Protein AF-A0AA39KDP1-F1 (afdb_monomer_lite)

Secondary structure (DSSP, 8-state):
-PPPHHHHHHHHHHHHHHHHHHHHTT---SS---HHHHHHHHHHHHHH-STTHHHHHHHHHHHHHHHHHHHHHHSTTTHHHHHHHHHHIIIIIS---GGG--EE---TTS--B-TTS-BEE---HHHHHHHHHHHHH-TTS-TT---EEEEEEEEEEEE---SEEEETTEEEE-TT-SEEEEE--TT---SSSTTSPP---EEHHHHHHHHHHHHHHHS-TTS-----EEEEEEEEE---STT-HHHHHHHHHHHHHHHHHS--GGGTT---TTSTT----SSS-EEEESS-TTS-PPEEE-TTS-EEEHHHHHHHHHHHSSSS-TT-BHHHHHHTSPP-SS---EEESTTTTSB-GGGSPPPPPPPP---------------------------

pLDDT: mean 73.48, std 16.73, range [31.81, 95.25]

Structure (mmCIF, N/CA/C/O backbone):
data_AF-A0AA39KDP1-F1
#
_entry.id   AF-A0AA39KDP1-F1
#
loop_
_atom_site.group_PDB
_atom_site.id
_atom_site.type_symbol
_atom_site.label_atom_id
_atom_site.label_alt_id
_atom_site.label_comp_id
_atom_site.label_asym_id
_atom_site.label_entity_id
_atom_site.label_seq_id
_atom_site.pdbx_PDB_ins_code
_atom_site.Cartn_x
_atom_site.Cartn_y
_atom_site.Cartn_z
_atom_site.occupancy
_atom_site.B_iso_or_equiv
_atom_site.auth_seq_id
_atom_site.auth_comp_id
_atom_site.auth_asym_id
_atom_site.auth_atom_id
_atom_site.pdbx_PDB_model_num
ATOM 1 N N . MET A 1 1 ? 4.728 20.419 -8.250 1.00 48.06 1 MET A N 1
ATOM 2 C CA . MET A 1 1 ? 5.781 20.462 -9.301 1.00 48.06 1 MET A CA 1
ATOM 3 C C . MET A 1 1 ? 5.159 21.016 -10.585 1.00 48.06 1 MET A C 1
ATOM 5 O O . MET A 1 1 ? 4.179 20.442 -11.042 1.00 48.06 1 MET A O 1
ATOM 9 N N . ALA A 1 2 ? 5.632 22.144 -11.129 1.00 45.34 2 ALA A N 1
ATOM 10 C CA . ALA A 1 2 ? 5.049 22.725 -12.348 1.00 45.34 2 ALA A CA 1
ATOM 11 C C . ALA A 1 2 ? 5.459 21.918 -13.595 1.00 45.34 2 ALA A C 1
ATOM 13 O O . ALA A 1 2 ? 6.626 21.557 -13.731 1.00 45.34 2 ALA A O 1
ATOM 14 N N . MET A 1 3 ? 4.503 21.636 -14.487 1.00 58.69 3 MET A N 1
ATOM 15 C CA . MET A 1 3 ? 4.736 20.946 -15.762 1.00 58.69 3 MET A CA 1
ATOM 16 C C . MET A 1 3 ? 5.706 21.746 -16.633 1.00 58.69 3 MET A C 1
ATOM 18 O O . MET A 1 3 ? 5.486 22.941 -16.853 1.00 58.69 3 MET A O 1
ATOM 22 N N . SER A 1 4 ? 6.761 21.103 -17.139 1.00 69.06 4 SER A N 1
ATOM 23 C CA . SER A 1 4 ? 7.684 21.768 -18.056 1.00 69.06 4 SER A CA 1
ATOM 24 C C . SER A 1 4 ? 6.983 22.095 -19.381 1.00 69.06 4 SER A C 1
ATOM 26 O O . SER A 1 4 ? 5.999 21.457 -19.770 1.00 69.06 4 SER A O 1
ATOM 28 N N . THR A 1 5 ? 7.489 23.092 -20.109 1.00 67.12 5 THR A N 1
ATOM 29 C CA . THR A 1 5 ? 6.962 23.444 -21.438 1.00 67.12 5 THR A CA 1
ATOM 30 C C . THR A 1 5 ? 7.004 22.245 -22.392 1.00 67.12 5 THR A C 1
ATOM 32 O O . THR A 1 5 ? 6.050 22.012 -23.130 1.00 67.12 5 THR A O 1
ATOM 35 N N . GLU A 1 6 ? 8.061 21.432 -22.317 1.00 71.44 6 GLU A N 1
ATOM 36 C CA . GLU A 1 6 ? 8.226 20.228 -23.140 1.00 71.44 6 GLU A CA 1
ATOM 37 C C . GLU A 1 6 ? 7.193 19.144 -22.801 1.00 71.44 6 GLU A C 1
ATOM 39 O O . GLU A 1 6 ? 6.628 18.518 -23.699 1.00 71.44 6 GLU A O 1
ATOM 44 N N . GLU A 1 7 ? 6.890 18.952 -21.515 1.00 70.69 7 GLU A N 1
ATOM 45 C CA . GLU A 1 7 ? 5.876 17.998 -21.052 1.00 70.69 7 GLU A CA 1
ATOM 46 C C . GLU A 1 7 ? 4.467 18.425 -21.472 1.00 70.69 7 GLU A C 1
ATOM 48 O O . GLU A 1 7 ? 3.662 17.593 -21.895 1.00 70.69 7 GLU A O 1
ATOM 53 N N . MET A 1 8 ? 4.183 19.729 -21.433 1.00 64.75 8 MET A N 1
ATOM 54 C CA . MET A 1 8 ? 2.906 20.289 -21.877 1.00 64.75 8 MET A CA 1
ATOM 55 C C . MET A 1 8 ? 2.704 20.125 -23.389 1.00 64.75 8 MET A C 1
ATOM 57 O O . MET A 1 8 ? 1.599 19.824 -23.849 1.00 64.75 8 MET A O 1
ATOM 61 N N . GLU A 1 9 ? 3.763 20.309 -24.176 1.00 75.38 9 GLU A N 1
ATOM 62 C CA . GLU A 1 9 ? 3.739 20.072 -25.619 1.00 75.38 9 GLU A CA 1
ATOM 63 C C . GLU A 1 9 ? 3.616 18.581 -25.956 1.00 75.38 9 GLU A C 1
ATOM 65 O O . GLU A 1 9 ? 2.852 18.217 -26.855 1.00 75.38 9 GLU A O 1
ATOM 70 N N . ALA A 1 10 ? 4.309 17.703 -25.225 1.00 71.50 10 ALA A N 1
ATOM 71 C CA . ALA A 1 10 ? 4.173 16.254 -25.365 1.00 71.50 10 ALA A CA 1
ATOM 72 C C . ALA A 1 10 ? 2.744 15.786 -25.059 1.00 71.50 10 ALA A C 1
ATOM 74 O O . ALA A 1 10 ? 2.151 15.080 -25.875 1.00 71.50 10 ALA A O 1
ATOM 75 N N . MET A 1 11 ? 2.157 16.264 -23.959 1.00 69.69 11 MET A N 1
ATOM 76 C CA . MET A 1 11 ? 0.783 15.942 -23.576 1.00 69.69 11 MET A CA 1
ATOM 77 C C . MET A 1 11 ? -0.206 16.343 -24.676 1.00 69.69 11 MET A C 1
ATOM 79 O O . MET A 1 11 ? -0.936 15.489 -25.169 1.00 69.69 11 MET A O 1
ATOM 83 N N . LYS A 1 12 ? -0.152 17.587 -25.174 1.00 72.75 12 LYS A N 1
ATOM 84 C CA . LYS A 1 12 ? -1.018 18.047 -26.279 1.00 72.75 12 LYS A CA 1
ATOM 85 C C . LYS A 1 12 ? -0.870 17.200 -27.547 1.00 72.75 12 LYS A C 1
ATOM 87 O O . LYS A 1 12 ? -1.859 16.923 -28.228 1.00 72.75 12 LYS A O 1
ATOM 92 N N . ARG A 1 13 ? 0.360 16.794 -27.891 1.00 83.50 13 ARG A N 1
ATOM 93 C CA . ARG A 1 13 ? 0.616 15.925 -29.054 1.00 83.50 13 ARG A CA 1
ATOM 94 C C . ARG A 1 13 ? -0.024 14.555 -28.878 1.00 83.50 13 ARG A C 1
ATOM 96 O O . ARG A 1 13 ? -0.638 14.056 -29.819 1.00 83.50 13 ARG A O 1
ATOM 103 N N . TYR A 1 14 ? 0.102 13.955 -27.701 1.00 80.56 14 TYR A N 1
ATOM 104 C CA . TYR A 1 14 ? -0.452 12.629 -27.467 1.00 80.56 14 TYR A CA 1
ATOM 105 C C . TYR A 1 14 ? -1.972 12.646 -27.282 1.00 80.56 14 TYR A C 1
ATOM 107 O O . TYR A 1 14 ? -2.636 11.741 -27.773 1.00 80.56 14 TYR A O 1
ATOM 115 N N . GLU A 1 15 ? -2.549 13.695 -26.692 1.00 77.12 15 GLU A N 1
ATOM 116 C CA . GLU A 1 15 ? -4.008 13.889 -26.642 1.00 77.12 15 GLU A CA 1
ATOM 117 C C . GLU A 1 15 ? -4.615 13.995 -28.042 1.00 77.12 15 GLU A C 1
ATOM 119 O O . GLU A 1 15 ? -5.692 13.465 -28.315 1.00 77.12 15 GLU A O 1
ATOM 124 N N . LYS A 1 16 ? -3.908 14.656 -28.964 1.00 84.56 16 LYS A N 1
ATOM 125 C CA . LYS A 1 16 ? -4.310 14.688 -30.370 1.00 84.56 16 LYS A CA 1
ATOM 126 C C . LYS A 1 16 ? -4.291 13.284 -30.985 1.00 84.56 16 LYS A C 1
ATOM 128 O O . LYS A 1 16 ? -5.245 12.914 -31.662 1.00 84.56 16 LYS A O 1
ATOM 133 N N . LEU A 1 17 ? -3.242 12.503 -30.720 1.00 82.50 17 LEU A N 1
ATOM 134 C CA . LEU A 1 17 ? -3.125 11.123 -31.200 1.00 82.50 17 LEU A CA 1
ATOM 135 C C . LEU A 1 17 ? -4.229 10.213 -30.635 1.00 82.50 17 LEU A C 1
ATOM 137 O O . LEU A 1 17 ? -4.786 9.404 -31.371 1.00 82.50 17 LEU A O 1
ATOM 141 N N . GLU A 1 18 ? -4.562 10.351 -29.353 1.00 83.69 18 GLU A N 1
ATOM 142 C CA . GLU A 1 18 ? -5.664 9.626 -28.710 1.00 83.69 18 GLU A CA 1
ATOM 143 C C . GLU A 1 18 ? -7.000 9.912 -29.399 1.00 83.69 18 GLU A C 1
ATOM 145 O O . GLU A 1 18 ? -7.733 8.979 -29.717 1.00 83.69 18 GLU A O 1
ATOM 150 N N . ARG A 1 19 ? -7.284 11.181 -29.721 1.00 84.88 19 ARG A N 1
ATOM 151 C CA . ARG A 1 19 ? -8.486 11.557 -30.485 1.00 84.88 19 ARG A CA 1
ATOM 152 C C . ARG A 1 19 ? -8.503 10.950 -31.881 1.00 84.88 19 ARG A C 1
ATOM 154 O O . ARG A 1 19 ? -9.537 10.451 -32.313 1.00 84.88 19 ARG A O 1
ATOM 161 N N . GLU A 1 20 ? -7.374 10.988 -32.583 1.00 87.62 20 GLU A N 1
ATOM 162 C CA . GLU A 1 20 ? -7.250 10.389 -33.916 1.00 87.62 20 GLU A CA 1
ATOM 163 C C . GLU A 1 20 ? -7.519 8.877 -33.871 1.00 87.62 20 GLU A C 1
ATOM 165 O O . GLU A 1 20 ? -8.269 8.367 -34.700 1.00 87.62 20 GLU A O 1
ATOM 170 N N . LEU A 1 21 ? -6.978 8.176 -32.869 1.00 85.88 21 LEU A N 1
ATOM 171 C CA . LEU A 1 21 ? -7.200 6.743 -32.666 1.00 85.88 21 LEU A CA 1
ATOM 172 C C . LEU A 1 21 ? -8.632 6.419 -32.233 1.00 85.88 21 LEU A C 1
ATOM 174 O O . LEU A 1 21 ? -9.207 5.449 -32.718 1.00 85.88 21 LEU A O 1
ATOM 178 N N . ALA A 1 22 ? -9.237 7.238 -31.373 1.00 85.69 22 ALA A N 1
ATOM 179 C CA . ALA A 1 22 ? -10.636 7.083 -30.991 1.00 85.69 22 ALA A CA 1
ATOM 180 C C . ALA A 1 22 ? -11.559 7.166 -32.215 1.00 85.69 22 ALA A C 1
ATOM 182 O O . ALA A 1 22 ? -12.464 6.349 -32.366 1.00 85.69 22 ALA A O 1
ATOM 183 N N . ILE A 1 23 ? -11.298 8.107 -33.127 1.00 87.50 23 ILE A N 1
ATOM 184 C CA . ILE A 1 23 ? -12.028 8.217 -34.397 1.00 87.50 23 ILE A CA 1
ATOM 185 C C . ILE A 1 23 ? -11.750 6.995 -35.282 1.00 87.50 23 ILE A C 1
ATOM 187 O O . ILE A 1 23 ? -12.690 6.408 -35.815 1.00 87.50 23 ILE A O 1
ATOM 191 N N . GLU A 1 24 ? -10.483 6.586 -35.412 1.00 87.12 24 GLU A N 1
ATOM 192 C CA . GLU A 1 24 ? -10.062 5.424 -36.212 1.00 87.12 24 GLU A CA 1
ATOM 193 C C . GLU A 1 24 ? -10.764 4.128 -35.767 1.00 87.12 24 GLU A C 1
ATOM 195 O O . GLU A 1 24 ? -11.148 3.312 -36.605 1.00 87.12 24 GLU A O 1
ATOM 200 N N . PHE A 1 25 ? -10.980 3.954 -34.461 1.00 86.75 25 PHE A N 1
ATOM 201 C CA . PHE A 1 25 ? -11.641 2.777 -33.890 1.00 86.75 25 PHE A CA 1
ATOM 202 C C . PHE A 1 25 ? -13.161 2.913 -33.742 1.00 86.75 25 PHE A C 1
ATOM 204 O O . PHE A 1 25 ? -13.804 1.967 -33.293 1.00 86.75 25 PHE A O 1
ATOM 211 N N . GLY A 1 26 ? -13.751 4.055 -34.112 1.00 86.44 26 GLY A N 1
ATOM 212 C CA . GLY A 1 26 ? -15.185 4.303 -33.929 1.00 86.44 26 GLY A CA 1
ATOM 213 C C . GLY A 1 26 ? -15.608 4.479 -32.464 1.00 86.44 26 GLY A C 1
ATOM 214 O O . GLY A 1 26 ? -16.772 4.275 -32.140 1.00 86.44 26 GLY A O 1
ATOM 215 N N . LEU A 1 27 ? -14.671 4.859 -31.592 1.00 86.50 27 LEU A N 1
ATOM 216 C CA . LEU A 1 27 ? -14.862 5.109 -30.157 1.00 86.50 27 LEU A CA 1
ATOM 217 C C . LEU A 1 27 ? -15.114 6.595 -29.837 1.00 86.50 27 LEU A C 1
ATOM 219 O O . LEU A 1 27 ? -15.320 6.965 -28.686 1.00 86.50 27 LEU A O 1
ATOM 223 N N . ALA A 1 28 ? -15.092 7.474 -30.843 1.00 79.31 28 ALA A N 1
ATOM 224 C CA . ALA A 1 28 ? -15.368 8.903 -30.690 1.00 79.31 28 ALA A CA 1
ATOM 225 C C . ALA A 1 28 ? -16.884 9.196 -30.741 1.00 79.31 28 ALA A C 1
ATOM 227 O O . ALA A 1 28 ? -17.369 9.772 -31.714 1.00 79.31 28 ALA A O 1
ATOM 228 N N . GLY A 1 29 ? -17.618 8.745 -29.716 1.00 74.75 29 GLY A N 1
ATOM 229 C CA . GLY A 1 29 ? -19.075 8.870 -29.578 1.00 74.75 29 GLY A CA 1
ATOM 230 C C . GLY A 1 29 ? -19.575 10.296 -29.295 1.00 74.75 29 GLY A C 1
ATOM 231 O O . GLY A 1 29 ? -19.194 11.245 -29.969 1.00 74.75 29 GLY A O 1
ATOM 232 N N . ASP A 1 30 ? -20.457 10.455 -28.305 1.00 61.94 30 ASP A N 1
ATOM 233 C CA . ASP A 1 30 ? -21.206 11.675 -27.922 1.00 61.94 30 ASP A CA 1
ATOM 234 C C . ASP A 1 30 ? -20.373 12.904 -27.472 1.00 61.94 30 ASP A C 1
ATOM 236 O O . ASP A 1 30 ? -20.872 13.804 -26.797 1.00 61.94 30 ASP A O 1
ATOM 240 N N . GLY A 1 31 ? -19.104 12.976 -27.870 1.00 60.31 31 GLY A N 1
ATOM 241 C CA . GLY A 1 31 ? -18.152 14.007 -27.477 1.00 60.31 31 GLY A CA 1
ATOM 242 C C . GLY A 1 31 ? -17.268 13.597 -26.301 1.00 60.31 31 GLY A C 1
ATOM 243 O O . GLY A 1 31 ? -16.324 14.325 -25.987 1.00 60.31 31 GLY A O 1
ATOM 244 N N . THR A 1 32 ? -17.519 12.437 -25.687 1.00 63.66 32 THR A N 1
ATOM 245 C CA . THR A 1 32 ? -16.636 11.838 -24.683 1.00 63.66 32 THR A CA 1
ATOM 246 C C . THR A 1 32 ? -15.776 10.732 -25.301 1.00 63.66 32 THR A C 1
ATOM 248 O O . THR A 1 32 ? -16.230 9.976 -26.157 1.00 63.66 32 THR A O 1
ATOM 251 N N . ILE A 1 33 ? -14.493 10.688 -24.927 1.00 76.62 33 ILE A N 1
ATOM 252 C CA . ILE A 1 33 ? -13.542 9.655 -25.359 1.00 76.62 33 ILE A CA 1
ATOM 253 C C . ILE A 1 33 ? -13.146 8.863 -24.121 1.00 76.62 33 ILE A C 1
ATOM 255 O O . ILE A 1 33 ? -12.580 9.437 -23.189 1.00 76.62 33 ILE A O 1
ATOM 259 N N . ASP A 1 34 ? -13.427 7.561 -24.122 1.00 74.69 34 ASP A N 1
ATOM 260 C CA . ASP A 1 34 ? -12.933 6.650 -23.093 1.00 74.69 34 ASP A CA 1
ATOM 261 C C . ASP A 1 34 ? -11.487 6.239 -23.419 1.00 74.69 34 ASP A C 1
ATOM 263 O O . ASP A 1 34 ? -11.213 5.421 -24.299 1.00 74.69 34 ASP A O 1
ATOM 267 N N . GLU A 1 35 ? -10.540 6.834 -22.694 1.00 75.25 35 GLU A N 1
ATOM 268 C CA . GLU A 1 35 ? -9.101 6.569 -22.816 1.00 75.25 35 GLU A CA 1
ATOM 269 C C . GLU A 1 35 ? -8.736 5.085 -22.618 1.00 75.25 35 GLU A C 1
ATOM 271 O O . GLU A 1 35 ? -7.798 4.574 -23.242 1.00 75.25 35 GLU A O 1
ATOM 276 N N . THR A 1 36 ? -9.498 4.364 -21.790 1.00 71.62 36 THR A N 1
ATOM 277 C CA . THR A 1 36 ? -9.268 2.945 -21.497 1.00 71.62 36 THR A CA 1
ATOM 278 C C . THR A 1 36 ? -9.680 2.084 -22.683 1.00 71.62 36 THR A C 1
ATOM 280 O O . THR A 1 36 ? -8.937 1.175 -23.069 1.00 71.62 36 THR A O 1
ATOM 283 N N . GLU A 1 37 ? -10.816 2.398 -23.309 1.00 79.12 37 GLU A N 1
ATOM 284 C CA . GLU A 1 37 ? -11.278 1.712 -24.518 1.00 79.12 37 GLU A CA 1
ATOM 285 C C . GLU A 1 37 ? -10.344 1.966 -25.704 1.00 79.12 37 GLU A C 1
ATOM 287 O O . GLU A 1 37 ? -9.989 1.023 -26.415 1.00 79.12 37 GLU A O 1
ATOM 292 N N . VAL A 1 38 ? -9.860 3.202 -25.878 1.00 76.06 38 VAL A N 1
ATOM 293 C CA . VAL A 1 38 ? -8.904 3.546 -26.946 1.00 76.06 38 VAL A CA 1
ATOM 294 C C . VAL A 1 38 ? -7.584 2.793 -26.769 1.00 76.06 38 VAL A C 1
ATOM 296 O O . VAL A 1 38 ? -7.064 2.217 -27.729 1.00 76.06 38 VAL A O 1
ATOM 299 N N . MET A 1 39 ? -7.052 2.731 -25.544 1.00 76.75 39 MET A N 1
ATOM 300 C CA . MET A 1 39 ? -5.840 1.967 -25.232 1.00 76.75 39 MET A CA 1
ATOM 301 C C . MET A 1 39 ? -6.038 0.457 -25.445 1.00 76.75 39 MET A C 1
ATOM 303 O O . MET A 1 39 ? -5.158 -0.213 -25.995 1.00 76.75 39 MET A O 1
ATOM 307 N N . ALA A 1 40 ? -7.175 -0.096 -25.015 1.00 72.25 40 ALA A N 1
ATOM 308 C CA . ALA A 1 40 ? -7.491 -1.513 -25.185 1.00 72.25 40 ALA A CA 1
ATOM 309 C C . ALA A 1 40 ? -7.640 -1.884 -26.669 1.00 72.25 40 ALA A C 1
ATOM 311 O O . ALA A 1 40 ? -7.032 -2.859 -27.120 1.00 72.25 40 ALA A O 1
ATOM 312 N N . ALA A 1 41 ? -8.367 -1.071 -27.439 1.00 79.44 41 ALA A N 1
ATOM 313 C CA . ALA A 1 41 ? -8.531 -1.237 -28.879 1.00 79.44 41 ALA A CA 1
ATOM 314 C C . ALA A 1 41 ? -7.189 -1.135 -29.617 1.00 79.44 41 ALA A C 1
ATOM 316 O O . ALA A 1 41 ? -6.891 -1.980 -30.464 1.00 79.44 41 ALA A O 1
ATOM 317 N N . ALA A 1 42 ? -6.332 -0.180 -29.240 1.00 79.62 42 ALA A N 1
ATOM 318 C CA . ALA A 1 42 ? -4.990 -0.065 -29.800 1.00 79.62 42 ALA A CA 1
ATOM 319 C C . ALA A 1 42 ? -4.153 -1.328 -29.520 1.00 79.62 42 ALA A C 1
ATOM 321 O O . ALA A 1 42 ? -3.591 -1.921 -30.440 1.00 79.62 42 ALA A O 1
ATOM 322 N N . LYS A 1 43 ? -4.108 -1.813 -28.275 1.00 77.31 43 LYS A N 1
ATOM 323 C CA . LYS A 1 43 ? -3.373 -3.048 -27.937 1.00 77.31 43 LYS A CA 1
ATOM 324 C C . LYS A 1 43 ? -3.897 -4.267 -28.697 1.00 77.31 43 LYS A C 1
ATOM 326 O O . LYS A 1 43 ? -3.097 -5.066 -29.178 1.00 77.31 43 LYS A O 1
ATOM 331 N N . LEU A 1 44 ? -5.215 -4.394 -28.844 1.00 79.00 44 LEU A N 1
ATOM 332 C CA . LEU A 1 44 ? -5.833 -5.484 -29.598 1.00 79.00 44 LEU A CA 1
ATOM 333 C C . LEU A 1 44 ? -5.457 -5.423 -31.087 1.00 79.00 44 LEU A C 1
ATOM 335 O O . LEU A 1 44 ? -5.126 -6.443 -31.688 1.00 79.00 44 LEU A O 1
ATOM 339 N N . ARG A 1 45 ? -5.442 -4.220 -31.670 1.00 79.12 45 ARG A N 1
ATOM 340 C CA . ARG A 1 45 ? -5.056 -3.992 -33.068 1.00 79.12 45 ARG A CA 1
ATOM 341 C C . ARG A 1 45 ? -3.576 -4.294 -33.319 1.00 79.12 45 ARG A C 1
ATOM 343 O O . ARG A 1 45 ? -3.255 -4.885 -34.345 1.00 79.12 45 ARG A O 1
ATOM 350 N N . LEU A 1 46 ? -2.697 -3.967 -32.365 1.00 76.06 46 LEU A N 1
ATOM 351 C CA . LEU A 1 46 ? -1.266 -4.299 -32.417 1.00 76.06 46 LEU A CA 1
ATOM 352 C C . LEU A 1 46 ? -1.022 -5.816 -32.499 1.00 76.06 46 LEU A C 1
ATOM 354 O O . LEU A 1 46 ? -0.054 -6.241 -33.118 1.00 76.06 46 LEU A O 1
ATOM 358 N N . ILE A 1 47 ? -1.894 -6.628 -31.891 1.00 75.19 47 ILE A N 1
ATOM 359 C CA . ILE A 1 47 ? -1.811 -8.098 -31.932 1.00 75.19 47 ILE A CA 1
ATOM 360 C C . ILE A 1 47 ? -2.273 -8.650 -33.293 1.00 75.19 47 ILE A C 1
ATOM 362 O O . ILE A 1 47 ? -1.842 -9.727 -33.695 1.00 75.19 47 ILE A O 1
ATOM 366 N N . GLN A 1 48 ? -3.145 -7.932 -34.005 1.00 76.12 48 GLN A N 1
ATOM 367 C CA . GLN A 1 48 ? -3.799 -8.411 -35.228 1.00 76.12 48 GLN A CA 1
ATOM 368 C C . GLN A 1 48 ? -3.084 -8.024 -36.533 1.00 76.12 48 GLN A C 1
ATOM 370 O O . GLN A 1 48 ? -3.405 -8.599 -37.570 1.00 76.12 48 GLN A O 1
ATOM 375 N N . MET A 1 49 ? -2.160 -7.057 -36.522 1.00 73.69 49 MET A N 1
ATOM 376 C CA . MET A 1 49 ? -1.512 -6.550 -37.741 1.00 73.69 49 MET A CA 1
ATOM 377 C C . MET A 1 49 ? -0.045 -6.984 -37.850 1.00 73.69 49 MET A C 1
ATOM 379 O O . MET A 1 49 ? 0.761 -6.700 -36.968 1.00 73.69 49 MET A O 1
ATOM 383 N N . GLU A 1 50 ? 0.301 -7.631 -38.968 1.00 58.78 50 GLU A N 1
ATOM 384 C CA . GLU A 1 50 ? 1.674 -8.042 -39.313 1.00 58.78 50 GLU A CA 1
ATOM 385 C C . GLU A 1 50 ? 2.424 -6.956 -40.117 1.00 58.78 50 GLU A C 1
ATOM 387 O O . GLU A 1 50 ? 3.637 -6.799 -39.981 1.00 58.78 50 GLU A O 1
ATOM 392 N N . GLU A 1 51 ? 1.700 -6.135 -40.888 1.00 56.41 51 GLU A N 1
ATOM 393 C CA . GLU A 1 51 ? 2.242 -4.967 -41.595 1.00 56.41 51 GLU A CA 1
ATOM 394 C C . GLU A 1 51 ? 2.177 -3.703 -40.711 1.00 56.41 51 GLU A C 1
ATOM 396 O O . GLU A 1 51 ? 1.188 -3.458 -40.020 1.00 56.41 51 GLU A O 1
ATOM 401 N N . ASP A 1 52 ? 3.243 -2.890 -40.724 1.00 65.25 52 ASP A N 1
ATOM 402 C CA . ASP A 1 52 ? 3.401 -1.639 -39.951 1.00 65.25 52 ASP A CA 1
ATOM 403 C C . ASP A 1 52 ? 3.482 -1.763 -38.408 1.00 65.25 52 ASP A C 1
ATOM 405 O O . ASP A 1 52 ? 3.285 -0.786 -37.673 1.00 65.25 52 ASP A O 1
ATOM 409 N N . LEU A 1 53 ? 3.905 -2.927 -37.896 1.00 71.88 53 LEU A N 1
ATOM 410 C CA . LEU A 1 53 ? 4.088 -3.206 -36.459 1.00 71.88 53 LEU A CA 1
ATOM 411 C C . LEU A 1 53 ? 4.886 -2.116 -35.710 1.00 71.88 53 LEU A C 1
ATOM 413 O O . LEU A 1 53 ? 4.547 -1.743 -34.587 1.00 71.88 53 LEU A O 1
ATOM 417 N N . GLN A 1 54 ? 5.940 -1.575 -36.331 1.00 72.69 54 GLN A N 1
ATOM 418 C CA . GLN A 1 54 ? 6.797 -0.545 -35.725 1.00 72.69 54 GLN A CA 1
ATOM 419 C C . GLN A 1 54 ? 6.069 0.791 -35.538 1.00 72.69 54 GLN A C 1
ATOM 421 O O . GLN A 1 54 ? 6.161 1.414 -34.479 1.00 72.69 54 GLN A O 1
ATOM 426 N N . ARG A 1 55 ? 5.294 1.215 -36.542 1.00 76.31 55 ARG A N 1
ATOM 427 C CA . ARG A 1 55 ? 4.515 2.457 -36.488 1.00 76.31 55 ARG A CA 1
ATOM 428 C C . ARG A 1 55 ? 3.415 2.358 -35.438 1.00 76.31 55 ARG A C 1
ATOM 430 O O . ARG A 1 55 ? 3.185 3.308 -34.690 1.00 76.31 55 ARG A O 1
ATOM 437 N N . PHE A 1 56 ? 2.751 1.208 -35.363 1.00 78.19 56 PHE A N 1
ATOM 438 C CA . PHE A 1 56 ? 1.673 0.997 -34.406 1.00 78.19 56 PHE A CA 1
ATOM 439 C C . PHE A 1 56 ? 2.199 0.857 -32.968 1.00 78.19 56 PHE A C 1
ATOM 441 O O . PHE A 1 56 ? 1.630 1.440 -32.044 1.00 78.19 56 PHE A O 1
ATOM 448 N N . ARG A 1 57 ? 3.346 0.191 -32.776 1.00 75.50 57 ARG A N 1
ATOM 449 C CA . ARG A 1 57 ? 4.044 0.136 -31.481 1.00 75.50 57 ARG A CA 1
ATOM 450 C C . ARG A 1 57 ? 4.398 1.536 -30.971 1.00 75.50 57 ARG A C 1
ATOM 452 O O . ARG A 1 57 ? 4.182 1.806 -29.795 1.00 75.50 57 ARG A O 1
ATOM 459 N N . ALA A 1 58 ? 4.856 2.437 -31.845 1.00 78.38 58 ALA A N 1
ATOM 460 C CA . ALA A 1 58 ? 5.122 3.829 -31.475 1.00 78.38 58 ALA A CA 1
ATOM 461 C C . ALA A 1 58 ? 3.852 4.573 -31.019 1.00 78.38 58 ALA A C 1
ATOM 463 O O . ALA A 1 58 ? 3.891 5.309 -30.038 1.00 78.38 58 ALA A O 1
ATOM 464 N N . LYS A 1 59 ? 2.700 4.345 -31.668 1.00 81.50 59 LYS A N 1
ATOM 465 C CA . LYS A 1 59 ? 1.424 4.935 -31.226 1.00 81.50 59 LYS A CA 1
ATOM 466 C C . LYS A 1 59 ? 0.996 4.430 -29.842 1.00 81.50 59 LYS A C 1
ATOM 468 O O . LYS A 1 59 ? 0.588 5.231 -29.008 1.00 81.50 59 LYS A O 1
ATOM 473 N N . VAL A 1 60 ? 1.116 3.124 -29.585 1.00 76.38 60 VAL A N 1
ATOM 474 C CA . VAL A 1 60 ? 0.801 2.526 -28.273 1.00 76.38 60 VAL A CA 1
ATOM 475 C C . VAL A 1 60 ? 1.749 3.045 -27.189 1.00 76.38 60 VAL A C 1
ATOM 477 O O . VAL A 1 60 ? 1.300 3.355 -26.088 1.00 76.38 60 VAL A O 1
ATOM 480 N N . GLN A 1 61 ? 3.036 3.202 -27.507 1.00 75.12 61 GLN A N 1
ATOM 481 C CA . GLN A 1 61 ? 4.019 3.801 -26.604 1.00 75.12 61 GLN A CA 1
ATOM 482 C C . GLN A 1 61 ? 3.658 5.254 -26.261 1.00 75.12 61 GLN A C 1
ATOM 484 O O . GLN A 1 61 ? 3.647 5.615 -25.091 1.00 75.12 61 GLN A O 1
ATOM 489 N N . ASN A 1 62 ? 3.266 6.059 -27.251 1.00 76.75 62 ASN A N 1
ATOM 490 C CA . ASN A 1 62 ? 2.836 7.443 -27.037 1.00 76.75 62 ASN A CA 1
ATOM 491 C C . ASN A 1 62 ? 1.554 7.545 -26.195 1.00 76.75 62 ASN A C 1
ATOM 493 O O . ASN A 1 62 ? 1.449 8.424 -25.345 1.00 76.75 62 ASN A O 1
ATOM 497 N N . LEU A 1 63 ? 0.581 6.646 -26.393 1.00 71.44 63 LEU A N 1
ATOM 498 C CA . LEU A 1 63 ? -0.596 6.574 -25.518 1.00 71.44 63 LEU A CA 1
ATOM 499 C C . LEU A 1 63 ? -0.209 6.189 -24.088 1.00 71.44 63 LEU A C 1
ATOM 501 O O . LEU A 1 63 ? -0.777 6.705 -23.128 1.00 71.44 63 LEU A O 1
ATOM 505 N N . HIS A 1 64 ? 0.764 5.290 -23.931 1.00 71.12 64 HIS A N 1
ATOM 506 C CA . HIS A 1 64 ? 1.267 4.931 -22.614 1.00 71.12 64 HIS A CA 1
ATOM 507 C C . HIS A 1 64 ? 1.953 6.131 -21.957 1.00 71.12 64 HIS A C 1
ATOM 509 O O . HIS A 1 64 ? 1.663 6.437 -20.806 1.00 71.12 64 HIS A O 1
ATOM 515 N N . GLU A 1 65 ? 2.778 6.875 -22.693 1.00 71.31 65 GLU A N 1
ATOM 516 C CA . GLU A 1 65 ? 3.401 8.111 -22.215 1.00 71.31 65 GLU A CA 1
ATOM 517 C C . GLU A 1 65 ? 2.374 9.196 -21.874 1.00 71.31 65 GLU A C 1
ATOM 519 O O . GLU A 1 65 ? 2.524 9.861 -20.852 1.00 71.31 65 GLU A O 1
ATOM 524 N N . LEU A 1 66 ? 1.292 9.338 -22.648 1.00 69.75 66 LEU A N 1
ATOM 525 C CA . LEU A 1 66 ? 0.171 10.214 -22.295 1.00 69.75 66 LEU A CA 1
ATOM 526 C C . LEU A 1 66 ? -0.458 9.810 -20.970 1.00 69.75 66 LEU A C 1
ATOM 528 O O . LEU A 1 66 ? -0.681 10.667 -20.121 1.00 69.75 66 LEU A O 1
ATOM 532 N N . GLN A 1 67 ? -0.711 8.517 -20.776 1.00 67.38 67 GLN A N 1
ATOM 533 C CA . GLN A 1 67 ? -1.231 8.003 -19.516 1.00 67.38 67 GLN A CA 1
ATOM 534 C C . GLN A 1 67 ? -0.253 8.280 -18.367 1.00 67.38 67 GLN A C 1
ATOM 536 O O . GLN A 1 67 ? -0.678 8.640 -17.276 1.00 67.38 67 GLN A O 1
ATOM 541 N N . CYS A 1 68 ? 1.056 8.196 -18.612 1.00 61.31 68 CYS A N 1
ATOM 542 C CA . CYS A 1 68 ? 2.083 8.534 -17.629 1.00 61.31 68 CYS A CA 1
ATOM 543 C C . CYS A 1 68 ? 2.100 10.030 -17.298 1.00 61.31 68 CYS A C 1
ATOM 545 O O . CYS A 1 68 ? 2.196 10.378 -16.126 1.00 61.31 68 CYS A O 1
ATOM 547 N N . LEU A 1 69 ? 1.976 10.909 -18.298 1.00 60.88 69 LEU A N 1
ATOM 548 C CA . LEU A 1 69 ? 1.896 12.361 -18.110 1.00 60.88 69 LEU A CA 1
ATOM 549 C C . LEU A 1 69 ? 0.601 12.745 -17.387 1.00 60.88 69 LEU A C 1
ATOM 551 O O . LEU A 1 69 ? 0.647 13.470 -16.397 1.00 60.88 69 LEU A O 1
ATOM 555 N N . ARG A 1 70 ? -0.547 12.197 -17.799 1.00 62.78 70 ARG A N 1
ATOM 556 C CA . ARG A 1 70 ? -1.828 12.375 -17.101 1.00 62.78 70 ARG A CA 1
ATOM 557 C C . ARG A 1 70 ? -1.746 11.874 -15.668 1.00 62.78 70 ARG A C 1
ATOM 559 O O . ARG A 1 70 ? -2.146 12.602 -14.771 1.00 62.78 70 ARG A O 1
ATOM 566 N N . SER A 1 71 ? -1.170 10.698 -15.425 1.00 56.03 71 SER A N 1
ATOM 567 C CA . SER A 1 71 ? -0.916 10.206 -14.069 1.00 56.03 71 SER A CA 1
ATOM 568 C C . SER A 1 71 ? -0.000 11.147 -13.295 1.00 56.03 71 SER A C 1
ATOM 570 O O . SER A 1 71 ? -0.318 11.459 -12.158 1.00 56.03 71 SER A O 1
ATOM 572 N N . LYS A 1 72 ? 1.075 11.659 -13.903 1.00 56.31 72 LYS A N 1
ATOM 573 C CA . LYS A 1 72 ? 2.025 12.592 -13.278 1.00 56.31 72 LYS A CA 1
ATOM 574 C C . LYS A 1 72 ? 1.374 13.923 -12.882 1.00 56.31 72 LYS A C 1
ATOM 576 O O . LYS A 1 72 ? 1.686 14.449 -11.819 1.00 56.31 72 LYS A O 1
ATOM 581 N N . PHE A 1 73 ? 0.458 14.453 -13.696 1.00 52.03 73 PHE A N 1
ATOM 582 C CA . PHE A 1 73 ? -0.153 15.775 -13.482 1.00 52.03 73 PHE A CA 1
ATOM 583 C C . PHE A 1 73 ? -1.540 15.743 -12.835 1.00 52.03 73 PHE A C 1
ATOM 585 O O . PHE A 1 73 ? -1.930 16.705 -12.184 1.00 52.03 73 PHE A O 1
ATOM 592 N N . ALA A 1 74 ? -2.272 14.632 -12.919 1.00 48.25 74 ALA A N 1
ATOM 593 C CA . ALA A 1 74 ? -3.481 14.415 -12.126 1.00 48.25 74 ALA A CA 1
ATOM 594 C C . ALA A 1 74 ? -3.164 14.069 -10.657 1.00 48.25 74 ALA A C 1
ATOM 596 O O . ALA A 1 74 ? -4.084 13.966 -9.839 1.00 48.25 74 ALA A O 1
ATOM 597 N N . ALA A 1 75 ? -1.892 13.819 -10.326 1.00 46.00 75 ALA A N 1
ATOM 598 C CA . ALA A 1 75 ? -1.487 13.191 -9.077 1.00 46.00 75 ALA A CA 1
ATOM 599 C C . ALA A 1 75 ? -1.263 14.094 -7.872 1.00 46.00 75 ALA A C 1
ATOM 601 O O . ALA A 1 75 ? -1.474 13.599 -6.771 1.00 46.00 75 ALA A O 1
ATOM 602 N N . LEU A 1 76 ? -0.886 15.361 -8.021 1.00 48.03 76 LEU A N 1
ATOM 603 C CA . LEU A 1 76 ? -0.431 16.124 -6.852 1.00 48.03 76 LEU A CA 1
ATOM 604 C C . LEU A 1 76 ? -1.597 16.765 -6.073 1.00 48.03 76 LEU A C 1
ATOM 606 O O . LEU A 1 76 ? -1.777 16.454 -4.904 1.00 48.03 76 LEU A O 1
ATOM 610 N N . ASP A 1 77 ? -2.519 17.471 -6.730 1.00 48.50 77 ASP A N 1
ATOM 611 C CA . ASP A 1 77 ? -3.532 18.281 -6.014 1.00 48.50 77 ASP A CA 1
ATOM 612 C C . ASP A 1 77 ? -4.724 17.504 -5.401 1.00 48.50 77 ASP A C 1
ATOM 614 O O . ASP A 1 77 ? -5.672 18.108 -4.902 1.00 48.50 77 ASP A O 1
ATOM 618 N N . LYS A 1 78 ? -4.773 16.165 -5.503 1.00 61.91 78 LYS A N 1
ATOM 619 C CA . LYS A 1 78 ? -6.023 15.402 -5.247 1.00 61.91 78 LYS A CA 1
ATOM 620 C C . LYS A 1 78 ? -5.892 14.149 -4.383 1.00 61.91 78 LYS A C 1
ATOM 622 O O . LYS A 1 78 ? -6.919 13.603 -3.992 1.00 61.91 78 LYS A O 1
ATOM 627 N N . VAL A 1 79 ? -4.679 13.660 -4.085 1.00 65.19 79 VAL A N 1
ATOM 628 C CA . VAL A 1 79 ? -4.496 12.543 -3.123 1.00 65.19 79 VAL A CA 1
ATOM 629 C C . VAL A 1 79 ? -4.876 12.985 -1.716 1.00 65.19 79 VAL A C 1
ATOM 631 O O . VAL A 1 79 ? -5.491 12.214 -0.981 1.00 65.19 79 VAL A O 1
ATOM 634 N N . GLU A 1 80 ? -4.537 14.225 -1.370 1.00 71.50 80 GLU A N 1
ATOM 635 C CA . GLU A 1 80 ? -4.768 14.804 -0.051 1.00 71.50 80 GLU A CA 1
ATOM 636 C C . GLU A 1 80 ? -6.243 14.725 0.348 1.00 71.50 80 GLU A C 1
ATOM 638 O O . GLU A 1 80 ? -6.558 14.181 1.400 1.00 71.50 80 GLU A O 1
ATOM 643 N N . GLN A 1 81 ? -7.163 15.117 -0.541 1.00 71.62 81 GLN A N 1
ATOM 644 C CA . GLN A 1 81 ? -8.610 15.041 -0.292 1.00 71.62 81 GLN A CA 1
ATOM 645 C C . GLN A 1 81 ? -9.080 13.617 0.049 1.00 71.62 81 GLN A C 1
ATOM 647 O O . GLN A 1 81 ? -9.922 13.425 0.928 1.00 71.62 81 GLN A O 1
ATOM 652 N N . ILE A 1 82 ? -8.497 12.599 -0.596 1.00 75.69 82 ILE A N 1
ATOM 653 C CA . ILE A 1 82 ? -8.805 11.190 -0.319 1.00 75.69 82 ILE A CA 1
ATOM 654 C C . ILE A 1 82 ? -8.359 10.817 1.102 1.00 75.69 82 ILE A C 1
ATOM 656 O O . ILE A 1 82 ? -9.097 10.149 1.828 1.00 75.69 82 ILE A O 1
ATOM 660 N N . VAL A 1 83 ? -7.150 11.227 1.493 1.00 80.44 83 VAL A N 1
ATOM 661 C CA . VAL A 1 83 ? -6.612 10.963 2.836 1.00 80.44 83 VAL A CA 1
ATOM 662 C C . VAL A 1 83 ? -7.425 11.712 3.891 1.00 80.44 83 VAL A C 1
ATOM 664 O O . VAL A 1 83 ? -7.776 11.118 4.909 1.00 80.44 83 VAL A O 1
ATOM 667 N N . MET A 1 84 ? -7.814 12.960 3.623 1.00 80.50 84 MET A N 1
ATOM 668 C CA . MET A 1 84 ? -8.641 13.757 4.530 1.00 80.50 84 MET A CA 1
ATOM 669 C C . MET A 1 84 ? -10.016 13.125 4.769 1.00 80.50 84 MET A C 1
ATOM 671 O O . MET A 1 84 ? -10.468 13.075 5.908 1.00 80.50 84 MET A O 1
ATOM 675 N N . ALA A 1 85 ? -10.659 12.545 3.748 1.00 81.25 85 ALA A N 1
ATOM 676 C CA . ALA A 1 85 ? -11.932 11.837 3.929 1.00 81.25 85 ALA A CA 1
ATOM 677 C C . ALA A 1 85 ? -11.822 10.637 4.895 1.00 81.25 85 ALA A C 1
ATOM 679 O O . ALA A 1 85 ? -12.744 10.354 5.665 1.00 81.25 85 ALA A O 1
ATOM 680 N N . ILE A 1 86 ? -10.687 9.935 4.868 1.00 85.56 86 ILE A N 1
ATOM 681 C CA . ILE A 1 86 ? -10.390 8.835 5.793 1.00 85.56 86 ILE A CA 1
ATOM 682 C C . ILE A 1 86 ? -10.031 9.362 7.180 1.00 85.56 86 ILE A C 1
ATOM 684 O O . ILE A 1 86 ? -10.487 8.795 8.170 1.00 85.56 86 ILE A O 1
ATOM 688 N N . LEU A 1 87 ? -9.280 10.462 7.261 1.00 85.94 87 LEU A N 1
ATOM 689 C CA . LEU A 1 87 ? -8.940 11.107 8.526 1.00 85.94 87 LEU A CA 1
ATOM 690 C C . LEU A 1 87 ? -10.201 11.564 9.272 1.00 85.94 87 LEU A C 1
ATOM 692 O O . LEU A 1 87 ? -10.349 11.272 10.455 1.00 85.94 87 LEU A O 1
ATOM 696 N N . VAL A 1 88 ? -11.153 12.177 8.563 1.00 85.50 88 VAL A N 1
ATOM 697 C CA . VAL A 1 88 ? -12.477 12.535 9.098 1.00 85.50 88 VAL A CA 1
ATOM 698 C C . VAL A 1 88 ? -13.205 11.295 9.615 1.00 85.50 88 VAL A C 1
ATOM 700 O O . VAL A 1 88 ? -13.747 11.311 10.714 1.00 85.50 88 VAL A O 1
ATOM 703 N N . TYR A 1 89 ? -13.186 10.182 8.877 1.00 86.62 89 TYR A N 1
ATOM 704 C CA . TYR A 1 89 ? -13.783 8.934 9.359 1.00 86.62 89 TYR A CA 1
ATOM 705 C C . TYR A 1 89 ? -13.092 8.404 10.630 1.00 86.62 89 TYR A C 1
ATOM 707 O O . TYR A 1 89 ? -13.774 7.990 11.569 1.00 86.62 89 TYR A O 1
ATOM 715 N N . PHE A 1 90 ? -11.761 8.442 10.701 1.00 87.56 90 PHE A N 1
ATOM 716 C CA . PHE A 1 90 ? -11.015 8.015 11.888 1.00 87.56 90 PHE A CA 1
ATOM 717 C C . PHE A 1 90 ? -11.300 8.897 13.105 1.00 87.56 90 PHE A C 1
ATOM 719 O O . PHE A 1 90 ? -11.534 8.366 14.190 1.00 87.56 90 PHE A O 1
ATOM 726 N N . ASN A 1 91 ? -11.346 10.214 12.923 1.00 85.25 91 ASN A N 1
ATOM 727 C CA . ASN A 1 91 ? -11.588 11.160 14.005 1.00 85.25 91 ASN A CA 1
ATOM 728 C C . ASN A 1 91 ? -13.063 11.172 14.441 1.00 85.25 91 ASN A C 1
ATOM 730 O O . ASN A 1 91 ? -13.374 10.976 15.609 1.00 85.25 91 ASN A O 1
ATOM 734 N N . GLU A 1 92 ? -13.999 11.354 13.512 1.00 86.44 92 GLU A N 1
ATOM 735 C CA . GLU A 1 92 ? -15.410 11.567 13.857 1.00 86.44 92 GLU A CA 1
ATOM 736 C C . GLU A 1 92 ? -16.175 10.261 14.084 1.00 86.44 92 GLU A C 1
ATOM 738 O O . GLU A 1 92 ? -17.061 10.200 14.935 1.00 86.44 92 GLU A O 1
ATOM 743 N N . THR A 1 93 ? -15.862 9.209 13.315 1.00 85.69 93 THR A N 1
ATOM 744 C CA . THR A 1 93 ? -16.607 7.939 13.382 1.00 85.69 93 THR A CA 1
ATOM 745 C C . THR A 1 93 ? -15.933 6.927 14.296 1.00 85.69 93 THR A C 1
ATOM 747 O O . THR A 1 93 ? -16.608 6.318 15.123 1.00 85.69 93 THR A O 1
ATOM 750 N N . LEU A 1 94 ? -14.616 6.738 14.163 1.00 84.25 94 LEU A N 1
ATOM 751 C CA . LEU A 1 94 ? -13.875 5.818 15.032 1.00 84.25 94 LEU A CA 1
ATOM 752 C C . LEU A 1 94 ? -13.402 6.466 16.337 1.00 84.25 94 LEU A C 1
ATOM 754 O O . LEU A 1 94 ? -12.965 5.740 17.226 1.00 84.25 94 LEU A O 1
ATOM 758 N N . GLN A 1 95 ? -13.504 7.795 16.464 1.00 87.31 95 GLN A N 1
ATOM 759 C CA . GLN A 1 95 ? -13.086 8.539 17.657 1.00 87.31 95 GLN A CA 1
ATOM 760 C C . GLN A 1 95 ? -11.627 8.262 18.043 1.00 87.31 95 GLN A C 1
ATOM 762 O O . GLN A 1 95 ? -11.283 8.209 19.224 1.00 87.31 95 GLN A O 1
ATOM 767 N N . ILE A 1 96 ? -10.760 8.061 17.042 1.00 84.44 96 ILE A N 1
ATOM 768 C CA . ILE A 1 96 ? -9.322 7.893 17.256 1.00 84.44 96 ILE A CA 1
ATOM 769 C C . ILE A 1 96 ? -8.748 9.270 17.623 1.00 84.44 96 ILE A C 1
ATOM 771 O O . ILE A 1 96 ? -8.865 10.189 16.815 1.00 84.44 96 ILE A O 1
ATOM 775 N N . PRO A 1 97 ? -8.121 9.436 18.803 1.00 85.56 97 PRO A N 1
ATOM 776 C CA . PRO A 1 97 ? -7.563 10.724 19.202 1.00 85.56 97 PRO A CA 1
ATOM 777 C C . PRO A 1 97 ? -6.401 11.158 18.291 1.00 85.56 97 PRO A C 1
ATOM 779 O O . PRO A 1 97 ? -5.624 10.293 17.867 1.00 85.56 97 PRO A O 1
ATOM 782 N N . PRO A 1 98 ? -6.219 12.467 18.024 1.00 83.00 98 PRO A N 1
ATOM 783 C CA . PRO A 1 98 ? -5.124 12.983 17.196 1.00 83.00 98 PRO A CA 1
ATOM 784 C C . PRO A 1 98 ? -3.734 12.515 17.634 1.00 83.00 98 PRO A C 1
ATOM 786 O O . PRO A 1 98 ? -2.901 12.193 16.792 1.00 83.00 98 PRO A O 1
ATOM 789 N N . GLU A 1 99 ? -3.497 12.359 18.939 1.00 84.75 99 GLU A N 1
ATOM 790 C CA . GLU A 1 99 ? -2.217 11.900 19.501 1.00 84.75 99 GLU A CA 1
ATOM 791 C C . GLU A 1 99 ? -1.894 10.440 19.138 1.00 84.75 99 GLU A C 1
ATOM 793 O O . GLU A 1 99 ? -0.773 9.967 19.333 1.00 84.75 99 GLU A O 1
ATOM 798 N N . ARG A 1 100 ? -2.887 9.706 18.626 1.00 86.06 100 ARG A N 1
ATOM 799 C CA . ARG A 1 100 ? -2.776 8.314 18.176 1.00 86.06 100 ARG A CA 1
ATOM 800 C C . ARG A 1 100 ? -2.722 8.188 16.658 1.00 86.06 100 ARG A C 1
ATOM 802 O O . ARG A 1 100 ? -2.663 7.070 16.146 1.00 86.06 100 ARG A O 1
ATOM 809 N N . MET A 1 101 ? -2.734 9.312 15.945 1.00 86.94 101 MET A N 1
ATOM 810 C CA . MET A 1 101 ? -2.661 9.376 14.493 1.00 86.94 101 MET A CA 1
ATOM 811 C C . MET A 1 101 ? -1.299 9.918 14.062 1.00 86.94 101 MET A C 1
ATOM 813 O O . MET A 1 101 ? -0.743 10.827 14.668 1.00 86.94 101 MET A O 1
ATOM 817 N N . GLN A 1 102 ? -0.745 9.337 13.001 1.00 89.50 102 GLN A N 1
ATOM 818 C CA . GLN A 1 102 ? 0.444 9.857 12.331 1.00 89.50 102 GLN A CA 1
ATOM 819 C C . GLN A 1 102 ? 0.096 10.077 10.867 1.00 89.50 102 GLN A C 1
ATOM 821 O O . GLN A 1 102 ? -0.379 9.155 10.200 1.00 89.50 102 GLN A O 1
ATOM 826 N N . LEU A 1 103 ? 0.317 11.299 10.385 1.00 89.81 103 LEU A N 1
ATOM 827 C CA . LEU A 1 103 ? -0.072 11.724 9.048 1.00 89.81 103 LEU A CA 1
ATOM 828 C C . LEU A 1 103 ? 1.167 12.028 8.202 1.00 89.81 103 LEU A C 1
ATOM 830 O O . LEU A 1 103 ? 2.035 12.801 8.608 1.00 89.81 103 LEU A O 1
ATOM 834 N N . LEU A 1 104 ? 1.236 11.414 7.019 1.00 90.06 104 LEU A N 1
ATOM 835 C CA . LEU A 1 104 ? 2.228 11.724 5.992 1.00 90.06 104 LEU A CA 1
ATOM 836 C C . LEU A 1 104 ? 1.497 12.243 4.751 1.00 90.06 104 LEU A C 1
ATOM 838 O O . LEU A 1 104 ? 0.734 11.495 4.137 1.00 90.06 104 LEU A O 1
ATOM 842 N N . LEU A 1 105 ? 1.704 13.512 4.405 1.00 87.06 105 LEU A N 1
ATOM 843 C CA . LEU A 1 105 ? 1.018 14.208 3.312 1.00 87.06 105 LEU A CA 1
ATOM 844 C C . LEU A 1 105 ? 1.986 15.112 2.556 1.00 87.06 105 LEU A C 1
ATOM 846 O O . LEU A 1 105 ? 2.886 15.695 3.154 1.00 87.06 105 LEU A O 1
ATOM 850 N N . ASP A 1 106 ? 1.824 15.195 1.237 1.00 79.69 106 ASP A N 1
ATOM 851 C CA . ASP A 1 106 ? 2.621 16.099 0.408 1.00 79.69 106 ASP A CA 1
ATOM 852 C C . ASP A 1 106 ? 2.255 17.554 0.748 1.00 79.69 106 ASP A C 1
ATOM 854 O O . ASP A 1 106 ? 1.094 17.927 0.560 1.00 79.69 106 ASP A O 1
ATOM 858 N N . PRO A 1 107 ? 3.192 18.377 1.263 1.00 66.31 107 PRO A N 1
ATOM 859 C CA . PRO A 1 107 ? 2.938 19.774 1.594 1.00 66.31 107 PRO A CA 1
ATOM 860 C C . PRO A 1 107 ? 2.869 20.615 0.311 1.00 66.31 107 PRO A C 1
ATOM 862 O O . PRO A 1 107 ? 3.724 21.467 0.063 1.00 66.31 107 PRO A O 1
ATOM 865 N N . SER A 1 108 ? 1.847 20.386 -0.512 1.00 57.78 108 SER A N 1
ATOM 866 C CA . SER A 1 108 ? 1.689 21.030 -1.822 1.00 57.78 108 SER A CA 1
ATOM 867 C C . SER A 1 108 ? 1.609 22.563 -1.716 1.00 57.78 108 SER A C 1
ATOM 869 O O . SER A 1 108 ? 2.052 23.258 -2.629 1.00 57.78 108 SER A O 1
ATOM 871 N N . ASP A 1 109 ? 1.179 23.083 -0.557 1.00 51.31 109 ASP A N 1
ATOM 872 C CA . ASP A 1 109 ? 1.025 24.520 -0.284 1.00 51.31 109 ASP A CA 1
ATOM 873 C C . ASP A 1 109 ? 1.987 25.072 0.792 1.00 51.31 109 ASP A C 1
ATOM 875 O O . ASP A 1 109 ? 1.860 26.219 1.223 1.00 51.31 109 ASP A O 1
ATOM 879 N N . GLY A 1 110 ? 2.959 24.276 1.262 1.00 47.19 110 GLY A N 1
ATOM 880 C CA . GLY A 1 110 ? 3.941 24.707 2.272 1.00 47.19 110 GLY A CA 1
ATOM 881 C C . GLY A 1 110 ? 3.375 24.981 3.677 1.00 47.19 110 GLY A C 1
ATOM 882 O O . GLY A 1 110 ? 4.110 25.451 4.546 1.00 47.19 110 GLY A O 1
ATOM 883 N N . ASN A 1 111 ? 2.096 24.685 3.919 1.00 48.62 111 ASN A N 1
ATOM 884 C CA . ASN A 1 111 ? 1.451 24.818 5.223 1.00 48.62 111 ASN A CA 1
ATOM 885 C C . ASN A 1 111 ? 1.465 23.464 5.951 1.00 48.62 111 ASN A C 1
ATOM 887 O O . ASN A 1 111 ? 0.820 22.527 5.502 1.00 48.62 111 ASN A O 1
ATOM 891 N N . THR A 1 112 ? 2.209 23.345 7.053 1.00 50.47 112 THR A N 1
ATOM 892 C CA . THR A 1 112 ? 2.431 22.078 7.787 1.00 50.47 112 THR A CA 1
ATOM 893 C C . THR A 1 112 ? 1.364 21.765 8.839 1.00 50.47 112 THR A C 1
ATOM 895 O O . THR A 1 112 ? 1.469 20.777 9.564 1.00 50.47 112 THR A O 1
ATOM 898 N N . THR A 1 113 ? 0.348 22.615 8.962 1.00 48.72 113 THR A N 1
ATOM 899 C CA . THR A 1 113 ? -0.768 22.440 9.891 1.00 48.72 113 THR A CA 1
ATOM 900 C C . THR A 1 113 ? -2.032 22.119 9.113 1.00 48.72 113 THR A C 1
ATOM 902 O O . THR A 1 113 ? -2.549 22.949 8.365 1.00 48.72 113 THR A O 1
ATOM 905 N N . THR A 1 114 ? -2.553 20.910 9.316 1.00 53.00 114 THR A N 1
ATOM 906 C CA . THR A 1 114 ? -3.930 20.597 8.930 1.00 53.00 114 THR A CA 1
ATOM 907 C C . THR A 1 114 ? -4.905 21.383 9.813 1.00 53.00 114 THR A C 1
ATOM 909 O O . THR A 1 114 ? -4.571 21.809 10.927 1.00 53.00 114 THR A O 1
ATOM 912 N N . THR A 1 115 ? -6.126 21.589 9.318 1.00 45.69 115 THR A N 1
ATOM 913 C CA . THR A 1 115 ? -7.276 21.896 10.177 1.00 45.69 115 THR A CA 1
ATOM 914 C C . THR A 1 115 ? -7.294 20.869 11.313 1.00 45.69 115 THR A C 1
ATOM 916 O O . THR A 1 115 ? -7.299 19.680 11.024 1.00 45.69 115 THR A O 1
ATOM 919 N N . ASP A 1 116 ? -7.254 21.330 12.568 1.00 54.31 116 ASP A N 1
ATOM 920 C CA . ASP A 1 116 ? -7.315 20.539 13.818 1.00 54.31 116 ASP A CA 1
ATOM 921 C C . ASP A 1 116 ? -5.983 20.211 14.523 1.00 54.31 116 ASP A C 1
ATOM 923 O O . ASP A 1 116 ? -5.970 19.479 15.512 1.00 54.31 116 ASP A O 1
ATOM 927 N N . GLY A 1 117 ? -4.863 20.817 14.113 1.00 60.66 117 GLY A N 1
ATOM 928 C CA . GLY A 1 117 ? -3.621 20.795 14.908 1.00 60.66 117 GLY A CA 1
ATOM 929 C C . GLY A 1 117 ? -2.837 19.478 14.857 1.00 60.66 117 GLY A C 1
ATOM 930 O O . GLY A 1 117 ? -1.898 19.299 15.631 1.00 60.66 117 GLY A O 1
ATOM 931 N N . LEU A 1 118 ? -3.188 18.576 13.935 1.00 72.81 118 LEU A N 1
ATOM 932 C CA . LEU A 1 118 ? -2.408 17.379 13.645 1.00 72.81 118 LEU A CA 1
ATOM 933 C C . LEU A 1 118 ? -1.206 17.756 12.764 1.00 72.81 118 LEU A C 1
ATOM 935 O O . LEU A 1 118 ? -1.367 18.196 11.619 1.00 72.81 118 LEU A O 1
ATOM 939 N N . GLU A 1 119 ? -0.002 17.592 13.311 1.00 77.81 119 GLU A N 1
ATOM 940 C CA . GLU A 1 119 ? 1.244 17.760 12.562 1.00 77.81 119 GLU A CA 1
ATOM 941 C C . GLU A 1 119 ? 1.393 16.640 11.525 1.00 77.81 119 GLU A C 1
ATOM 943 O O . GLU A 1 119 ? 1.127 15.467 11.808 1.00 77.81 119 GLU A O 1
ATOM 948 N N . PHE A 1 120 ? 1.855 16.994 10.326 1.00 84.81 120 PHE A N 1
ATOM 949 C CA . PHE A 1 120 ? 2.186 16.023 9.290 1.00 84.81 120 PHE A CA 1
ATOM 950 C C . PHE A 1 120 ? 3.616 16.204 8.787 1.00 84.81 120 PHE A C 1
ATOM 952 O O . PHE A 1 120 ? 4.205 17.280 8.884 1.00 84.81 120 PHE A O 1
ATOM 959 N N . GLN A 1 121 ? 4.184 15.123 8.259 1.00 87.81 121 GLN A N 1
ATOM 960 C CA . GLN A 1 121 ? 5.478 15.135 7.574 1.00 87.81 121 GLN A CA 1
ATOM 961 C C . GLN A 1 121 ? 5.270 14.834 6.094 1.00 87.81 121 GLN A C 1
ATOM 963 O O . GLN A 1 121 ? 4.265 14.233 5.710 1.00 87.81 121 GLN A O 1
ATOM 968 N N . ASP A 1 122 ? 6.236 15.208 5.261 1.00 87.38 122 ASP A N 1
ATOM 969 C CA . ASP A 1 122 ? 6.206 14.777 3.871 1.00 87.38 122 ASP A CA 1
ATOM 970 C C . ASP A 1 122 ? 6.299 13.231 3.774 1.00 87.38 122 ASP A C 1
ATOM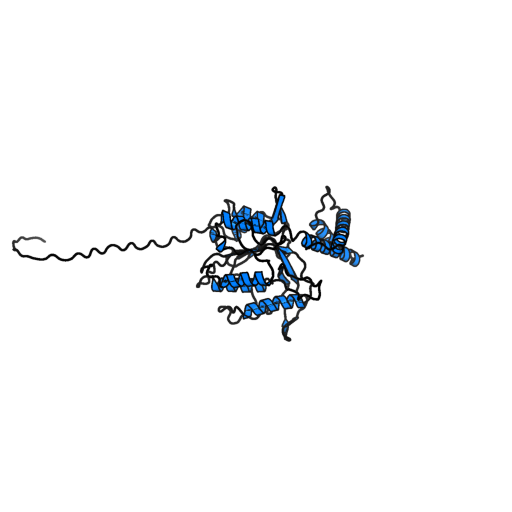 972 O O . ASP A 1 122 ? 6.948 12.574 4.601 1.00 87.38 122 ASP A O 1
ATOM 976 N N . PRO A 1 123 ? 5.654 12.603 2.775 1.00 90.69 123 PRO A N 1
ATOM 977 C CA . PRO A 1 123 ? 5.739 11.171 2.533 1.00 90.69 123 PRO A CA 1
ATOM 978 C C . PRO A 1 123 ? 7.007 10.824 1.738 1.00 90.69 123 PRO A C 1
ATOM 980 O O . PRO A 1 123 ? 6.972 10.014 0.804 1.00 90.69 123 PRO A O 1
ATOM 983 N N . ALA A 1 124 ? 8.149 11.425 2.096 1.00 91.12 124 ALA A N 1
ATOM 984 C CA . ALA A 1 124 ? 9.446 10.959 1.633 1.00 91.12 124 ALA A CA 1
ATOM 985 C C . ALA A 1 124 ? 9.693 9.519 2.090 1.00 91.12 124 ALA A C 1
ATOM 987 O O . ALA A 1 124 ? 9.143 9.028 3.090 1.00 91.12 124 ALA A O 1
ATOM 988 N N . ARG A 1 125 ? 10.582 8.832 1.375 1.00 93.88 125 ARG A N 1
ATOM 989 C CA . ARG A 1 125 ? 10.915 7.436 1.641 1.00 93.88 125 ARG A CA 1
ATOM 990 C C . ARG A 1 125 ? 11.371 7.252 3.080 1.00 93.88 125 ARG A C 1
ATOM 992 O O . ARG A 1 125 ? 10.914 6.337 3.763 1.00 93.88 125 ARG A O 1
ATOM 999 N N . LYS A 1 126 ? 12.266 8.130 3.539 1.00 94.31 126 LYS A N 1
ATOM 1000 C CA . LYS A 1 126 ? 12.815 8.077 4.895 1.00 94.31 126 LYS A CA 1
ATOM 1001 C C . LYS A 1 126 ? 11.711 8.218 5.942 1.00 94.31 126 LYS A C 1
ATOM 1003 O O . LYS A 1 126 ? 11.627 7.380 6.831 1.00 94.31 126 LYS A O 1
ATOM 1008 N N . ASN A 1 127 ? 10.856 9.229 5.805 1.00 94.62 127 ASN A N 1
ATOM 1009 C CA . ASN A 1 127 ? 9.781 9.505 6.757 1.00 94.62 127 ASN A CA 1
ATOM 1010 C C . ASN A 1 127 ? 8.773 8.352 6.805 1.00 94.62 127 ASN A C 1
ATOM 1012 O O . ASN A 1 127 ? 8.361 7.940 7.883 1.00 94.62 127 ASN A O 1
ATOM 1016 N N . THR A 1 128 ? 8.461 7.746 5.657 1.00 93.88 128 THR A N 1
ATOM 1017 C CA . THR A 1 128 ? 7.581 6.569 5.584 1.00 93.88 128 THR A CA 1
ATOM 1018 C C . THR A 1 128 ? 8.151 5.370 6.351 1.00 93.88 128 THR A C 1
ATOM 1020 O O . THR A 1 128 ? 7.460 4.779 7.183 1.00 93.88 128 THR A O 1
ATOM 1023 N N . ILE A 1 129 ? 9.419 5.015 6.110 1.00 95.25 129 ILE A N 1
ATOM 1024 C CA . ILE A 1 129 ? 10.073 3.883 6.788 1.00 95.25 129 ILE A CA 1
ATOM 1025 C C . ILE A 1 129 ? 10.247 4.157 8.281 1.00 95.25 129 ILE A C 1
ATOM 1027 O O . ILE A 1 129 ? 9.928 3.296 9.100 1.00 95.25 129 ILE A O 1
ATOM 1031 N N . ASP A 1 130 ? 10.715 5.353 8.638 1.00 94.75 130 ASP A N 1
ATOM 1032 C CA . ASP A 1 130 ? 10.902 5.763 10.027 1.00 94.75 130 ASP A CA 1
ATOM 1033 C C . ASP A 1 130 ? 9.581 5.713 10.801 1.00 94.75 130 ASP A C 1
ATOM 1035 O O . ASP A 1 130 ? 9.561 5.221 11.925 1.00 94.75 130 ASP A O 1
ATOM 1039 N N . THR A 1 131 ? 8.482 6.200 10.220 1.00 93.44 131 THR A N 1
ATOM 1040 C CA . THR A 1 131 ? 7.149 6.179 10.840 1.00 93.44 131 THR A CA 1
ATOM 1041 C C . THR A 1 131 ? 6.684 4.748 11.111 1.00 93.44 131 THR A C 1
ATOM 1043 O O . THR A 1 131 ? 6.291 4.433 12.237 1.00 93.44 131 THR A O 1
ATOM 1046 N N . LEU A 1 132 ? 6.804 3.845 10.131 1.00 92.38 132 LEU A N 1
ATOM 1047 C CA . LEU A 1 132 ? 6.456 2.429 10.313 1.00 92.38 132 LEU A CA 1
ATOM 1048 C C . LEU A 1 132 ? 7.352 1.742 11.356 1.00 92.38 132 LEU A C 1
ATOM 1050 O O . LEU A 1 132 ? 6.860 1.003 12.207 1.00 92.38 132 LEU A O 1
ATOM 1054 N N . ALA A 1 133 ? 8.658 2.013 11.343 1.00 91.94 133 ALA A N 1
ATOM 1055 C CA . ALA A 1 133 ? 9.589 1.463 12.326 1.00 91.94 133 ALA A CA 1
ATOM 1056 C C . ALA A 1 133 ? 9.315 1.995 13.746 1.00 91.94 133 ALA A C 1
ATOM 1058 O O . ALA A 1 133 ? 9.308 1.227 14.710 1.00 91.94 133 ALA A O 1
ATOM 1059 N N . LYS A 1 134 ? 9.034 3.297 13.888 1.00 91.56 134 LYS A N 1
ATOM 1060 C CA . LYS A 1 134 ? 8.664 3.927 15.167 1.00 91.56 134 LYS A CA 1
ATOM 1061 C C . LYS A 1 134 ? 7.361 3.368 15.718 1.00 91.56 134 LYS A C 1
ATOM 1063 O O . LYS A 1 134 ? 7.229 3.278 16.933 1.00 91.56 134 LYS A O 1
ATOM 1068 N N . LEU A 1 135 ? 6.425 2.957 14.863 1.00 89.62 135 LEU A N 1
ATOM 1069 C CA . LEU A 1 135 ? 5.176 2.340 15.303 1.00 89.62 135 LEU A CA 1
ATOM 1070 C C . LEU A 1 135 ? 5.420 1.053 16.104 1.00 89.62 135 LEU A C 1
ATOM 1072 O O . LEU A 1 135 ? 4.799 0.858 17.149 1.00 89.62 135 LEU A O 1
ATOM 1076 N N . ALA A 1 136 ? 6.388 0.233 15.682 1.00 86.69 136 ALA A N 1
ATOM 1077 C CA . ALA A 1 136 ? 6.797 -0.972 16.406 1.00 86.69 136 ALA A CA 1
ATOM 1078 C C . ALA A 1 136 ? 7.369 -0.653 17.805 1.00 86.69 136 ALA A C 1
ATOM 1080 O O . ALA A 1 136 ? 7.109 -1.368 18.770 1.00 86.69 136 ALA A O 1
ATOM 1081 N N . ALA A 1 137 ? 8.063 0.480 17.951 1.00 85.88 137 ALA A N 1
ATOM 1082 C CA . ALA A 1 137 ? 8.625 0.938 19.225 1.00 85.88 137 ALA A CA 1
ATOM 1083 C C . ALA A 1 137 ? 7.700 1.878 20.028 1.00 85.88 137 ALA A C 1
ATOM 1085 O O . ALA A 1 137 ? 8.043 2.269 21.143 1.00 85.88 137 ALA A O 1
ATOM 1086 N N . SER A 1 138 ? 6.543 2.267 19.485 1.00 85.81 138 SER A N 1
ATOM 1087 C CA . SER A 1 138 ? 5.735 3.359 20.040 1.00 85.81 138 SER A CA 1
ATOM 1088 C C . SER A 1 138 ? 5.147 2.990 21.405 1.00 85.81 138 SER A C 1
ATOM 1090 O O . SER A 1 138 ? 4.412 2.006 21.483 1.00 85.81 138 SER A O 1
ATOM 1092 N N . PRO A 1 139 ? 5.379 3.761 22.481 1.00 84.06 139 PRO A N 1
ATOM 1093 C CA . PRO A 1 139 ? 4.751 3.491 23.776 1.00 84.06 139 PRO A CA 1
ATOM 1094 C C . PRO A 1 139 ? 3.238 3.766 23.768 1.00 84.06 139 PRO A C 1
ATOM 1096 O O . PRO A 1 139 ? 2.527 3.292 24.648 1.00 84.06 139 PRO A O 1
ATOM 1099 N N . TYR A 1 140 ? 2.739 4.498 22.766 1.00 83.31 140 TYR A N 1
ATOM 1100 C CA . TYR A 1 140 ? 1.324 4.853 22.613 1.00 83.31 140 TYR A CA 1
ATOM 1101 C C . TYR A 1 140 ? 0.483 3.759 21.954 1.00 83.31 140 TYR A C 1
ATOM 1103 O O . TYR A 1 140 ? -0.736 3.896 21.874 1.00 83.31 140 TYR A O 1
ATOM 1111 N N . VAL A 1 141 ? 1.119 2.699 21.450 1.00 83.06 141 VAL A N 1
ATOM 1112 C CA . VAL A 1 141 ? 0.435 1.517 20.921 1.00 83.06 141 VAL A CA 1
ATOM 1113 C C . VAL A 1 141 ? 0.721 0.363 21.861 1.00 83.06 141 VAL A C 1
ATOM 1115 O O . VAL A 1 141 ? 1.861 -0.107 21.981 1.00 83.06 141 VAL A O 1
ATOM 1118 N N . THR A 1 142 ? -0.324 -0.050 22.563 1.00 83.12 142 THR A N 1
ATOM 1119 C CA . THR A 1 142 ? -0.259 -1.156 23.510 1.00 83.12 142 THR A CA 1
ATOM 1120 C C . THR A 1 142 ? -0.273 -2.495 22.782 1.00 83.12 142 THR A C 1
ATOM 1122 O O . THR A 1 142 ? -0.545 -2.590 21.584 1.00 83.12 142 THR A O 1
ATOM 1125 N N . LYS A 1 143 ? 0.089 -3.555 23.501 1.00 82.19 143 LYS A N 1
ATOM 1126 C CA . LYS A 1 143 ? 0.031 -4.908 22.959 1.00 82.19 143 LYS A CA 1
ATOM 1127 C C . LYS A 1 143 ? -1.420 -5.309 22.689 1.00 82.19 143 LYS A C 1
ATOM 1129 O O . LYS A 1 143 ? -2.279 -5.041 23.524 1.00 82.19 143 LYS A O 1
ATOM 1134 N N . ASN A 1 144 ? -1.659 -6.010 21.581 1.00 76.69 144 ASN A N 1
ATOM 1135 C CA . ASN A 1 144 ? -2.981 -6.443 21.096 1.00 76.69 144 ASN A CA 1
ATOM 1136 C C . ASN A 1 144 ? -3.896 -5.305 20.649 1.00 76.69 144 ASN A C 1
ATOM 1138 O O . ASN A 1 144 ? -5.105 -5.481 20.544 1.00 76.69 144 ASN A O 1
ATOM 1142 N N . GLU A 1 145 ? -3.327 -4.138 20.393 1.00 79.62 145 GLU A N 1
ATOM 1143 C CA . GLU A 1 145 ? -4.090 -3.014 19.903 1.00 79.62 145 GLU A CA 1
ATOM 1144 C C . GLU A 1 145 ? -4.155 -2.996 18.378 1.00 79.62 145 GLU A C 1
ATOM 1146 O O . GLU A 1 145 ? -3.147 -3.184 17.693 1.00 79.62 145 GLU A O 1
ATOM 1151 N N . GLY A 1 146 ? -5.351 -2.736 17.850 1.00 79.44 146 GLY A N 1
ATOM 1152 C CA . GLY A 1 146 ? -5.571 -2.618 16.418 1.00 79.44 146 GLY A CA 1
ATOM 1153 C C . GLY A 1 146 ? -4.860 -1.400 15.830 1.00 79.44 146 GLY A C 1
ATOM 1154 O O . GLY A 1 146 ? -4.992 -0.278 16.314 1.00 79.44 146 GLY A O 1
ATOM 1155 N N . ILE A 1 147 ? -4.126 -1.624 14.744 1.00 86.69 147 ILE A N 1
ATOM 1156 C CA . ILE A 1 147 ? -3.414 -0.586 13.992 1.00 86.69 147 ILE A CA 1
ATOM 1157 C C . ILE A 1 147 ? -4.104 -0.400 12.637 1.00 86.69 147 ILE A C 1
ATOM 1159 O O . ILE A 1 147 ? -4.403 -1.375 11.958 1.00 86.69 147 ILE A O 1
ATOM 1163 N N . ILE A 1 148 ? -4.348 0.829 12.186 1.00 88.00 148 ILE A N 1
ATOM 1164 C CA . ILE A 1 148 ? -4.817 1.069 10.811 1.00 88.00 148 ILE A CA 1
ATOM 1165 C C . ILE A 1 148 ? -3.701 1.738 10.030 1.00 88.00 148 ILE A C 1
ATOM 1167 O O . ILE A 1 148 ? -3.185 2.771 10.449 1.00 88.00 148 ILE A O 1
ATOM 1171 N N . LEU A 1 149 ? -3.349 1.157 8.884 1.00 90.44 149 LEU A N 1
ATOM 1172 C CA . LEU A 1 149 ? -2.434 1.773 7.932 1.00 90.44 149 LEU A CA 1
ATOM 1173 C C . LEU A 1 149 ? -3.211 2.096 6.664 1.00 90.44 149 LEU A C 1
ATOM 1175 O O . LEU A 1 149 ? -3.701 1.198 5.978 1.00 90.44 149 LEU A O 1
ATOM 1179 N N . TYR A 1 150 ? -3.318 3.382 6.352 1.00 90.69 150 TYR A N 1
ATOM 1180 C CA . TYR A 1 150 ? -3.962 3.854 5.138 1.00 90.69 150 TYR A CA 1
ATOM 1181 C C . TYR A 1 150 ? -2.921 4.429 4.184 1.00 90.69 150 TYR A C 1
ATOM 1183 O O . TYR A 1 150 ? -2.114 5.270 4.571 1.00 90.69 150 TYR A O 1
ATOM 1191 N N . TYR A 1 151 ? -2.953 3.980 2.933 1.00 89.50 151 TYR A N 1
ATOM 1192 C CA . TYR A 1 151 ? -2.110 4.512 1.870 1.00 89.50 151 TYR A CA 1
ATOM 1193 C C . TYR A 1 151 ? -2.969 4.883 0.667 1.00 89.50 151 TYR A C 1
ATOM 1195 O O . TYR A 1 151 ? -3.744 4.050 0.200 1.00 89.50 151 TYR A O 1
ATOM 1203 N N . SER A 1 152 ? -2.776 6.099 0.158 1.00 84.38 152 SER A N 1
ATOM 1204 C CA . SER A 1 152 ? -3.295 6.571 -1.125 1.00 84.38 152 SER A CA 1
ATOM 1205 C C . SER A 1 152 ? -2.176 7.300 -1.846 1.00 84.38 152 SER A C 1
ATOM 1207 O O . SER A 1 152 ? -1.534 8.171 -1.265 1.00 84.38 152 SER A O 1
ATOM 1209 N N . GLY A 1 153 ? -1.901 6.920 -3.090 1.00 81.06 153 GLY A N 1
ATOM 1210 C CA . GLY A 1 153 ? -0.751 7.447 -3.811 1.00 81.06 153 GLY A CA 1
ATOM 1211 C C . GLY A 1 153 ? -0.365 6.596 -5.010 1.00 81.06 153 GLY A C 1
ATOM 1212 O O . GLY A 1 153 ? -1.158 5.822 -5.548 1.00 81.06 153 GLY A O 1
ATOM 1213 N N . HIS A 1 154 ? 0.865 6.771 -5.472 1.00 79.38 154 HIS A N 1
ATOM 1214 C CA . HIS A 1 154 ? 1.367 6.026 -6.612 1.00 79.38 154 HIS A CA 1
ATOM 1215 C C . HIS A 1 154 ? 1.954 4.675 -6.228 1.00 79.38 154 HIS A C 1
ATOM 1217 O O . HIS A 1 154 ? 2.668 4.542 -5.243 1.00 79.38 154 HIS A O 1
ATOM 1223 N N . GLY A 1 155 ? 1.734 3.679 -7.073 1.00 81.12 155 GLY A N 1
ATOM 1224 C CA . GLY A 1 155 ? 2.502 2.442 -7.000 1.00 81.12 155 GLY A CA 1
ATOM 1225 C C . GLY A 1 155 ? 3.092 2.094 -8.342 1.00 81.12 155 GLY A C 1
ATOM 1226 O O . GLY A 1 155 ? 2.664 2.591 -9.385 1.00 81.12 155 GLY A O 1
ATOM 1227 N N . ALA A 1 156 ? 4.090 1.233 -8.285 1.00 80.81 156 ALA A N 1
ATOM 1228 C CA . ALA A 1 156 ? 4.821 0.740 -9.431 1.00 80.81 156 ALA A CA 1
ATOM 1229 C C . ALA A 1 156 ? 4.969 -0.778 -9.320 1.00 80.81 156 ALA A C 1
ATOM 1231 O O . ALA A 1 156 ? 4.967 -1.345 -8.227 1.00 80.81 156 ALA A O 1
ATOM 1232 N N . ALA A 1 157 ? 5.119 -1.437 -10.463 1.00 82.25 157 ALA A N 1
ATOM 1233 C CA . ALA A 1 157 ? 5.457 -2.852 -10.535 1.00 82.25 157 ALA A CA 1
ATOM 1234 C C . ALA A 1 157 ? 6.722 -3.009 -11.375 1.00 82.25 157 ALA A C 1
ATOM 1236 O O . ALA A 1 157 ? 6.740 -2.659 -12.555 1.00 82.25 157 ALA A O 1
ATOM 1237 N N . TYR A 1 158 ? 7.781 -3.515 -10.754 1.00 81.62 158 TYR A N 1
ATOM 1238 C CA . TYR A 1 158 ? 9.082 -3.719 -11.373 1.00 81.62 158 TYR A CA 1
ATOM 1239 C C . TYR A 1 158 ? 9.158 -5.149 -11.904 1.00 81.62 158 TYR A C 1
ATOM 1241 O O . TYR A 1 158 ? 9.259 -6.091 -11.121 1.00 81.62 158 TYR A O 1
ATOM 1249 N N . THR A 1 159 ? 9.093 -5.325 -13.224 1.00 79.38 159 THR A N 1
ATOM 1250 C CA . THR A 1 159 ? 9.318 -6.634 -13.853 1.00 79.38 159 THR A CA 1
ATOM 1251 C C . THR A 1 159 ? 10.787 -7.017 -13.743 1.00 79.38 159 THR A C 1
ATOM 1253 O O . THR A 1 159 ? 11.674 -6.201 -14.010 1.00 79.38 159 THR A O 1
ATOM 1256 N N . VAL A 1 160 ? 11.046 -8.268 -13.378 1.00 79.56 160 VAL A N 1
ATOM 1257 C CA . VAL A 1 160 ? 12.406 -8.799 -13.303 1.00 79.56 160 VAL A CA 1
ATOM 1258 C C . VAL A 1 160 ? 12.775 -9.355 -14.674 1.00 79.56 160 VAL A C 1
ATOM 1260 O O . VAL A 1 160 ? 12.230 -10.356 -15.124 1.00 79.56 160 VAL A O 1
ATOM 1263 N N . SER A 1 161 ? 13.657 -8.656 -15.386 1.00 71.31 161 SER A N 1
ATOM 1264 C CA . SER A 1 161 ? 14.073 -9.037 -16.744 1.00 71.31 161 SER A CA 1
ATOM 1265 C C . SER A 1 161 ? 15.363 -9.857 -16.782 1.00 71.31 161 SER A C 1
ATOM 1267 O O . SER A 1 161 ? 15.653 -10.492 -17.794 1.00 71.31 161 SER A O 1
ATOM 1269 N N . ALA A 1 162 ? 16.141 -9.844 -15.698 1.00 74.50 162 ALA A N 1
ATOM 1270 C CA . ALA A 1 162 ? 17.385 -10.591 -15.573 1.00 74.50 162 ALA A CA 1
ATOM 1271 C C . ALA A 1 162 ? 17.203 -11.799 -14.649 1.00 74.50 162 ALA A C 1
ATOM 1273 O O . ALA A 1 162 ? 16.573 -11.700 -13.601 1.00 74.50 162 ALA A O 1
ATOM 1274 N N . ASN A 1 163 ? 17.812 -12.929 -15.009 1.00 76.00 163 ASN A N 1
ATOM 1275 C CA . ASN A 1 163 ? 17.784 -14.131 -14.172 1.00 76.00 163 ASN A CA 1
ATOM 1276 C C . ASN A 1 163 ? 18.676 -13.998 -12.932 1.00 76.00 163 ASN A C 1
ATOM 1278 O O . ASN A 1 163 ? 18.466 -14.709 -11.949 1.00 76.00 163 ASN A O 1
ATOM 1282 N N . THR A 1 164 ? 19.666 -13.104 -12.973 1.00 77.12 164 THR A N 1
ATOM 1283 C CA . THR A 1 164 ? 20.633 -12.892 -11.898 1.00 77.12 164 THR A CA 1
ATOM 1284 C C . THR A 1 164 ? 20.934 -11.411 -11.686 1.00 77.12 164 THR A C 1
ATOM 1286 O O . THR A 1 164 ? 20.858 -10.599 -12.609 1.00 77.12 164 THR A O 1
ATOM 1289 N N . TYR A 1 165 ? 21.259 -11.056 -10.442 1.00 79.62 165 TYR A N 1
ATOM 1290 C CA . TYR A 1 165 ? 21.684 -9.715 -10.040 1.00 79.62 165 TYR A CA 1
ATOM 1291 C C . TYR A 1 165 ? 22.986 -9.813 -9.247 1.00 79.62 165 TYR A C 1
ATOM 1293 O O . TYR A 1 165 ? 23.158 -10.715 -8.431 1.00 79.62 165 TYR A O 1
ATOM 1301 N N . ASN A 1 166 ? 23.892 -8.859 -9.463 1.00 75.19 166 ASN A N 1
ATOM 1302 C CA . ASN A 1 166 ? 25.104 -8.725 -8.659 1.00 75.19 166 ASN A CA 1
ATOM 1303 C C . ASN A 1 166 ? 24.806 -7.887 -7.413 1.00 75.19 166 ASN A C 1
ATOM 1305 O O . ASN A 1 166 ? 24.485 -6.702 -7.518 1.00 75.19 166 ASN A O 1
ATOM 1309 N N . ILE A 1 167 ? 24.941 -8.493 -6.236 1.00 73.94 167 ILE A N 1
ATOM 1310 C CA . ILE A 1 167 ? 24.701 -7.859 -4.937 1.00 73.94 167 ILE A CA 1
ATOM 1311 C C . ILE A 1 167 ? 25.964 -8.036 -4.109 1.00 73.94 167 ILE A C 1
ATOM 1313 O O . ILE A 1 167 ? 26.359 -9.159 -3.808 1.00 73.94 167 ILE A O 1
ATOM 1317 N N . ASN A 1 168 ? 26.624 -6.933 -3.751 1.00 71.75 168 ASN A N 1
ATOM 1318 C CA . ASN A 1 168 ? 27.891 -6.958 -3.006 1.00 71.75 168 ASN A CA 1
ATOM 1319 C C . ASN A 1 168 ? 28.941 -7.905 -3.628 1.00 71.75 168 ASN A C 1
ATOM 1321 O O . ASN A 1 168 ? 29.594 -8.664 -2.918 1.00 71.75 168 ASN A O 1
ATOM 1325 N N . ALA A 1 169 ? 29.076 -7.868 -4.959 1.00 77.00 169 ALA A N 1
ATOM 1326 C CA . ALA A 1 169 ? 29.958 -8.737 -5.750 1.00 77.00 169 ALA A CA 1
ATOM 1327 C C . ALA A 1 169 ? 29.622 -10.245 -5.717 1.00 77.00 169 ALA A C 1
ATOM 1329 O O . ALA A 1 169 ? 30.446 -11.064 -6.120 1.00 77.00 169 ALA A O 1
ATOM 1330 N N . VAL A 1 170 ? 28.412 -10.612 -5.285 1.00 77.75 170 VAL A N 1
ATOM 1331 C CA . VAL A 1 170 ? 27.880 -11.977 -5.370 1.00 77.75 170 VAL A CA 1
ATOM 1332 C C . VAL A 1 170 ? 26.729 -12.003 -6.368 1.00 77.75 170 VAL A C 1
ATOM 1334 O O . VAL A 1 170 ? 25.802 -11.198 -6.278 1.00 77.75 170 VAL A O 1
ATOM 1337 N N . GLU A 1 171 ? 26.779 -12.934 -7.315 1.00 81.81 171 GLU A N 1
ATOM 1338 C CA . GLU A 1 171 ? 25.679 -13.178 -8.241 1.00 81.81 171 GLU A CA 1
ATOM 1339 C C . GLU A 1 171 ? 24.574 -13.970 -7.534 1.00 81.81 171 GLU A C 1
ATOM 1341 O O . GLU A 1 171 ? 24.814 -15.050 -6.989 1.00 81.81 171 GLU A O 1
ATOM 1346 N N . VAL A 1 172 ? 23.356 -13.433 -7.531 1.00 81.62 172 VAL A N 1
ATOM 1347 C CA . VAL A 1 172 ? 22.193 -14.073 -6.914 1.00 81.62 172 VAL A CA 1
ATOM 1348 C C . VAL A 1 172 ? 21.116 -14.295 -7.960 1.00 81.62 172 VAL A C 1
ATOM 1350 O O . VAL A 1 172 ? 20.744 -13.373 -8.687 1.00 81.62 172 VAL A O 1
ATOM 1353 N N . SER A 1 173 ? 20.610 -15.528 -8.023 1.00 82.12 173 SER A N 1
ATOM 1354 C CA . SER A 1 173 ? 19.478 -15.873 -8.879 1.00 82.12 173 SER A CA 1
ATOM 1355 C C . SER A 1 173 ? 18.188 -15.272 -8.340 1.00 82.12 173 SER A C 1
ATOM 1357 O O . SER A 1 173 ? 17.833 -15.457 -7.175 1.00 82.12 173 SER A O 1
ATOM 1359 N N . VAL A 1 174 ? 17.455 -14.609 -9.225 1.00 82.12 174 VAL A N 1
ATOM 1360 C CA . VAL A 1 174 ? 16.136 -14.035 -8.954 1.00 82.12 174 VAL A CA 1
ATOM 1361 C C . VAL A 1 174 ? 15.085 -14.552 -9.928 1.00 82.12 174 VAL A C 1
ATOM 1363 O O . VAL A 1 174 ? 14.028 -13.952 -10.065 1.00 82.12 174 VAL A O 1
ATOM 1366 N N . SER A 1 175 ? 15.341 -15.685 -10.584 1.00 79.50 175 SER A N 1
ATOM 1367 C CA . SER A 1 175 ? 14.410 -16.302 -11.541 1.00 79.50 175 SER A CA 1
ATOM 1368 C C . SER A 1 175 ? 13.040 -16.654 -10.945 1.00 79.50 175 SER A C 1
ATOM 1370 O O . SER A 1 175 ? 12.114 -16.961 -11.681 1.00 79.50 175 SER A O 1
ATOM 1372 N N . HIS A 1 176 ? 12.922 -16.644 -9.616 1.00 81.00 176 HIS A N 1
ATOM 1373 C CA . HIS A 1 176 ? 11.680 -16.846 -8.872 1.00 81.00 176 HIS A CA 1
ATOM 1374 C C . HIS A 1 176 ? 10.882 -15.545 -8.650 1.00 81.00 176 HIS A C 1
ATOM 1376 O O . HIS A 1 176 ? 9.791 -15.582 -8.082 1.00 81.00 176 HIS A O 1
ATOM 1382 N N . LEU A 1 177 ? 11.436 -14.383 -9.010 1.00 81.12 177 LEU A N 1
ATOM 1383 C CA . LEU A 1 177 ? 10.767 -13.090 -8.930 1.00 81.12 177 LEU A CA 1
ATOM 1384 C C . LEU A 1 177 ? 10.173 -12.764 -10.300 1.00 81.12 177 LEU A C 1
ATOM 1386 O O . LEU A 1 177 ? 10.911 -12.405 -11.204 1.00 81.12 177 LEU A O 1
ATOM 1390 N N . ASP A 1 178 ? 8.852 -12.829 -10.454 1.00 77.25 178 ASP A N 1
ATOM 1391 C CA . ASP A 1 178 ? 8.207 -12.382 -11.700 1.00 77.25 178 ASP A CA 1
ATOM 1392 C C . ASP A 1 178 ? 8.166 -10.846 -11.770 1.00 77.25 178 ASP A C 1
ATOM 1394 O O . ASP A 1 178 ? 8.570 -10.199 -12.740 1.00 77.25 178 ASP A O 1
ATOM 1398 N N . SER A 1 179 ? 7.673 -10.236 -10.693 1.00 82.31 179 SER A N 1
ATOM 1399 C CA . SER A 1 179 ? 7.629 -8.789 -10.522 1.00 82.31 179 SER A CA 1
ATOM 1400 C C . SER A 1 179 ? 7.644 -8.412 -9.046 1.00 82.31 179 SER A C 1
ATOM 1402 O O . SER A 1 179 ? 7.283 -9.207 -8.175 1.00 82.31 179 SER A O 1
ATOM 1404 N N . VAL A 1 180 ? 8.071 -7.185 -8.766 1.00 84.38 180 VAL A N 1
ATOM 1405 C CA . VAL A 1 180 ? 8.075 -6.608 -7.423 1.00 84.38 180 VAL A CA 1
ATOM 1406 C C . VAL A 1 180 ? 7.217 -5.353 -7.426 1.00 84.38 180 VAL A C 1
ATOM 1408 O O . VAL A 1 180 ? 7.557 -4.350 -8.048 1.00 84.38 180 VAL A O 1
ATOM 1411 N N . GLU A 1 181 ? 6.089 -5.420 -6.728 1.00 86.94 181 GLU A N 1
ATOM 1412 C CA . GLU A 1 181 ? 5.242 -4.259 -6.458 1.00 86.94 181 GLU A CA 1
ATOM 1413 C C . GLU A 1 181 ? 5.918 -3.313 -5.466 1.00 86.94 181 GLU A C 1
ATOM 1415 O O . GLU A 1 181 ? 6.666 -3.744 -4.581 1.00 86.94 181 GLU A O 1
ATOM 1420 N N . ALA A 1 182 ? 5.636 -2.023 -5.594 1.00 88.50 182 ALA A N 1
ATOM 1421 C CA . ALA A 1 182 ? 6.167 -0.993 -4.725 1.00 88.50 182 ALA A CA 1
ATOM 1422 C C . ALA A 1 182 ? 5.201 0.182 -4.592 1.00 88.50 182 ALA A C 1
ATOM 1424 O O . ALA A 1 182 ? 4.458 0.495 -5.525 1.00 88.50 182 ALA A O 1
ATOM 1425 N N . ILE A 1 183 ? 5.254 0.852 -3.443 1.00 90.62 183 ILE A N 1
ATOM 1426 C CA . ILE A 1 183 ? 4.676 2.186 -3.281 1.00 90.62 183 ILE A CA 1
ATOM 1427 C C . ILE A 1 183 ? 5.743 3.231 -3.585 1.00 90.62 183 ILE A C 1
ATOM 1429 O O . ILE A 1 183 ? 6.931 3.022 -3.331 1.00 90.62 183 ILE A O 1
ATOM 1433 N N . CYS A 1 184 ? 5.303 4.353 -4.128 1.00 88.69 184 CYS A N 1
ATOM 1434 C CA . CYS A 1 184 ? 6.151 5.406 -4.653 1.00 88.69 184 CYS A CA 1
ATOM 1435 C C . CYS A 1 184 ? 6.203 6.574 -3.656 1.00 88.69 184 CYS A C 1
ATOM 1437 O O . CYS A 1 184 ? 5.188 7.256 -3.494 1.00 88.69 184 CYS A O 1
ATOM 1439 N N . PRO A 1 185 ? 7.345 6.808 -2.986 1.00 90.44 185 PRO A N 1
ATOM 1440 C CA . PRO A 1 185 ? 7.532 7.961 -2.110 1.00 90.44 185 PRO A CA 1
ATOM 1441 C C . PRO A 1 185 ? 7.509 9.285 -2.877 1.00 90.44 185 PRO A C 1
ATOM 1443 O O . PRO A 1 185 ? 7.743 9.306 -4.089 1.00 90.44 185 PRO A O 1
ATOM 1446 N N . LEU A 1 186 ? 7.283 10.392 -2.166 1.00 86.62 186 LEU A N 1
ATOM 1447 C CA . LEU A 1 186 ? 7.269 11.734 -2.763 1.00 86.62 186 LEU A CA 1
ATOM 1448 C C . LEU A 1 186 ? 8.626 12.129 -3.355 1.00 86.62 186 LEU A C 1
ATOM 1450 O O . LEU A 1 186 ? 8.698 12.685 -4.447 1.00 86.62 186 LEU A O 1
ATOM 1454 N N . ASP A 1 187 ? 9.704 11.809 -2.645 1.00 87.56 187 ASP A N 1
ATOM 1455 C CA . ASP A 1 187 ? 11.085 12.122 -3.012 1.00 87.56 187 ASP A CA 1
ATOM 1456 C C . ASP A 1 187 ? 11.678 11.138 -4.033 1.00 87.56 187 ASP A C 1
ATOM 1458 O O . ASP A 1 187 ? 12.884 11.172 -4.295 1.00 87.56 187 ASP A O 1
ATOM 1462 N N . ARG A 1 188 ? 10.852 10.274 -4.649 1.00 84.38 188 ARG A N 1
ATOM 1463 C CA . ARG A 1 188 ? 11.316 9.403 -5.732 1.00 84.38 188 ARG A CA 1
ATOM 1464 C C . ARG A 1 188 ? 11.807 10.260 -6.898 1.00 84.38 188 ARG A C 1
ATOM 1466 O O . ARG A 1 188 ? 11.058 11.014 -7.517 1.00 84.38 188 ARG A O 1
ATOM 1473 N N . SER A 1 189 ? 13.082 10.136 -7.234 1.00 69.81 189 SER A N 1
ATOM 1474 C CA . SER A 1 189 ? 13.693 10.892 -8.322 1.00 69.81 189 SER A CA 1
ATOM 1475 C C . SER A 1 189 ? 13.857 10.002 -9.552 1.00 69.81 189 SER A C 1
ATOM 1477 O O . SER A 1 189 ? 14.667 9.077 -9.596 1.00 69.81 189 SER A O 1
ATOM 1479 N N . ALA A 1 190 ? 13.080 10.291 -10.597 1.00 57.91 190 ALA A N 1
ATOM 1480 C CA . ALA A 1 190 ? 13.234 9.666 -11.908 1.00 57.91 190 ALA A CA 1
ATOM 1481 C C . ALA A 1 190 ? 14.372 10.340 -12.689 1.00 57.91 190 ALA A C 1
ATOM 1483 O O . ALA A 1 190 ? 14.114 11.012 -13.674 1.00 57.91 190 ALA A O 1
ATOM 1484 N N . GLY A 1 191 ? 15.614 10.217 -12.207 1.00 50.59 191 GLY A N 1
ATOM 1485 C CA . GLY A 1 191 ? 16.860 10.377 -12.979 1.00 50.59 191 GLY A CA 1
ATOM 1486 C C . GLY A 1 191 ? 17.051 11.598 -13.899 1.00 50.59 191 GLY A C 1
ATOM 1487 O O . GLY A 1 191 ? 17.938 11.545 -14.742 1.00 50.59 191 GLY A O 1
ATOM 1488 N N . GLY A 1 192 ? 16.252 12.665 -13.792 1.00 46.59 192 GLY A N 1
ATOM 1489 C CA . GLY A 1 192 ? 16.346 13.834 -14.678 1.00 46.59 192 GLY A CA 1
ATOM 1490 C C . GLY A 1 192 ? 17.484 14.785 -14.310 1.00 46.59 192 GLY A C 1
ATOM 1491 O O . GLY A 1 192 ? 18.041 15.449 -15.177 1.00 46.59 192 GLY A O 1
ATOM 1492 N N . ASP A 1 193 ? 17.861 14.801 -13.032 1.00 50.84 193 ASP A N 1
ATOM 1493 C CA . ASP A 1 193 ? 19.025 15.515 -12.523 1.00 50.84 193 ASP A CA 1
ATOM 1494 C C . ASP A 1 193 ? 20.038 14.487 -12.010 1.00 50.84 193 ASP A C 1
ATOM 1496 O O . ASP A 1 193 ? 19.858 13.873 -10.957 1.00 50.84 193 ASP A O 1
ATOM 1500 N N . THR A 1 194 ? 21.104 14.268 -12.780 1.00 55.81 194 THR A N 1
ATOM 1501 C CA . THR A 1 194 ? 22.169 13.307 -12.457 1.00 55.81 194 THR A CA 1
ATOM 1502 C C . THR A 1 194 ? 22.976 13.689 -11.211 1.00 55.81 194 THR A C 1
ATOM 1504 O O . THR A 1 194 ? 23.858 12.932 -10.811 1.00 55.81 194 THR A O 1
ATOM 1507 N N . SER A 1 195 ? 22.728 14.863 -10.618 1.00 60.94 195 SER A N 1
ATOM 1508 C CA . SER A 1 195 ? 23.424 15.330 -9.416 1.00 60.94 195 SER A CA 1
ATOM 1509 C C . SER A 1 195 ? 22.810 14.829 -8.104 1.00 60.94 195 SER A C 1
ATOM 1511 O O . SER A 1 195 ? 23.502 14.825 -7.084 1.00 60.94 195 SER A O 1
ATOM 1513 N N . LEU A 1 196 ? 21.552 14.367 -8.113 1.00 65.38 196 LEU A N 1
ATOM 1514 C CA . LEU A 1 196 ? 20.872 13.878 -6.913 1.00 65.38 196 LEU A CA 1
ATOM 1515 C C . LEU A 1 196 ? 20.847 12.343 -6.854 1.00 65.38 196 LEU A C 1
ATOM 1517 O O . LEU A 1 196 ? 20.614 11.680 -7.869 1.00 65.38 196 LEU A O 1
ATOM 1521 N N . PRO A 1 197 ? 21.063 11.747 -5.667 1.00 74.12 197 PRO A N 1
ATOM 1522 C CA . PRO A 1 197 ? 20.966 10.305 -5.506 1.00 74.12 197 PRO A CA 1
ATOM 1523 C C . PRO A 1 197 ? 19.544 9.830 -5.822 1.00 74.12 197 PRO A C 1
ATOM 1525 O O . PRO A 1 197 ? 18.558 10.426 -5.385 1.00 74.12 197 PRO A O 1
ATOM 1528 N N . ILE A 1 198 ? 19.441 8.731 -6.573 1.00 81.00 198 ILE A N 1
ATOM 1529 C CA . ILE A 1 198 ? 18.144 8.119 -6.861 1.00 81.00 198 ILE A CA 1
ATOM 1530 C C . ILE A 1 198 ? 17.582 7.514 -5.577 1.00 81.00 198 ILE A C 1
ATOM 1532 O O . ILE A 1 198 ? 18.191 6.607 -5.002 1.00 81.00 198 ILE A O 1
ATOM 1536 N N . VAL A 1 199 ? 16.408 7.988 -5.165 1.00 88.31 199 VAL A N 1
ATOM 1537 C CA . VAL A 1 199 ? 15.646 7.413 -4.054 1.00 88.31 199 VAL A CA 1
ATOM 1538 C C . VAL A 1 199 ? 14.799 6.255 -4.593 1.00 88.31 199 VAL A C 1
ATOM 1540 O O . VAL A 1 199 ? 13.926 6.492 -5.431 1.00 88.31 199 VAL A O 1
ATOM 1543 N N . PRO A 1 200 ? 15.049 5.000 -4.171 1.00 90.19 200 PRO A N 1
ATOM 1544 C CA . PRO A 1 200 ? 14.273 3.862 -4.645 1.00 90.19 200 PRO A CA 1
ATOM 1545 C C . PRO A 1 200 ? 12.871 3.855 -4.030 1.00 90.19 200 PRO A C 1
ATOM 1547 O O . PRO A 1 200 ? 12.697 4.244 -2.873 1.00 90.19 200 PRO A O 1
ATOM 1550 N N . ASP A 1 201 ? 11.899 3.319 -4.769 1.00 91.25 201 ASP A N 1
ATOM 1551 C CA . ASP A 1 201 ? 10.556 3.055 -4.244 1.00 91.25 201 ASP A CA 1
ATOM 1552 C C . ASP A 1 201 ? 10.602 2.084 -3.038 1.00 91.25 201 ASP A C 1
ATOM 1554 O O . ASP A 1 201 ? 11.616 1.428 -2.763 1.00 91.25 201 ASP A O 1
ATOM 1558 N N . ILE A 1 202 ? 9.503 1.985 -2.286 1.00 93.56 202 ILE A N 1
ATOM 1559 C CA . ILE A 1 202 ? 9.397 1.062 -1.145 1.00 93.56 202 ILE A CA 1
ATOM 1560 C C . ILE A 1 202 ? 8.729 -0.219 -1.637 1.00 93.56 202 ILE A C 1
ATOM 1562 O O . ILE A 1 202 ? 7.545 -0.227 -1.977 1.00 93.56 202 ILE A O 1
ATOM 1566 N N . SER A 1 203 ? 9.494 -1.309 -1.688 1.00 91.94 203 SER A N 1
ATOM 1567 C CA . SER A 1 203 ? 8.997 -2.589 -2.206 1.00 91.94 203 SER A CA 1
ATOM 1568 C C . SER A 1 203 ? 7.969 -3.240 -1.276 1.00 91.94 203 SER A C 1
ATOM 1570 O O . SER A 1 203 ? 8.019 -3.083 -0.055 1.00 91.94 203 SER A O 1
ATOM 1572 N N . SER A 1 204 ? 7.089 -4.072 -1.832 1.00 88.62 204 SER A N 1
ATOM 1573 C CA . SER A 1 204 ? 6.169 -4.905 -1.048 1.00 88.62 204 SER A CA 1
ATOM 1574 C C . SER A 1 204 ? 6.906 -5.829 -0.072 1.00 88.62 204 SER A C 1
ATOM 1576 O O . SER A 1 204 ? 6.412 -6.097 1.021 1.00 88.62 204 SER A O 1
ATOM 1578 N N . ARG A 1 205 ? 8.126 -6.272 -0.417 1.00 90.56 205 ARG A N 1
ATOM 1579 C CA . ARG A 1 205 ? 8.984 -7.060 0.484 1.00 90.56 205 ARG A CA 1
ATOM 1580 C C . ARG A 1 205 ? 9.401 -6.261 1.715 1.00 90.56 205 ARG A C 1
ATOM 1582 O O . ARG A 1 205 ? 9.313 -6.771 2.827 1.00 90.56 205 ARG A O 1
ATOM 1589 N N . GLU A 1 206 ? 9.813 -5.014 1.514 1.00 92.88 206 GLU A N 1
ATOM 1590 C CA . GLU A 1 206 ? 10.188 -4.087 2.583 1.00 92.88 206 GLU A CA 1
ATOM 1591 C C . GLU A 1 206 ? 9.011 -3.782 3.512 1.00 92.88 206 GLU A C 1
ATOM 1593 O O . GLU A 1 206 ? 9.150 -3.870 4.733 1.00 92.88 206 GLU A O 1
ATOM 1598 N N . LEU A 1 207 ? 7.832 -3.519 2.936 1.00 92.06 207 LEU A N 1
ATOM 1599 C CA . LEU A 1 207 ? 6.602 -3.323 3.703 1.00 92.06 207 LEU A CA 1
ATOM 1600 C C . LEU A 1 207 ? 6.278 -4.555 4.551 1.00 92.06 207 LEU A C 1
ATOM 1602 O O . LEU A 1 207 ? 6.064 -4.419 5.750 1.00 92.06 207 LEU A O 1
ATOM 1606 N N . HIS A 1 208 ? 6.311 -5.763 3.981 1.00 89.44 208 HIS A N 1
ATOM 1607 C CA . HIS A 1 208 ? 6.032 -6.985 4.742 1.00 89.44 208 HIS A CA 1
ATOM 1608 C C . HIS A 1 208 ? 7.006 -7.216 5.907 1.00 89.44 208 HIS A C 1
ATOM 1610 O O . HIS A 1 208 ? 6.593 -7.736 6.942 1.00 89.44 208 HIS A O 1
ATOM 1616 N N . ILE A 1 209 ? 8.277 -6.826 5.771 1.00 90.94 209 ILE A N 1
ATOM 1617 C CA . ILE A 1 209 ? 9.258 -6.915 6.865 1.00 90.94 209 ILE A CA 1
ATOM 1618 C C . ILE A 1 209 ? 8.886 -5.958 8.000 1.00 90.94 209 ILE A C 1
ATOM 1620 O O . ILE A 1 209 ? 8.872 -6.362 9.162 1.00 90.94 209 ILE A O 1
ATOM 1624 N N . LEU A 1 210 ? 8.541 -4.711 7.673 1.00 92.12 210 LEU A N 1
ATOM 1625 C CA . LEU A 1 210 ? 8.123 -3.723 8.668 1.00 92.12 210 LEU A CA 1
ATOM 1626 C C . LEU A 1 210 ? 6.817 -4.130 9.358 1.00 92.12 210 LEU A C 1
ATOM 1628 O O . LEU A 1 210 ? 6.724 -4.049 10.580 1.00 92.12 210 LEU A O 1
ATOM 1632 N N . LEU A 1 211 ? 5.836 -4.634 8.604 1.00 90.94 211 LEU A N 1
ATOM 1633 C CA . LEU A 1 211 ? 4.574 -5.134 9.158 1.00 90.94 211 LEU A CA 1
ATOM 1634 C C . LEU A 1 211 ? 4.799 -6.334 10.081 1.00 90.94 211 LEU A C 1
ATOM 1636 O O . LEU A 1 211 ? 4.227 -6.380 11.170 1.00 90.94 211 LEU A O 1
ATOM 1640 N N . ARG 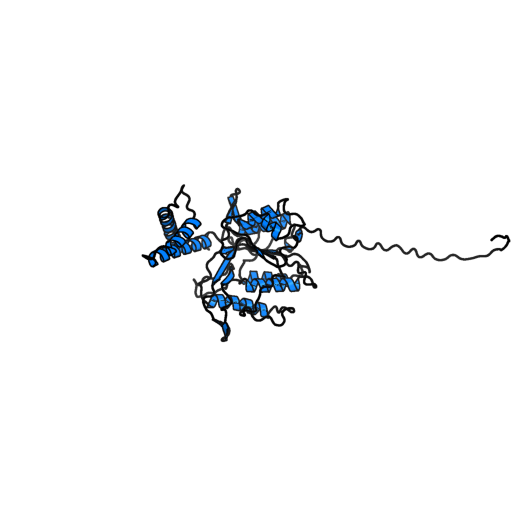A 1 212 ? 5.691 -7.262 9.708 1.00 88.31 212 ARG A N 1
ATOM 1641 C CA . ARG A 1 212 ? 6.095 -8.362 10.592 1.00 88.31 212 ARG A CA 1
ATOM 1642 C C . ARG A 1 212 ? 6.735 -7.835 11.871 1.00 88.31 212 ARG A C 1
ATOM 1644 O O . ARG A 1 212 ? 6.387 -8.302 12.949 1.00 88.31 212 ARG A O 1
ATOM 1651 N N . LYS A 1 213 ? 7.635 -6.854 11.773 1.00 90.44 213 LYS A N 1
ATOM 1652 C CA . LYS A 1 213 ? 8.277 -6.249 12.946 1.00 90.44 213 LYS A CA 1
ATOM 1653 C C . LYS A 1 213 ? 7.252 -5.597 13.879 1.00 90.44 213 LYS A C 1
ATOM 1655 O O . LYS A 1 213 ? 7.273 -5.868 15.076 1.00 90.44 213 LYS A O 1
ATOM 1660 N N . ILE A 1 214 ? 6.317 -4.816 13.338 1.00 90.44 214 ILE A N 1
ATOM 1661 C CA . ILE A 1 214 ? 5.211 -4.233 14.112 1.00 90.44 214 ILE A CA 1
ATOM 1662 C C . ILE A 1 214 ? 4.394 -5.341 14.786 1.00 90.44 214 ILE A C 1
ATOM 1664 O O . ILE A 1 214 ? 4.125 -5.263 15.979 1.00 90.44 214 ILE A O 1
ATOM 1668 N N . SER A 1 215 ? 4.041 -6.395 14.050 1.00 87.12 215 SER A N 1
ATOM 1669 C CA . SER A 1 215 ? 3.285 -7.533 14.577 1.00 87.12 215 SER A CA 1
ATOM 1670 C C . SER A 1 215 ? 4.024 -8.296 15.675 1.00 87.12 215 SER A C 1
ATOM 1672 O O . SER A 1 215 ? 3.370 -8.791 16.584 1.00 87.12 215 SER A O 1
ATOM 1674 N N . LEU A 1 216 ? 5.348 -8.424 15.605 1.00 86.81 216 LEU A N 1
ATOM 1675 C CA . LEU A 1 216 ? 6.142 -9.075 16.649 1.00 86.81 216 LEU A CA 1
ATOM 1676 C C . LEU A 1 216 ? 6.196 -8.232 17.928 1.00 86.81 216 LEU A C 1
ATOM 1678 O O . LEU A 1 216 ? 6.090 -8.773 19.024 1.00 86.81 216 LEU A O 1
ATOM 1682 N N . ASP A 1 217 ? 6.319 -6.910 17.795 1.00 87.94 217 ASP A N 1
ATOM 1683 C CA . ASP A 1 217 ? 6.450 -6.016 18.951 1.00 87.94 217 ASP A CA 1
ATOM 1684 C C . ASP A 1 217 ? 5.102 -5.642 19.585 1.00 87.94 217 ASP A C 1
ATOM 1686 O O . ASP A 1 217 ? 5.028 -5.385 20.789 1.00 87.94 217 ASP A O 1
ATOM 1690 N N . LYS A 1 218 ? 4.037 -5.568 18.776 1.00 85.19 218 LYS A N 1
ATOM 1691 C CA . LYS A 1 218 ? 2.696 -5.114 19.187 1.00 85.19 218 LYS A CA 1
ATOM 1692 C C . LYS A 1 218 ? 1.646 -6.218 19.207 1.00 85.19 218 LYS A C 1
ATOM 1694 O O . LYS A 1 218 ? 0.607 -6.045 19.840 1.00 85.19 218 LYS A O 1
ATOM 1699 N N . GLY A 1 219 ? 1.887 -7.339 18.537 1.00 70.88 219 GLY A N 1
ATOM 1700 C CA . GLY A 1 219 ? 0.972 -8.478 18.527 1.00 70.88 219 GLY A CA 1
ATOM 1701 C C . GLY A 1 219 ? 1.027 -9.316 19.806 1.00 70.88 219 GLY A C 1
ATOM 1702 O O . GLY A 1 219 ? 1.878 -9.117 20.667 1.00 70.88 219 GLY A O 1
ATOM 1703 N N . SER A 1 220 ? 0.093 -10.256 19.944 1.00 57.84 220 SER A N 1
ATOM 1704 C CA . SER A 1 220 ? -0.003 -11.163 21.098 1.00 57.84 220 SER A CA 1
ATOM 1705 C C . SER A 1 220 ? 1.159 -12.155 21.184 1.00 57.84 220 SER A C 1
ATOM 1707 O O . SER A 1 220 ? 1.619 -12.651 20.159 1.00 57.84 220 SER A O 1
ATOM 1709 N N . ASP A 1 221 ? 1.534 -12.545 22.412 1.00 51.16 221 ASP A N 1
ATOM 1710 C CA . ASP A 1 221 ? 2.495 -13.633 22.695 1.00 51.16 221 ASP A CA 1
ATOM 1711 C C . ASP A 1 221 ? 2.036 -15.003 22.171 1.00 51.16 221 ASP A C 1
ATOM 1713 O O . ASP A 1 221 ? 2.846 -15.901 21.972 1.00 51.16 221 ASP A O 1
ATOM 1717 N N . ASN A 1 222 ? 0.736 -15.169 21.915 1.00 44.72 222 ASN A N 1
ATOM 1718 C CA . ASN A 1 222 ? 0.154 -16.405 21.396 1.00 44.72 222 ASN A CA 1
ATOM 1719 C C . ASN A 1 222 ? -0.130 -16.309 19.889 1.00 44.72 222 ASN A C 1
ATOM 1721 O O . ASN A 1 222 ? -1.233 -16.645 19.475 1.00 44.72 222 ASN A O 1
ATOM 1725 N N . ASN A 1 223 ? 0.776 -15.785 19.053 1.00 36.31 223 ASN A N 1
ATOM 1726 C CA . ASN A 1 223 ? 0.563 -15.640 17.593 1.00 36.31 223 ASN A CA 1
ATOM 1727 C C . ASN A 1 223 ? -0.751 -14.927 17.176 1.00 36.31 223 ASN A C 1
ATOM 1729 O O . ASN A 1 223 ? -1.125 -14.923 16.006 1.00 36.31 223 ASN A O 1
ATOM 1733 N N . GLN A 1 224 ? -1.459 -14.295 18.114 1.00 35.47 224 GLN A N 1
ATOM 1734 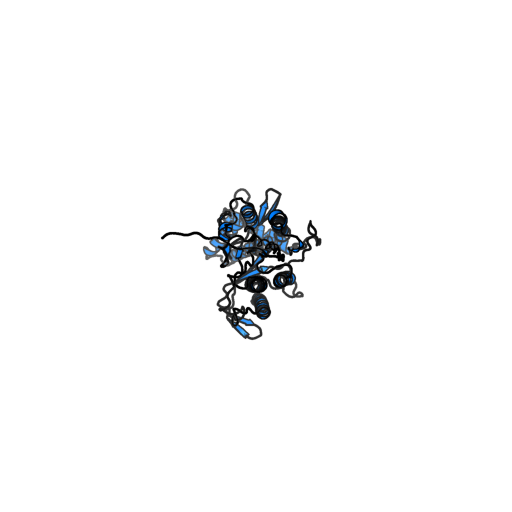C CA . GLN A 1 224 ? -2.708 -13.571 17.899 1.00 35.47 224 GLN A CA 1
ATOM 1735 C C . GLN A 1 224 ? -2.384 -12.089 17.726 1.00 35.47 224 GLN A C 1
ATOM 1737 O O . GLN A 1 224 ? -2.816 -11.237 18.497 1.00 35.47 224 GLN A O 1
ATOM 1742 N N . ALA A 1 225 ? -1.551 -11.756 16.750 1.00 31.81 225 ALA A N 1
ATOM 1743 C CA . ALA A 1 225 ? -1.326 -10.363 16.417 1.00 31.81 225 ALA A CA 1
ATOM 1744 C C . ALA A 1 225 ? -2.586 -9.801 15.751 1.00 31.81 225 ALA A C 1
ATOM 1746 O O . ALA A 1 225 ? -2.788 -10.004 14.555 1.00 31.81 225 ALA A O 1
ATOM 1747 N N . GLU A 1 226 ? -3.461 -9.105 16.492 1.00 35.22 226 GLU A N 1
ATOM 1748 C CA . GLU A 1 226 ? -4.453 -8.172 15.912 1.00 35.22 226 GLU A CA 1
ATOM 1749 C C . GLU A 1 226 ? -3.722 -6.946 15.323 1.00 35.22 226 GLU A C 1
ATOM 1751 O O . GLU A 1 226 ? -4.083 -5.792 15.520 1.00 35.22 226 GLU A O 1
ATOM 1756 N N . ALA A 1 227 ? -2.646 -7.197 14.577 1.00 31.94 227 ALA A N 1
ATOM 1757 C CA . ALA A 1 227 ? -1.918 -6.206 13.822 1.00 31.94 227 ALA A CA 1
ATOM 1758 C C . ALA A 1 227 ? -2.678 -5.980 12.516 1.00 31.94 227 ALA A C 1
ATOM 1760 O O . ALA A 1 227 ? -2.374 -6.520 11.469 1.00 31.94 227 ALA A O 1
ATOM 1761 N N . GLY A 1 228 ? -3.729 -5.186 12.635 1.00 33.25 228 GLY A N 1
ATOM 1762 C CA . GLY A 1 228 ? -3.994 -4.097 11.720 1.00 33.25 228 GLY A CA 1
ATOM 1763 C C . GLY A 1 228 ? -4.310 -4.367 10.250 1.00 33.25 228 GLY A C 1
ATOM 1764 O O . GLY A 1 228 ? -3.652 -5.098 9.512 1.00 33.25 228 GLY A O 1
ATOM 1765 N N . SER A 1 229 ? -5.343 -3.668 9.794 1.00 32.84 229 SER A N 1
ATOM 1766 C CA . SER A 1 229 ? -5.705 -3.622 8.386 1.00 32.84 229 SER A CA 1
ATOM 1767 C C . SER A 1 229 ? -4.784 -2.633 7.678 1.00 32.84 229 SER A C 1
ATOM 1769 O O . SER A 1 229 ? -4.833 -1.435 7.961 1.00 32.84 229 SER A O 1
ATOM 1771 N N . GLN A 1 230 ? -3.984 -3.105 6.728 1.00 35.22 230 GLN A N 1
ATOM 1772 C CA . GLN A 1 230 ? -3.434 -2.237 5.699 1.00 35.22 230 GLN A CA 1
ATOM 1773 C C . GLN A 1 230 ? -4.540 -2.019 4.666 1.00 35.22 230 GLN A C 1
ATOM 1775 O O . GLN A 1 230 ? -4.921 -2.928 3.941 1.00 35.22 230 GLN A O 1
ATOM 1780 N N . THR A 1 231 ? -5.116 -0.829 4.612 1.00 35.38 231 THR A N 1
ATOM 1781 C CA . THR A 1 231 ? -5.980 -0.404 3.505 1.00 35.38 231 THR A CA 1
ATOM 1782 C C . THR A 1 231 ? -5.108 0.353 2.510 1.00 35.38 231 THR A C 1
ATOM 1784 O O . THR A 1 231 ? -4.837 1.538 2.687 1.00 35.38 231 THR A O 1
ATOM 1787 N N . SER A 1 232 ? -4.625 -0.344 1.481 1.00 37.62 232 SER A N 1
ATOM 1788 C CA . SER A 1 232 ? -4.021 0.276 0.301 1.00 37.62 232 SER A CA 1
ATOM 1789 C C . SER A 1 232 ? -5.149 0.707 -0.630 1.00 37.62 232 SER A C 1
ATOM 1791 O O . SER A 1 232 ? -5.699 -0.071 -1.415 1.00 37.62 232 SER A O 1
ATOM 1793 N N . ALA A 1 233 ? -5.567 1.953 -0.483 1.00 36.25 233 ALA A N 1
ATOM 1794 C CA . ALA A 1 233 ? -6.680 2.506 -1.216 1.00 36.25 233 ALA A CA 1
ATOM 1795 C C . ALA A 1 233 ? -6.151 3.508 -2.237 1.00 36.25 233 ALA A C 1
ATOM 1797 O O . ALA A 1 233 ? -5.652 4.570 -1.897 1.00 36.25 233 ALA A O 1
ATOM 1798 N N . SER A 1 234 ? -6.320 3.165 -3.510 1.00 38.41 234 SER A N 1
ATOM 1799 C CA . SER A 1 234 ? -5.931 3.973 -4.663 1.00 38.41 234 SER A CA 1
ATOM 1800 C C . SER A 1 234 ? -4.433 3.991 -4.965 1.00 38.41 234 SER A C 1
ATOM 1802 O O . SER A 1 234 ? -3.776 5.020 -4.848 1.00 38.41 234 SER A O 1
ATOM 1804 N N . VAL A 1 235 ? -3.916 2.855 -5.446 1.00 41.81 235 VAL A N 1
ATOM 1805 C CA . VAL A 1 235 ? -2.628 2.802 -6.146 1.00 41.81 235 VAL A CA 1
ATOM 1806 C C . VAL A 1 235 ? -2.831 3.291 -7.582 1.00 41.81 235 VAL A C 1
ATOM 1808 O O . VAL A 1 235 ? -3.338 2.562 -8.438 1.00 41.81 235 VAL A O 1
ATOM 1811 N N . ARG A 1 236 ? -2.453 4.540 -7.858 1.00 52.94 236 ARG A N 1
ATOM 1812 C CA . ARG A 1 236 ? -2.347 5.033 -9.238 1.00 52.94 236 ARG A CA 1
ATOM 1813 C C . ARG A 1 236 ? -1.051 4.495 -9.828 1.00 52.94 236 ARG A C 1
ATOM 1815 O O . ARG A 1 236 ? 0.020 4.829 -9.325 1.00 52.94 236 ARG A O 1
ATOM 1822 N N . TYR A 1 237 ? -1.135 3.663 -10.864 1.00 49.50 237 TYR A N 1
ATOM 1823 C CA . TYR A 1 237 ? 0.065 3.133 -11.505 1.00 49.50 237 TYR A CA 1
ATOM 1824 C C . TYR A 1 237 ? 0.889 4.281 -12.083 1.00 49.50 237 TYR A C 1
ATOM 1826 O O . TYR A 1 237 ? 0.430 5.017 -12.962 1.00 49.50 237 TYR A O 1
ATOM 1834 N N . THR A 1 238 ? 2.110 4.404 -11.587 1.00 54.47 238 THR A N 1
ATOM 1835 C CA . THR A 1 238 ? 3.160 5.189 -12.221 1.00 54.47 238 THR A CA 1
ATOM 1836 C C . THR A 1 238 ? 4.182 4.205 -12.754 1.00 54.47 238 THR A C 1
ATOM 1838 O O . THR A 1 238 ? 4.451 3.199 -12.088 1.00 54.47 238 THR A O 1
ATOM 1841 N N . PRO A 1 239 ? 4.778 4.469 -13.928 1.00 54.88 239 PRO A N 1
ATOM 1842 C CA . PRO A 1 239 ? 5.875 3.652 -14.401 1.00 54.88 239 PRO A CA 1
ATOM 1843 C C . PRO A 1 239 ? 6.931 3.451 -13.309 1.00 54.88 239 PRO A C 1
ATOM 1845 O O . PRO A 1 239 ? 7.184 4.362 -12.500 1.00 54.88 239 PRO A O 1
ATOM 1848 N N . PRO A 1 240 ? 7.575 2.277 -13.288 1.00 59.00 240 PRO A N 1
ATOM 1849 C CA . PRO A 1 240 ? 8.822 2.093 -12.566 1.00 59.00 240 PRO A CA 1
ATOM 1850 C C . PRO A 1 240 ? 9.765 3.270 -12.821 1.00 59.00 240 PRO A C 1
ATOM 1852 O O . PRO A 1 240 ? 9.828 3.777 -13.946 1.00 59.00 240 PRO A O 1
ATOM 1855 N N . LEU A 1 241 ? 10.507 3.703 -11.793 1.00 63.00 241 LEU A N 1
ATOM 1856 C CA . LEU A 1 241 ? 11.676 4.552 -12.036 1.00 63.00 241 LEU A CA 1
ATOM 1857 C C . LEU A 1 241 ? 12.523 3.773 -13.048 1.00 63.00 241 LEU A C 1
ATOM 1859 O O . LEU A 1 241 ? 12.825 2.626 -12.734 1.00 63.00 241 LEU A O 1
ATOM 1863 N N . ILE A 1 242 ? 12.747 4.334 -14.251 1.00 58.44 242 ILE A N 1
ATOM 1864 C CA . ILE A 1 242 ? 13.456 3.770 -15.426 1.00 58.44 242 ILE A CA 1
ATOM 1865 C C . ILE A 1 242 ? 13.856 2.312 -15.202 1.00 58.44 242 ILE A C 1
ATOM 1867 O O . ILE A 1 242 ? 14.765 2.103 -14.407 1.00 58.44 242 ILE A O 1
ATOM 1871 N N . ALA A 1 243 ? 13.224 1.343 -15.884 1.00 54.38 243 ALA A N 1
ATOM 1872 C CA . ALA A 1 243 ? 13.422 -0.105 -15.703 1.00 54.38 243 ALA A CA 1
ATOM 1873 C C . ALA A 1 243 ? 14.895 -0.547 -15.862 1.00 54.38 243 ALA A C 1
ATOM 1875 O O . ALA A 1 243 ? 15.306 -1.144 -16.854 1.00 54.38 243 ALA A O 1
ATOM 1876 N N . SER A 1 244 ? 15.698 -0.222 -14.859 1.00 62.94 244 SER A N 1
ATOM 1877 C CA . SER A 1 244 ? 17.111 -0.483 -14.729 1.00 62.94 244 SER A CA 1
ATOM 1878 C C . SER A 1 244 ? 17.237 -1.542 -13.647 1.00 62.94 244 SER A C 1
ATOM 1880 O O . SER A 1 244 ? 16.717 -1.351 -12.538 1.00 62.94 244 SER A O 1
ATOM 1882 N N . PRO A 1 245 ? 17.950 -2.642 -13.926 1.00 69.62 245 PRO A N 1
ATOM 1883 C CA . PRO A 1 245 ? 18.288 -3.638 -12.920 1.00 69.62 245 PRO A CA 1
ATOM 1884 C C . PRO A 1 245 ? 18.885 -3.026 -11.637 1.00 69.62 245 PRO A C 1
ATOM 1886 O O . PRO A 1 245 ? 18.689 -3.545 -10.540 1.00 69.62 245 PRO A O 1
ATOM 1889 N N . GLU A 1 246 ? 19.557 -1.879 -11.736 1.00 77.69 246 GLU A N 1
ATOM 1890 C CA . GLU A 1 246 ? 20.147 -1.203 -10.581 1.00 77.69 246 GLU A CA 1
ATOM 1891 C C . GLU A 1 246 ? 19.101 -0.736 -9.553 1.00 77.69 246 GLU A C 1
ATOM 1893 O O . GLU A 1 246 ? 19.340 -0.826 -8.350 1.00 77.69 246 GLU A O 1
ATOM 1898 N N . LEU A 1 247 ? 17.927 -0.270 -9.991 1.00 79.50 247 LEU A N 1
ATOM 1899 C CA . LEU A 1 247 ? 16.912 0.278 -9.083 1.00 79.50 247 LEU A CA 1
ATOM 1900 C C . LEU A 1 247 ? 16.153 -0.810 -8.342 1.00 79.50 247 LEU A C 1
ATOM 1902 O O . LEU A 1 247 ? 16.003 -0.720 -7.122 1.00 79.50 247 LEU A O 1
ATOM 1906 N N . LEU A 1 248 ? 15.773 -1.875 -9.050 1.00 83.56 248 LEU A N 1
ATOM 1907 C CA . LEU A 1 248 ? 15.248 -3.070 -8.398 1.00 83.56 248 LEU A CA 1
ATOM 1908 C C . LEU A 1 248 ? 16.273 -3.618 -7.395 1.00 83.56 248 LEU A C 1
ATOM 1910 O O . LEU A 1 248 ? 15.909 -3.982 -6.277 1.00 83.56 248 LEU A O 1
ATOM 1914 N N . SER A 1 249 ? 17.562 -3.599 -7.756 1.00 85.25 249 SER A N 1
ATOM 1915 C CA . SER A 1 249 ? 18.622 -4.038 -6.854 1.00 85.25 249 SER A CA 1
ATOM 1916 C C . SER A 1 249 ? 18.749 -3.173 -5.604 1.00 85.25 249 SER A C 1
ATOM 1918 O O . SER A 1 249 ? 18.842 -3.704 -4.496 1.00 85.25 249 SER A O 1
ATOM 1920 N N . LYS A 1 250 ? 18.672 -1.845 -5.738 1.00 87.62 250 LYS A N 1
ATOM 1921 C CA . LYS A 1 250 ? 18.654 -0.923 -4.593 1.00 87.62 250 LYS A CA 1
ATOM 1922 C C . LYS A 1 250 ? 17.443 -1.158 -3.690 1.00 87.62 250 LYS A C 1
ATOM 1924 O O . LYS A 1 250 ? 17.613 -1.219 -2.474 1.00 87.62 250 LYS A O 1
ATOM 1929 N N . MET A 1 251 ? 16.251 -1.346 -4.262 1.00 90.06 251 MET A N 1
ATOM 1930 C CA . MET A 1 251 ? 15.030 -1.643 -3.499 1.00 90.06 251 MET A CA 1
ATOM 1931 C C . MET A 1 251 ? 15.153 -2.938 -2.693 1.00 90.06 251 MET A C 1
ATOM 1933 O O . MET A 1 251 ? 14.877 -2.959 -1.494 1.00 90.06 251 MET A O 1
ATOM 1937 N N . LEU A 1 252 ? 15.592 -4.020 -3.338 1.00 89.94 252 LEU A N 1
ATOM 1938 C CA . LEU A 1 252 ? 15.745 -5.315 -2.679 1.00 89.94 252 LEU A CA 1
ATOM 1939 C C . LEU A 1 252 ? 16.905 -5.305 -1.675 1.00 89.94 252 LEU A C 1
ATOM 1941 O O . LEU A 1 252 ? 16.786 -5.890 -0.605 1.00 89.94 252 LEU A O 1
ATOM 1945 N N . THR A 1 253 ? 17.986 -4.568 -1.939 1.00 90.94 253 THR A N 1
ATOM 1946 C CA . THR A 1 253 ? 19.071 -4.365 -0.963 1.00 90.94 253 THR A CA 1
ATOM 1947 C C . THR A 1 253 ? 18.580 -3.626 0.284 1.00 90.94 253 THR A C 1
ATOM 1949 O O . THR A 1 253 ? 18.932 -4.019 1.396 1.00 90.94 253 THR A O 1
ATOM 1952 N N . ALA A 1 254 ? 17.740 -2.596 0.128 1.00 92.25 254 ALA A N 1
ATOM 1953 C CA . ALA A 1 254 ? 17.140 -1.881 1.256 1.00 92.25 254 ALA A CA 1
ATOM 1954 C C . ALA A 1 254 ? 16.238 -2.802 2.098 1.00 92.25 254 ALA A C 1
ATOM 1956 O O . ALA A 1 254 ? 16.361 -2.839 3.324 1.00 92.25 254 ALA A O 1
ATOM 1957 N N . ALA A 1 255 ? 15.403 -3.614 1.443 1.00 91.69 255 ALA A N 1
ATOM 1958 C CA . ALA A 1 255 ? 14.589 -4.621 2.120 1.00 91.69 255 ALA A CA 1
ATOM 1959 C C . ALA A 1 255 ? 15.456 -5.665 2.856 1.00 91.69 255 ALA A C 1
ATOM 1961 O O . ALA A 1 255 ? 15.168 -6.010 4.001 1.00 91.69 255 ALA A O 1
ATOM 1962 N N . ASP A 1 256 ? 16.551 -6.127 2.246 1.00 90.62 256 ASP A N 1
ATOM 1963 C CA . ASP A 1 256 ? 17.481 -7.082 2.861 1.00 90.62 256 ASP A CA 1
ATOM 1964 C C . ASP A 1 256 ? 18.174 -6.510 4.106 1.00 90.62 256 ASP A C 1
ATOM 1966 O O . ASP A 1 256 ? 18.352 -7.204 5.107 1.00 90.62 256 ASP A O 1
ATOM 1970 N N . ALA A 1 257 ? 18.546 -5.228 4.064 1.00 91.56 257 ALA A N 1
ATOM 1971 C CA . ALA A 1 257 ? 19.129 -4.529 5.203 1.00 91.56 257 ALA A CA 1
ATOM 1972 C C . ALA A 1 257 ? 18.141 -4.434 6.377 1.00 91.56 257 ALA A C 1
ATOM 1974 O O . ALA A 1 257 ? 18.526 -4.696 7.517 1.00 91.56 257 ALA A O 1
ATOM 1975 N N . LEU A 1 258 ? 16.865 -4.136 6.107 1.00 90.44 258 LEU A N 1
ATOM 1976 C CA . LEU A 1 258 ? 15.820 -4.112 7.136 1.00 90.44 258 LEU A CA 1
ATOM 1977 C C . LEU A 1 258 ? 15.544 -5.501 7.714 1.00 90.44 258 LEU A C 1
ATOM 1979 O O . LEU A 1 258 ? 15.410 -5.633 8.927 1.00 90.44 258 LEU A O 1
ATOM 1983 N N . MET A 1 259 ? 15.530 -6.544 6.882 1.00 88.00 259 MET A N 1
ATOM 1984 C CA . MET A 1 259 ? 15.403 -7.926 7.356 1.00 88.00 259 MET A CA 1
ATOM 1985 C C . MET A 1 259 ? 16.535 -8.305 8.321 1.00 88.00 259 MET A C 1
ATOM 1987 O O . MET A 1 259 ? 16.288 -8.957 9.331 1.00 88.00 259 MET A O 1
ATOM 1991 N N . LYS A 1 260 ? 17.771 -7.867 8.049 1.00 88.31 260 LYS A N 1
ATOM 1992 C CA . LYS A 1 260 ? 18.914 -8.077 8.956 1.00 88.31 260 LYS A CA 1
ATOM 1993 C C . LYS A 1 260 ? 18.801 -7.265 10.244 1.00 88.31 260 LYS A C 1
ATOM 1995 O O . LYS A 1 260 ? 19.206 -7.749 11.296 1.00 88.31 260 LYS A O 1
ATOM 2000 N N . ALA A 1 261 ? 18.277 -6.043 10.164 1.00 89.56 261 ALA A N 1
ATOM 2001 C CA . ALA A 1 261 ? 18.064 -5.188 11.329 1.00 89.56 261 ALA A CA 1
ATOM 2002 C C . ALA A 1 261 ? 16.928 -5.695 12.236 1.00 89.56 261 ALA A C 1
ATOM 2004 O O . ALA A 1 261 ? 16.966 -5.472 13.446 1.00 89.56 261 ALA A O 1
ATOM 2005 N N . TYR A 1 262 ? 15.941 -6.391 11.665 1.00 87.69 262 TYR A N 1
ATOM 2006 C CA . TYR A 1 262 ? 14.765 -6.918 12.358 1.00 87.69 262 TYR A CA 1
ATOM 2007 C C . TYR A 1 262 ? 14.662 -8.443 12.207 1.00 87.69 262 TYR A C 1
ATOM 2009 O O . TYR A 1 262 ? 13.772 -8.934 11.507 1.00 87.69 262 TYR A O 1
ATOM 2017 N N . PRO A 1 263 ? 15.562 -9.209 12.853 1.00 83.31 263 PRO A N 1
ATOM 2018 C CA . PRO A 1 263 ? 15.517 -10.661 12.791 1.00 83.31 263 PRO A CA 1
ATOM 2019 C C . PRO A 1 263 ? 14.226 -11.183 13.431 1.00 83.31 263 PRO A C 1
ATOM 2021 O O . PRO A 1 263 ? 13.839 -10.768 14.523 1.00 83.31 263 PRO A O 1
ATOM 2024 N N . ASP A 1 264 ? 13.570 -12.112 12.741 1.00 80.06 264 ASP A N 1
ATOM 2025 C CA . ASP A 1 264 ? 12.362 -12.779 13.218 1.00 80.06 264 ASP A CA 1
ATOM 2026 C C . ASP A 1 264 ? 12.761 -14.046 13.996 1.00 80.06 264 ASP A C 1
ATOM 2028 O O . ASP A 1 264 ? 13.360 -14.951 13.400 1.00 80.06 264 ASP A O 1
ATOM 2032 N N . PRO A 1 265 ? 12.467 -14.131 15.308 1.00 75.81 265 PRO A N 1
ATOM 2033 C CA . PRO A 1 265 ? 12.848 -15.279 16.125 1.00 75.81 265 PRO A CA 1
ATOM 2034 C C . PRO A 1 265 ? 12.174 -16.565 15.636 1.00 75.81 265 PRO A C 1
ATOM 2036 O O . PRO A 1 265 ? 12.808 -17.607 15.594 1.00 75.81 265 PRO A O 1
ATOM 2039 N N . ASP A 1 266 ? 10.945 -16.519 15.122 1.00 74.25 266 ASP A N 1
ATOM 2040 C CA . ASP A 1 266 ? 10.265 -17.732 14.636 1.00 74.25 266 ASP A CA 1
ATOM 2041 C C . ASP A 1 266 ? 10.806 -18.210 13.282 1.00 74.25 266 ASP A C 1
ATOM 2043 O O . ASP A 1 266 ? 10.452 -19.276 12.771 1.00 74.25 266 ASP A O 1
ATOM 2047 N N . LYS A 1 267 ? 11.665 -17.397 12.664 1.00 69.50 267 LYS A N 1
ATOM 2048 C CA . LYS A 1 267 ? 12.265 -17.638 11.356 1.00 69.50 267 LYS A CA 1
ATOM 2049 C C . LYS A 1 267 ? 13.779 -17.515 11.447 1.00 69.50 267 LYS A C 1
ATOM 2051 O O . LYS A 1 267 ? 14.391 -16.939 10.547 1.00 69.50 267 LYS A O 1
ATOM 2056 N N . HIS A 1 268 ? 14.354 -18.134 12.486 1.00 53.94 268 HIS A N 1
ATOM 2057 C CA . HIS A 1 268 ? 15.790 -18.222 12.786 1.00 53.94 268 HIS A CA 1
ATOM 2058 C C . HIS A 1 268 ? 16.699 -18.540 11.572 1.00 53.94 268 HIS A C 1
ATOM 2060 O O . HIS A 1 268 ? 17.897 -18.283 11.640 1.00 53.94 268 HIS A O 1
ATOM 2066 N N . GLU A 1 269 ? 16.152 -19.034 10.450 1.00 53.47 269 GLU A N 1
ATOM 2067 C CA . GLU A 1 269 ? 16.884 -19.355 9.217 1.00 53.47 269 GLU A CA 1
ATOM 2068 C C . GLU A 1 269 ? 16.219 -18.876 7.902 1.00 53.47 269 GLU A C 1
ATOM 2070 O O . GLU A 1 269 ? 16.560 -19.378 6.825 1.00 53.47 269 GLU A O 1
ATOM 2075 N N . LYS A 1 270 ? 15.270 -17.921 7.907 1.00 57.28 270 LYS A N 1
ATOM 2076 C CA . LYS A 1 270 ? 14.746 -17.405 6.622 1.00 57.28 270 LYS A CA 1
ATOM 2077 C C . LYS A 1 270 ? 15.697 -16.390 5.999 1.00 57.28 270 LYS A C 1
ATOM 2079 O O . LYS A 1 270 ? 15.751 -15.219 6.355 1.00 57.28 270 LYS A O 1
ATOM 2084 N N . TYR A 1 271 ? 16.425 -16.938 5.035 1.00 70.56 271 TYR A N 1
ATOM 2085 C CA . TYR A 1 271 ? 17.238 -16.312 4.016 1.00 70.56 271 TYR A CA 1
ATOM 2086 C C . TYR A 1 271 ? 16.711 -14.958 3.533 1.00 70.56 271 TYR A C 1
ATOM 2088 O O . TYR A 1 271 ? 15.515 -14.770 3.316 1.00 70.56 271 TYR A O 1
ATOM 2096 N N . SER A 1 272 ? 17.680 -14.073 3.311 1.00 82.44 272 SER A N 1
ATOM 2097 C CA . SER A 1 272 ? 17.648 -12.878 2.477 1.00 82.44 272 SER A CA 1
ATOM 2098 C C . SER A 1 272 ? 16.439 -12.739 1.538 1.00 82.44 272 SER A C 1
ATOM 2100 O O . SER A 1 272 ? 16.027 -13.693 0.865 1.00 82.44 272 SER A O 1
ATOM 2102 N N . VAL A 1 273 ? 15.952 -11.501 1.388 1.00 86.38 273 VAL A N 1
ATOM 2103 C CA . VAL A 1 273 ? 14.860 -11.141 0.457 1.00 86.38 273 VAL A CA 1
ATOM 2104 C C . VAL A 1 273 ? 15.176 -11.449 -1.006 1.00 86.38 273 VAL A C 1
ATOM 2106 O O . VAL A 1 273 ? 14.314 -11.290 -1.861 1.00 86.38 273 VAL A O 1
ATOM 2109 N N . TRP A 1 274 ? 16.397 -11.869 -1.302 1.00 85.00 274 TRP A N 1
ATOM 2110 C CA . TRP A 1 274 ? 16.851 -12.280 -2.618 1.00 85.00 274 TRP A CA 1
ATOM 2111 C C . TRP A 1 274 ? 16.642 -13.766 -2.911 1.00 85.00 274 TRP A C 1
ATOM 2113 O O . TRP A 1 274 ? 16.952 -14.212 -4.008 1.00 85.00 274 TRP A O 1
ATOM 2123 N N . THR A 1 275 ? 16.161 -14.552 -1.948 1.00 82.62 275 THR A N 1
ATOM 2124 C CA . THR A 1 275 ? 16.033 -16.006 -2.106 1.00 82.62 275 THR A CA 1
ATOM 2125 C C . THR A 1 275 ? 14.613 -16.453 -2.422 1.00 82.62 275 THR A C 1
ATOM 2127 O O . THR A 1 275 ? 13.637 -15.863 -1.962 1.00 82.62 275 THR A O 1
ATOM 2130 N N . GLU A 1 276 ? 14.512 -17.583 -3.124 1.00 81.31 276 GLU A N 1
ATOM 2131 C CA . GLU A 1 276 ? 13.240 -18.246 -3.446 1.00 81.31 276 GLU A CA 1
ATOM 2132 C C . GLU A 1 276 ? 12.459 -18.673 -2.198 1.00 81.31 276 GLU A C 1
ATOM 2134 O O . GLU A 1 276 ? 11.233 -18.711 -2.196 1.00 81.31 276 GLU A O 1
ATOM 2139 N N . LYS A 1 277 ? 13.167 -18.945 -1.098 1.00 82.06 277 LYS A N 1
ATOM 2140 C CA . LYS A 1 277 ? 12.558 -19.318 0.184 1.00 82.06 277 LYS A CA 1
ATOM 2141 C C . LYS A 1 277 ? 11.925 -18.133 0.916 1.00 82.06 277 LYS A C 1
ATOM 2143 O O . LYS A 1 277 ? 11.248 -18.346 1.927 1.00 82.06 277 LYS A O 1
ATOM 2148 N N . TRP A 1 278 ? 12.169 -16.900 0.469 1.00 85.38 278 TRP A N 1
ATOM 2149 C CA . TRP A 1 278 ? 11.545 -15.733 1.072 1.00 85.38 278 TRP A CA 1
ATOM 2150 C C . TRP A 1 278 ? 10.039 -15.755 0.815 1.00 85.38 278 TRP A C 1
ATOM 2152 O O . TRP A 1 278 ? 9.578 -15.883 -0.316 1.00 85.38 278 TRP A O 1
ATOM 2162 N N . THR A 1 279 ? 9.268 -15.570 1.881 1.00 83.31 279 THR A N 1
ATOM 2163 C CA . THR A 1 279 ? 7.809 -15.494 1.825 1.00 83.31 279 THR A CA 1
ATOM 2164 C C . THR A 1 279 ? 7.336 -14.371 2.733 1.00 83.31 279 THR A C 1
ATOM 2166 O O . THR A 1 279 ? 7.770 -14.299 3.889 1.00 83.31 279 THR A O 1
ATOM 2169 N N . ALA A 1 280 ? 6.407 -13.552 2.244 1.00 82.69 280 ALA A N 1
ATOM 2170 C CA . ALA A 1 280 ? 5.684 -12.591 3.069 1.00 82.69 280 ALA A CA 1
ATOM 2171 C C . ALA A 1 280 ? 5.016 -13.286 4.268 1.00 82.69 280 ALA A C 1
ATOM 2173 O O . ALA A 1 280 ? 4.560 -14.424 4.140 1.00 82.69 280 ALA A O 1
ATOM 2174 N N . ASP A 1 281 ? 4.957 -12.620 5.424 1.00 82.75 281 ASP A N 1
ATOM 2175 C CA . ASP A 1 281 ? 4.151 -13.114 6.541 1.00 82.75 281 ASP A CA 1
ATOM 2176 C C . ASP A 1 281 ? 2.700 -12.651 6.406 1.00 82.75 281 ASP A C 1
ATOM 2178 O O . ASP A 1 281 ? 2.366 -11.521 6.762 1.00 82.75 281 ASP A O 1
ATOM 2182 N N . THR A 1 282 ? 1.840 -13.534 5.910 1.00 81.81 282 THR A N 1
ATOM 2183 C CA . THR A 1 282 ? 0.409 -13.270 5.730 1.00 81.81 282 THR A CA 1
ATOM 2184 C C . THR A 1 282 ? -0.402 -13.411 7.013 1.00 81.81 282 THR A C 1
ATOM 2186 O O . THR A 1 282 ? -1.557 -12.988 7.034 1.00 81.81 282 THR A O 1
ATOM 2189 N N . ALA A 1 283 ? 0.178 -13.953 8.087 1.00 84.12 283 ALA A N 1
ATOM 2190 C CA . ALA A 1 283 ? -0.507 -14.092 9.370 1.00 84.12 283 ALA A CA 1
ATOM 2191 C C . ALA A 1 283 ? -0.513 -12.785 10.174 1.00 84.12 283 ALA A C 1
ATOM 2193 O O . ALA A 1 283 ? -1.389 -12.575 11.011 1.00 84.12 283 ALA A O 1
ATOM 2194 N N . SER A 1 284 ? 0.450 -11.902 9.900 1.00 79.62 284 SER A N 1
ATOM 2195 C CA . SER A 1 284 ? 0.673 -10.677 10.670 1.00 79.62 284 SER A CA 1
ATOM 2196 C C . SER A 1 284 ? -0.324 -9.553 10.399 1.00 79.62 284 SER A C 1
ATOM 2198 O O . SER A 1 284 ? -0.435 -8.672 11.237 1.00 79.62 284 SER A O 1
ATOM 2200 N N . HIS A 1 285 ? -1.008 -9.533 9.251 1.00 85.50 285 HIS A N 1
ATOM 2201 C CA . HIS A 1 285 ? -1.875 -8.416 8.866 1.00 85.50 285 HIS A CA 1
ATOM 2202 C C . HIS A 1 285 ? -2.938 -8.816 7.844 1.00 85.50 285 HIS A C 1
ATOM 2204 O O . HIS A 1 285 ? -2.845 -9.853 7.181 1.00 85.50 285 HIS A O 1
ATOM 2210 N N . VAL A 1 286 ? -3.947 -7.956 7.690 1.00 88.19 286 VAL A N 1
ATOM 2211 C CA . VAL A 1 286 ? -4.934 -8.045 6.607 1.00 88.19 286 VAL A CA 1
ATOM 2212 C C . VAL A 1 286 ? -4.732 -6.870 5.660 1.00 88.19 286 VAL A C 1
ATOM 2214 O O . VAL A 1 286 ? -4.718 -5.723 6.089 1.00 88.19 286 VAL A O 1
ATOM 2217 N N . LEU A 1 287 ? -4.586 -7.144 4.366 1.00 87.81 287 LEU A N 1
ATOM 2218 C CA . LEU A 1 287 ? -4.442 -6.121 3.331 1.00 87.81 287 LEU A CA 1
ATOM 2219 C C . LEU A 1 287 ? -5.730 -6.023 2.515 1.00 87.81 287 LEU A C 1
ATOM 2221 O O . LEU A 1 287 ? -6.165 -7.004 1.913 1.00 87.81 287 LEU A O 1
ATOM 2225 N N . LEU A 1 288 ? -6.298 -4.825 2.454 1.00 90.12 288 LEU A N 1
ATOM 2226 C CA . LEU A 1 288 ? -7.353 -4.420 1.536 1.00 90.12 288 LEU A CA 1
ATOM 2227 C C . LEU A 1 288 ? -6.727 -3.570 0.430 1.00 90.12 288 LEU A C 1
ATOM 2229 O O . LEU A 1 288 ? -6.097 -2.557 0.720 1.00 90.12 288 LEU A O 1
ATOM 2233 N N . ALA A 1 289 ? -6.898 -3.978 -0.822 1.00 86.75 289 ALA A N 1
ATOM 2234 C CA . ALA A 1 289 ? -6.372 -3.280 -1.987 1.00 86.75 289 ALA A CA 1
ATOM 2235 C C . ALA A 1 289 ? -7.497 -2.889 -2.951 1.00 86.75 289 ALA A C 1
ATOM 2237 O O . ALA A 1 289 ? -8.424 -3.670 -3.186 1.00 86.75 289 ALA A O 1
ATOM 2238 N N . ALA A 1 290 ? -7.376 -1.699 -3.546 1.00 82.88 290 ALA A N 1
ATOM 2239 C CA . ALA A 1 290 ? -8.372 -1.154 -4.469 1.00 82.88 290 ALA A CA 1
ATOM 2240 C C . ALA A 1 290 ? -8.631 -2.023 -5.705 1.00 82.88 290 ALA A C 1
ATOM 2242 O O . ALA A 1 290 ? -9.745 -2.052 -6.230 1.00 82.88 290 ALA A O 1
ATOM 2243 N N . CYS A 1 291 ? -7.608 -2.729 -6.175 1.00 77.69 291 CYS A N 1
ATOM 2244 C CA . CYS A 1 291 ? -7.694 -3.587 -7.341 1.00 77.69 291 CYS A CA 1
ATOM 2245 C C . CYS A 1 291 ? -6.601 -4.666 -7.315 1.00 77.69 291 CYS A C 1
ATOM 2247 O O . CYS A 1 291 ? -5.738 -4.676 -6.434 1.00 77.69 291 CYS A O 1
ATOM 2249 N N . ARG A 1 292 ? -6.643 -5.599 -8.272 1.00 75.94 292 ARG A N 1
ATOM 2250 C CA . ARG A 1 292 ? -5.577 -6.596 -8.470 1.00 75.94 292 ARG A CA 1
ATOM 2251 C C . ARG A 1 292 ? -4.295 -5.933 -8.987 1.00 75.94 292 ARG A C 1
ATOM 2253 O O . ARG A 1 292 ? -4.342 -4.835 -9.531 1.00 75.94 292 ARG A O 1
ATOM 2260 N N . SER A 1 293 ? -3.181 -6.657 -8.896 1.00 66.62 293 SER A N 1
ATOM 2261 C CA . SER A 1 293 ? -1.829 -6.221 -9.288 1.00 66.62 293 SER A CA 1
ATOM 2262 C C . SER A 1 293 ? -1.698 -5.672 -10.717 1.00 66.62 293 SER A C 1
ATOM 2264 O O . SER A 1 293 ? -0.809 -4.880 -11.004 1.00 66.62 293 SER A O 1
ATOM 2266 N N . PHE A 1 294 ? -2.591 -6.078 -11.623 1.00 64.88 294 PHE A N 1
ATOM 2267 C CA . PHE A 1 294 ? -2.603 -5.682 -13.036 1.00 64.88 294 PHE A CA 1
ATOM 2268 C C . PHE A 1 294 ? -3.686 -4.646 -13.390 1.00 64.88 294 PHE A C 1
ATOM 2270 O O . PHE A 1 294 ? -3.839 -4.295 -14.559 1.00 64.88 294 PHE A O 1
ATOM 2277 N N . GLN A 1 295 ? -4.479 -4.201 -12.415 1.00 66.06 295 GLN A N 1
ATOM 2278 C CA . GLN A 1 295 ? -5.572 -3.243 -12.598 1.00 66.06 295 GLN A CA 1
ATOM 2279 C C . GLN A 1 295 ? -5.167 -1.853 -12.090 1.00 66.06 295 GLN A C 1
ATOM 2281 O O . GLN A 1 295 ? -4.246 -1.717 -11.288 1.00 66.06 295 GLN A O 1
ATOM 2286 N N . LEU A 1 296 ? -5.869 -0.818 -12.557 1.00 66.38 296 LEU A N 1
ATOM 2287 C CA . LEU A 1 296 ? -5.620 0.576 -12.184 1.00 66.38 296 LEU A CA 1
ATOM 2288 C C . LEU A 1 296 ? -6.686 1.091 -11.221 1.00 66.38 296 LEU A C 1
ATOM 2290 O O . LEU A 1 296 ? -7.882 0.875 -11.439 1.00 66.38 296 LEU A O 1
ATOM 2294 N N . ALA A 1 297 ? -6.257 1.812 -10.183 1.00 69.94 297 ALA A N 1
ATOM 2295 C CA . ALA A 1 297 ? -7.182 2.443 -9.258 1.00 69.94 297 ALA A CA 1
ATOM 2296 C C . ALA A 1 297 ? -7.672 3.816 -9.755 1.00 69.94 297 ALA A C 1
ATOM 2298 O O . ALA A 1 297 ? -6.888 4.682 -10.146 1.00 69.94 297 ALA A O 1
ATOM 2299 N N . THR A 1 298 ? -8.998 3.967 -9.722 1.00 68.44 298 THR A N 1
ATOM 2300 C CA . THR A 1 298 ? -9.800 5.137 -10.126 1.00 68.44 298 THR A CA 1
ATOM 2301 C C . THR A 1 298 ? -9.836 6.265 -9.094 1.00 68.44 298 THR A C 1
ATOM 2303 O O . THR A 1 298 ? -10.185 5.968 -7.953 1.00 68.44 298 THR A O 1
ATOM 2306 N N . ALA A 1 299 ? -9.638 7.536 -9.461 1.00 69.75 299 ALA A N 1
ATOM 2307 C CA . ALA A 1 299 ? -10.209 8.661 -8.712 1.00 69.75 299 ALA A CA 1
ATOM 2308 C C . ALA A 1 299 ? -11.513 9.132 -9.380 1.00 69.75 299 ALA A C 1
ATOM 2310 O O . ALA A 1 299 ? -11.567 9.277 -10.598 1.00 69.75 299 ALA A O 1
ATOM 2311 N N . ILE A 1 300 ? -12.554 9.374 -8.591 1.00 70.44 300 ILE A N 1
ATOM 2312 C CA . ILE A 1 300 ? -13.849 9.900 -9.032 1.00 70.44 300 ILE A CA 1
ATOM 2313 C C . ILE A 1 300 ? -14.055 11.315 -8.506 1.00 70.44 300 ILE A C 1
ATOM 2315 O O . ILE A 1 300 ? -13.503 11.686 -7.471 1.00 70.44 300 ILE A O 1
ATOM 2319 N N . ARG A 1 301 ? -14.875 12.089 -9.217 1.00 73.31 301 ARG A N 1
ATOM 2320 C CA . ARG A 1 301 ? -15.385 13.371 -8.736 1.00 73.31 301 ARG A CA 1
ATOM 2321 C C . ARG A 1 301 ? -16.719 13.136 -8.031 1.00 73.31 301 ARG A C 1
ATOM 2323 O O . ARG A 1 301 ? -17.602 12.504 -8.603 1.00 73.31 301 ARG A O 1
ATOM 2330 N N . LEU A 1 302 ? -16.834 13.611 -6.800 1.00 69.12 302 LEU A N 1
ATOM 2331 C CA . LEU A 1 302 ? -18.054 13.572 -6.002 1.00 69.12 302 LEU A CA 1
ATOM 2332 C C . LEU A 1 302 ? -19.001 14.710 -6.402 1.00 69.12 302 LEU A C 1
ATOM 2334 O O . LEU A 1 302 ? -18.579 15.704 -6.998 1.00 69.12 302 LEU A O 1
ATOM 2338 N N . ASP A 1 303 ? -20.270 14.594 -6.009 1.00 70.69 303 ASP A N 1
ATOM 2339 C CA . ASP A 1 303 ? -21.293 15.624 -6.244 1.00 70.69 303 ASP A CA 1
ATOM 2340 C C . ASP A 1 303 ? -20.947 16.964 -5.572 1.00 70.69 303 ASP A C 1
ATOM 2342 O O . ASP A 1 303 ? -21.331 18.023 -6.066 1.00 70.69 303 ASP A O 1
ATOM 2346 N N . SER A 1 304 ? -20.165 16.934 -4.484 1.00 65.50 304 SER A N 1
ATOM 2347 C CA . SER A 1 304 ? -19.623 18.130 -3.824 1.00 65.50 304 SER A CA 1
ATOM 2348 C C . SER A 1 304 ? -18.604 18.890 -4.682 1.00 65.50 304 SER A C 1
ATOM 2350 O O . SER A 1 304 ? -18.268 20.032 -4.382 1.00 65.50 304 SER A O 1
ATOM 2352 N N . GLY A 1 305 ? -18.115 18.272 -5.759 1.00 64.94 305 GLY A N 1
ATOM 2353 C CA . GLY A 1 305 ? -17.029 18.779 -6.588 1.00 64.94 305 GLY A CA 1
ATOM 2354 C C . GLY A 1 305 ? -15.645 18.267 -6.182 1.00 64.94 305 GLY A C 1
ATOM 2355 O O . GLY A 1 305 ? -14.728 18.407 -6.998 1.00 64.94 305 GLY A O 1
ATOM 2356 N N . ASP A 1 306 ? -15.524 17.643 -5.005 1.00 66.25 306 ASP A N 1
ATOM 2357 C CA . ASP A 1 306 ? -14.292 17.045 -4.471 1.00 66.25 306 ASP A CA 1
ATOM 2358 C C . ASP A 1 306 ? -13.910 15.758 -5.206 1.00 66.25 306 ASP A C 1
ATOM 2360 O O . ASP A 1 306 ? -14.713 15.171 -5.936 1.00 66.25 306 ASP A O 1
ATOM 2364 N N . TYR A 1 307 ? -12.682 15.286 -4.998 1.00 68.69 307 TYR A N 1
ATOM 2365 C CA . TYR A 1 307 ? -12.210 14.016 -5.543 1.00 68.69 307 TYR A CA 1
ATOM 2366 C C . TYR A 1 307 ? -12.029 12.968 -4.448 1.00 68.69 307 TYR A C 1
ATOM 2368 O O . TYR A 1 307 ? -11.456 13.228 -3.394 1.00 68.69 307 TYR A O 1
ATOM 2376 N N . CYS A 1 308 ? -12.465 11.742 -4.734 1.00 71.44 308 CYS A N 1
ATOM 2377 C CA . CYS A 1 308 ? -12.232 10.586 -3.878 1.00 71.44 308 CYS A CA 1
ATOM 2378 C C . CYS A 1 308 ? -11.685 9.417 -4.702 1.00 71.44 308 CYS A C 1
ATOM 2380 O O . CYS A 1 308 ? -12.009 9.267 -5.878 1.00 71.44 308 CYS A O 1
ATOM 2382 N N . GLY A 1 309 ? -10.869 8.551 -4.104 1.00 79.06 309 GLY A N 1
ATOM 2383 C CA . GLY A 1 309 ? -10.561 7.262 -4.717 1.00 79.06 309 GLY A CA 1
ATOM 2384 C C . GLY A 1 309 ? -11.846 6.441 -4.794 1.00 79.06 309 GLY A C 1
ATOM 2385 O O . GLY A 1 309 ? -12.528 6.315 -3.784 1.00 79.06 309 GLY A O 1
ATOM 2386 N N . LEU A 1 310 ? -12.176 5.857 -5.950 1.00 83.25 310 LEU A N 1
ATOM 2387 C CA . LEU A 1 310 ? -13.398 5.055 -6.123 1.00 83.25 310 LEU A CA 1
ATOM 2388 C C . LEU A 1 310 ? -13.511 3.961 -5.054 1.00 83.25 310 LEU A C 1
ATOM 2390 O O . LEU A 1 310 ? -14.566 3.750 -4.463 1.00 83.25 310 LEU A O 1
ATOM 2394 N N . PHE A 1 311 ? -12.395 3.281 -4.792 1.00 86.94 311 PHE A N 1
ATOM 2395 C CA . PHE A 1 311 ? -12.328 2.269 -3.748 1.00 86.94 311 PHE A CA 1
ATOM 2396 C C . PHE A 1 311 ? -12.467 2.870 -2.345 1.00 86.94 311 PHE A C 1
ATOM 2398 O O . PHE A 1 311 ? -13.167 2.298 -1.521 1.00 86.94 311 PHE A O 1
ATOM 2405 N N . THR A 1 312 ? -11.831 4.012 -2.067 1.00 87.94 312 THR A N 1
ATOM 2406 C CA . THR A 1 312 ? -11.930 4.687 -0.765 1.00 87.94 312 THR A CA 1
ATOM 2407 C C . THR A 1 312 ? -13.360 5.124 -0.472 1.00 87.94 312 THR A C 1
ATOM 2409 O O . THR A 1 312 ? -13.854 4.881 0.624 1.00 87.94 312 THR A O 1
ATOM 2412 N N . ASP A 1 313 ? -14.042 5.721 -1.449 1.00 86.88 313 ASP A N 1
ATOM 2413 C CA . ASP A 1 313 ? -15.445 6.120 -1.339 1.00 86.88 313 ASP A CA 1
ATOM 2414 C C . ASP A 1 313 ? -16.340 4.904 -1.062 1.00 86.88 313 ASP A C 1
ATOM 2416 O O . ASP A 1 313 ? -17.093 4.898 -0.088 1.00 86.88 313 ASP A O 1
ATOM 2420 N N . ALA A 1 314 ? -16.196 3.829 -1.841 1.00 89.81 314 ALA A N 1
ATOM 2421 C CA . ALA A 1 314 ? -16.942 2.593 -1.621 1.00 89.81 314 ALA A CA 1
ATOM 2422 C C . ALA A 1 314 ? -16.654 1.954 -0.255 1.00 89.81 314 ALA A C 1
ATOM 2424 O O . ALA A 1 314 ? -17.581 1.510 0.423 1.00 89.81 314 ALA A O 1
ATOM 2425 N N . LEU A 1 315 ? -15.387 1.942 0.167 1.00 90.94 315 LEU A N 1
ATOM 2426 C CA . LEU A 1 315 ? -14.970 1.463 1.479 1.00 90.94 315 LEU A CA 1
ATOM 2427 C C . LEU A 1 315 ? -15.635 2.286 2.580 1.00 90.94 315 LEU A C 1
ATOM 2429 O O . LEU A 1 315 ? -16.268 1.709 3.455 1.00 90.94 315 LEU A O 1
ATOM 2433 N N . LEU A 1 316 ? -15.556 3.616 2.522 1.00 89.12 316 LEU A N 1
ATOM 2434 C CA . LEU A 1 316 ? -16.182 4.500 3.503 1.00 89.12 316 LEU A CA 1
ATOM 2435 C C . LEU A 1 316 ? -17.705 4.333 3.545 1.00 89.12 316 LEU A C 1
ATOM 2437 O O . LEU A 1 316 ? -18.276 4.312 4.633 1.00 89.12 316 LEU A O 1
ATOM 2441 N N . ARG A 1 317 ? -18.372 4.173 2.396 1.00 90.06 317 ARG A N 1
ATOM 2442 C CA . ARG A 1 317 ? -19.820 3.907 2.342 1.00 90.06 317 ARG A CA 1
ATOM 2443 C C . ARG A 1 317 ? -20.175 2.575 2.987 1.00 90.06 317 ARG A C 1
ATOM 2445 O O . ARG A 1 317 ? -21.075 2.544 3.820 1.00 90.06 317 ARG A O 1
ATOM 2452 N N . ALA A 1 318 ? -19.451 1.505 2.658 1.00 91.00 318 ALA A N 1
ATOM 2453 C CA . ALA A 1 318 ? -19.659 0.196 3.272 1.00 91.00 318 ALA A CA 1
ATOM 2454 C C . ALA A 1 318 ? -19.426 0.265 4.790 1.00 91.00 318 ALA A C 1
ATOM 2456 O O . ALA A 1 318 ? -20.265 -0.178 5.571 1.0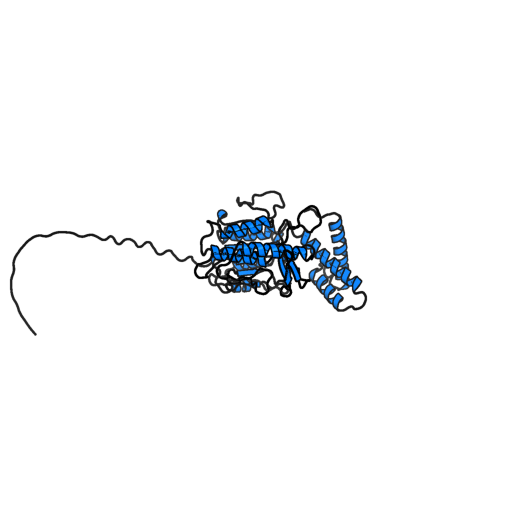0 91.00 318 ALA A O 1
ATOM 2457 N N . LEU A 1 319 ? -18.342 0.915 5.215 1.00 88.88 319 LEU A N 1
ATOM 2458 C CA . LEU A 1 319 ? -17.989 1.122 6.617 1.00 88.88 319 LEU A CA 1
ATOM 2459 C C . LEU A 1 319 ? -19.013 1.943 7.406 1.00 88.88 319 LEU A C 1
ATOM 2461 O O . LEU A 1 319 ? -19.214 1.672 8.587 1.00 88.88 319 LEU A O 1
ATOM 2465 N N . LYS A 1 320 ? -19.656 2.927 6.773 1.00 88.25 320 LYS A N 1
ATOM 2466 C CA . LYS A 1 320 ? -20.716 3.757 7.370 1.00 88.25 320 LYS A CA 1
ATOM 2467 C C . LYS A 1 320 ? -22.111 3.140 7.234 1.00 88.25 320 LYS A C 1
ATOM 2469 O O . LYS A 1 320 ? -23.063 3.666 7.804 1.00 88.25 320 LYS A O 1
ATOM 2474 N N . SER A 1 321 ? -22.252 2.054 6.477 1.00 87.06 321 SER A N 1
ATOM 2475 C CA . SER A 1 321 ? -23.534 1.382 6.284 1.00 87.06 321 SER A CA 1
ATOM 2476 C C . SER A 1 321 ? -23.958 0.598 7.529 1.00 87.06 321 SER A C 1
ATOM 2478 O O . SER A 1 321 ? -23.138 0.207 8.366 1.00 87.06 321 SER A O 1
ATOM 2480 N N . ASN A 1 322 ? -25.256 0.302 7.600 1.00 82.62 322 ASN A N 1
ATOM 2481 C CA . ASN A 1 322 ? -25.814 -0.615 8.593 1.00 82.62 322 ASN A CA 1
ATOM 2482 C C . ASN A 1 322 ? -25.616 -2.097 8.212 1.00 82.62 322 ASN A C 1
ATOM 2484 O O . ASN A 1 322 ? -25.966 -2.971 8.999 1.00 82.62 322 ASN A O 1
ATOM 2488 N N . GLU A 1 323 ? -25.089 -2.389 7.015 1.00 79.69 323 GLU A N 1
ATOM 2489 C CA . GLU A 1 323 ? -24.877 -3.759 6.524 1.00 79.69 323 GLU A CA 1
ATOM 2490 C C . GLU A 1 323 ? -23.620 -4.392 7.123 1.00 79.69 323 GLU A C 1
ATOM 2492 O O . GLU A 1 323 ? -23.582 -5.592 7.395 1.00 79.69 323 GLU A O 1
ATOM 2497 N N . VAL A 1 324 ? -22.595 -3.576 7.371 1.00 80.88 324 VAL A N 1
ATOM 2498 C CA . VAL A 1 324 ? -21.403 -4.003 8.098 1.00 80.88 324 VAL A CA 1
ATOM 2499 C C . VAL A 1 324 ? -21.753 -3.999 9.583 1.00 80.88 324 VAL A C 1
ATOM 2501 O O . VAL A 1 324 ? -21.992 -2.945 10.162 1.00 80.88 324 VAL A O 1
ATOM 2504 N N . THR A 1 325 ? -21.812 -5.173 10.205 1.00 82.19 325 THR A N 1
ATOM 2505 C CA . THR A 1 325 ? -22.109 -5.367 11.636 1.00 82.19 325 THR A CA 1
ATOM 2506 C C . THR A 1 325 ? -20.840 -5.737 12.415 1.00 82.19 325 THR A C 1
ATOM 2508 O O . THR A 1 325 ? -19.757 -5.823 11.839 1.00 82.19 325 THR A O 1
ATOM 2511 N N . ALA A 1 326 ? -20.941 -5.919 13.736 1.00 73.56 326 ALA A N 1
ATOM 2512 C CA . ALA A 1 326 ? -19.797 -6.274 14.585 1.00 73.56 326 ALA A CA 1
ATOM 2513 C C . ALA A 1 326 ? -19.158 -7.628 14.231 1.00 73.56 326 ALA A C 1
ATOM 2515 O O . ALA A 1 326 ? -17.955 -7.807 14.414 1.00 73.56 326 ALA A O 1
ATOM 2516 N N . ASP A 1 327 ? -19.948 -8.549 13.679 1.00 83.38 327 ASP A N 1
ATOM 2517 C CA . ASP A 1 327 ? -19.491 -9.885 13.294 1.00 83.38 327 ASP A CA 1
ATOM 2518 C C . ASP A 1 327 ? -18.966 -9.941 11.853 1.00 83.38 327 ASP A C 1
ATOM 2520 O O . ASP A 1 327 ? -18.427 -10.964 11.428 1.00 83.38 327 ASP A O 1
ATOM 2524 N N . CYS A 1 328 ? -19.099 -8.848 11.092 1.00 89.75 328 CYS A N 1
ATOM 2525 C CA . CYS A 1 328 ? -18.575 -8.790 9.737 1.00 89.75 328 CYS A CA 1
ATOM 2526 C C . CYS A 1 328 ? -17.056 -8.912 9.743 1.00 89.75 328 CYS A C 1
ATOM 2528 O O . CYS A 1 328 ? -16.352 -8.262 10.514 1.00 89.75 328 CYS A O 1
ATOM 2530 N N . THR A 1 329 ? -16.557 -9.721 8.822 1.00 91.06 329 THR A N 1
ATOM 2531 C CA . THR A 1 329 ? -15.137 -9.925 8.568 1.00 91.06 329 THR A CA 1
ATOM 2532 C C . THR A 1 329 ? -14.616 -8.939 7.526 1.00 91.06 329 THR A C 1
ATOM 2534 O O . THR A 1 329 ? -15.387 -8.300 6.805 1.00 91.06 329 THR A O 1
ATOM 2537 N N . PHE A 1 330 ? -13.296 -8.860 7.352 1.00 90.00 330 PHE A N 1
ATOM 2538 C CA . PHE A 1 330 ? -12.703 -8.099 6.241 1.00 90.00 330 PHE A CA 1
ATOM 2539 C C . PHE A 1 330 ? -13.179 -8.582 4.863 1.00 90.00 330 PHE A C 1
ATOM 2541 O O . PHE A 1 330 ? -13.322 -7.793 3.930 1.00 90.00 330 PHE A O 1
ATOM 2548 N N . SER A 1 331 ? -13.453 -9.881 4.732 1.00 91.25 331 SER A N 1
ATOM 2549 C CA . SER A 1 331 ? -14.015 -10.450 3.507 1.00 91.25 331 SER A CA 1
ATOM 2550 C C . SER A 1 331 ? -15.476 -10.050 3.292 1.00 91.25 331 SER A C 1
ATOM 2552 O O . SER A 1 331 ? -15.883 -9.856 2.148 1.00 91.25 331 SER A O 1
ATOM 2554 N N . ASP A 1 332 ? -16.260 -9.923 4.365 1.00 92.19 332 ASP A N 1
ATOM 2555 C CA . ASP A 1 332 ? -17.649 -9.455 4.281 1.00 92.19 332 ASP A CA 1
ATOM 2556 C C . ASP A 1 332 ? -17.696 -7.968 3.930 1.00 92.19 332 ASP A C 1
ATOM 2558 O O . ASP A 1 332 ? -18.477 -7.574 3.070 1.00 92.19 332 ASP A O 1
ATOM 2562 N N . LEU A 1 333 ? -16.788 -7.168 4.502 1.00 90.81 333 LEU A N 1
ATOM 2563 C CA . LEU A 1 333 ? -16.618 -5.759 4.148 1.00 90.81 333 LEU A CA 1
ATOM 2564 C C . LEU A 1 333 ? -16.351 -5.576 2.650 1.00 90.81 333 LEU A C 1
ATOM 2566 O O . LEU A 1 333 ? -16.955 -4.716 2.019 1.00 90.81 333 LEU A O 1
ATOM 2570 N N . LEU A 1 334 ? -15.483 -6.407 2.066 1.00 89.31 334 LEU A N 1
ATOM 2571 C CA . LEU A 1 334 ? -15.226 -6.376 0.626 1.00 89.31 334 LEU A CA 1
ATOM 2572 C C . LEU A 1 334 ? -16.470 -6.748 -0.195 1.00 89.31 334 LEU A C 1
ATOM 2574 O O . LEU A 1 334 ? -16.693 -6.176 -1.256 1.00 89.31 334 LEU A O 1
ATOM 2578 N N . ARG A 1 335 ? -17.277 -7.701 0.289 1.00 90.44 335 ARG A N 1
ATOM 2579 C CA . ARG A 1 335 ? -18.523 -8.131 -0.370 1.00 90.44 335 ARG A CA 1
ATOM 2580 C C . ARG A 1 335 ? -19.645 -7.097 -0.275 1.00 90.44 335 ARG A C 1
ATOM 2582 O O . ARG A 1 335 ? -20.515 -7.110 -1.136 1.00 90.44 335 ARG A O 1
ATOM 2589 N N . ALA A 1 336 ? -19.609 -6.217 0.723 1.00 90.50 336 ALA A N 1
ATOM 2590 C CA . ALA A 1 336 ? -20.529 -5.087 0.849 1.00 90.50 336 ALA A CA 1
ATOM 2591 C C . ALA A 1 336 ? -20.197 -3.927 -0.113 1.00 90.50 336 ALA A C 1
ATOM 2593 O O . ALA A 1 336 ? -20.988 -2.998 -0.264 1.00 90.50 336 ALA A O 1
ATOM 2594 N N . MET A 1 337 ? -19.031 -3.947 -0.768 1.00 89.69 337 MET A N 1
ATOM 2595 C CA . MET A 1 337 ? -18.680 -2.939 -1.769 1.00 89.69 337 MET A CA 1
ATOM 2596 C C . MET A 1 337 ? -19.330 -3.247 -3.127 1.00 89.69 337 MET A C 1
ATOM 2598 O O . MET A 1 337 ? -19.552 -4.415 -3.456 1.00 89.69 337 MET A O 1
ATOM 2602 N N . PRO A 1 338 ? -19.581 -2.224 -3.966 1.00 87.50 338 PRO A N 1
ATOM 2603 C CA . PRO A 1 338 ? -20.047 -2.437 -5.329 1.00 87.50 338 PRO A CA 1
ATOM 2604 C C . PRO A 1 338 ? -19.076 -3.297 -6.144 1.00 87.50 338 PRO A C 1
ATOM 2606 O O . PRO A 1 338 ? -17.856 -3.194 -6.016 1.00 87.50 338 PRO A O 1
ATOM 2609 N N . SER A 1 339 ? -19.623 -4.111 -7.044 1.00 84.56 339 SER A N 1
ATOM 2610 C CA . SER A 1 339 ? -18.826 -4.807 -8.052 1.00 84.56 339 SER A CA 1
ATOM 2611 C C . SER A 1 339 ? -18.527 -3.879 -9.228 1.00 84.56 339 SER A C 1
ATOM 2613 O O . SER A 1 339 ? -19.450 -3.279 -9.781 1.00 84.56 339 SER A O 1
ATOM 2615 N N . TRP A 1 340 ? -17.270 -3.830 -9.666 1.00 84.56 340 TRP A N 1
ATOM 2616 C CA . TRP A 1 340 ? -16.861 -3.149 -10.896 1.00 84.56 340 TRP A CA 1
ATOM 2617 C C . TRP A 1 340 ? -16.411 -4.169 -11.947 1.00 84.56 340 TRP A C 1
ATOM 2619 O O . TRP A 1 340 ? -15.884 -5.231 -11.612 1.00 84.56 340 TRP A O 1
ATOM 2629 N N . THR A 1 341 ? -16.640 -3.867 -13.226 1.00 77.50 341 THR A N 1
ATOM 2630 C CA . THR A 1 341 ? -16.295 -4.760 -14.348 1.00 77.50 341 THR A CA 1
ATOM 2631 C C . THR A 1 341 ? -14.797 -4.760 -14.648 1.00 77.50 341 THR A C 1
ATOM 2633 O O . THR A 1 341 ? -14.243 -5.786 -15.038 1.00 77.50 341 THR A O 1
ATOM 2636 N N . ASP A 1 342 ? -14.128 -3.632 -14.425 1.00 73.88 342 ASP A N 1
ATOM 2637 C CA . ASP A 1 342 ? -12.718 -3.386 -14.740 1.00 73.88 342 ASP A CA 1
ATOM 2638 C C . ASP A 1 342 ? -11.799 -3.420 -13.505 1.00 73.88 342 ASP A C 1
ATOM 2640 O O . ASP A 1 342 ? -10.575 -3.508 -13.636 1.00 73.88 342 ASP A O 1
ATOM 2644 N N . ARG A 1 343 ? -12.376 -3.398 -12.297 1.00 76.81 343 ARG A N 1
ATOM 2645 C CA . ARG A 1 343 ? -11.651 -3.373 -11.020 1.00 76.81 343 ARG A CA 1
ATOM 2646 C C . ARG A 1 343 ? -12.178 -4.438 -10.082 1.00 76.81 343 ARG A C 1
ATOM 2648 O O . ARG A 1 343 ? -13.375 -4.572 -9.859 1.00 76.81 343 ARG A O 1
ATOM 2655 N N . THR A 1 344 ? -11.265 -5.188 -9.486 1.00 83.50 344 THR A N 1
ATOM 2656 C CA . THR A 1 344 ? -11.609 -6.207 -8.503 1.00 83.50 344 THR A CA 1
ATOM 2657 C C . THR A 1 344 ? -10.862 -5.917 -7.215 1.00 83.50 344 THR A C 1
ATOM 2659 O O . THR A 1 344 ? -9.677 -6.248 -7.130 1.00 83.50 344 THR A O 1
ATOM 2662 N N . PRO A 1 345 ? -11.533 -5.320 -6.219 1.00 87.81 345 PRO A N 1
ATOM 2663 C CA . PRO A 1 345 ? -10.983 -5.167 -4.886 1.00 87.81 345 PRO A CA 1
ATOM 2664 C C . PRO A 1 345 ? -10.481 -6.491 -4.340 1.00 87.81 345 PRO A C 1
ATOM 2666 O O . PRO A 1 345 ? -11.018 -7.562 -4.648 1.00 87.81 345 PRO A O 1
ATOM 2669 N N . VAL A 1 346 ? -9.436 -6.424 -3.528 1.00 86.88 346 VAL A N 1
ATOM 2670 C CA . VAL A 1 346 ? -8.777 -7.617 -3.013 1.00 86.88 346 VAL A CA 1
ATOM 2671 C C . VAL A 1 346 ? -8.625 -7.515 -1.510 1.00 86.88 346 VAL A C 1
ATOM 2673 O O . VAL A 1 346 ? -8.182 -6.498 -0.993 1.00 86.88 346 VAL A O 1
ATOM 2676 N N . VAL A 1 347 ? -8.933 -8.614 -0.825 1.00 89.38 347 VAL A N 1
ATOM 2677 C CA . VAL A 1 347 ? -8.526 -8.850 0.559 1.00 89.38 347 VAL A CA 1
ATOM 2678 C C . VAL A 1 347 ? -7.476 -9.970 0.601 1.00 89.38 347 VAL A C 1
ATOM 2680 O O . VAL A 1 347 ? -7.611 -11.007 -0.068 1.00 89.38 347 VAL A O 1
ATOM 2683 N N . ARG A 1 348 ? -6.396 -9.753 1.353 1.00 86.94 348 ARG A N 1
ATOM 2684 C CA . ARG A 1 348 ? -5.278 -10.685 1.579 1.00 86.94 348 ARG A CA 1
ATOM 2685 C C . ARG A 1 348 ? -4.955 -10.769 3.070 1.00 86.94 348 ARG A C 1
ATOM 2687 O O . ARG A 1 348 ? -5.337 -9.886 3.827 1.00 86.94 348 ARG A O 1
ATOM 2694 N N . GLY A 1 349 ? -4.246 -11.824 3.460 1.00 87.75 349 GLY A N 1
ATOM 2695 C CA . GLY A 1 349 ? -3.910 -12.127 4.852 1.00 87.75 349 GLY A CA 1
ATOM 2696 C C . GLY A 1 349 ? -4.695 -13.322 5.386 1.00 87.75 349 GLY A C 1
ATOM 2697 O O . GLY A 1 349 ? -5.835 -13.569 4.975 1.00 87.75 349 GLY A O 1
ATOM 2698 N N . ASP A 1 350 ? -4.083 -14.070 6.298 1.00 88.19 350 ASP A N 1
ATOM 2699 C CA . ASP A 1 350 ? -4.652 -15.307 6.849 1.00 88.19 350 ASP A CA 1
ATOM 2700 C C . ASP A 1 350 ? -5.831 -15.003 7.783 1.00 88.19 350 ASP A C 1
ATOM 2702 O O . ASP A 1 350 ? -6.778 -15.782 7.883 1.00 88.19 350 ASP A O 1
ATOM 2706 N N . ARG A 1 351 ? -5.835 -13.802 8.376 1.00 85.69 351 ARG A N 1
ATOM 2707 C CA . ARG A 1 351 ? -6.875 -13.310 9.293 1.00 85.69 351 ARG A CA 1
ATOM 2708 C C . ARG A 1 351 ? -8.033 -12.584 8.590 1.00 85.69 351 ARG A C 1
ATOM 2710 O O . ARG A 1 351 ? -8.880 -11.984 9.240 1.00 85.69 351 ARG A O 1
ATOM 2717 N N . LYS A 1 352 ? -8.140 -12.647 7.256 1.00 89.25 352 LYS A N 1
ATOM 2718 C CA . LYS A 1 352 ? -9.198 -11.953 6.475 1.00 89.25 352 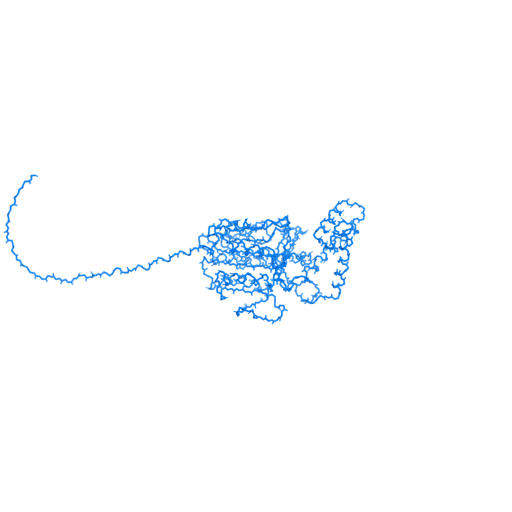LYS A CA 1
ATOM 2719 C C . LYS A 1 352 ? -10.641 -12.398 6.775 1.00 89.25 352 LYS A C 1
ATOM 2721 O O . LYS A 1 352 ? -11.589 -11.775 6.289 1.00 89.25 352 LYS A O 1
ATOM 2726 N N . HIS A 1 353 ? -10.802 -13.511 7.485 1.00 90.50 353 HIS A N 1
ATOM 2727 C CA . HIS A 1 353 ? -12.084 -14.058 7.936 1.00 90.50 353 HIS A CA 1
ATOM 2728 C C . HIS A 1 353 ? -12.339 -13.798 9.422 1.00 90.50 353 HIS A C 1
ATOM 2730 O O . HIS A 1 353 ? -13.295 -14.325 9.981 1.00 90.50 353 HIS A O 1
ATOM 2736 N N . GLU A 1 354 ? -11.494 -13.005 10.072 1.00 85.56 354 GLU A N 1
ATOM 2737 C CA . GLU A 1 354 ? -11.763 -12.541 11.421 1.00 85.56 354 GLU A CA 1
ATOM 2738 C C . GLU A 1 354 ? -12.654 -11.293 11.401 1.00 85.56 354 GLU A C 1
ATOM 2740 O O . GLU A 1 354 ? -12.598 -10.521 10.433 1.00 85.56 354 GLU A O 1
ATOM 2745 N N . PRO A 1 355 ? -13.476 -11.092 12.448 1.00 85.69 355 PRO A N 1
ATOM 2746 C CA . PRO A 1 355 ? -14.296 -9.897 12.608 1.00 85.69 355 PRO A CA 1
ATOM 2747 C C . PRO A 1 355 ? -13.490 -8.595 12.568 1.00 85.69 355 PRO A C 1
ATOM 2749 O O . PRO A 1 355 ? -12.337 -8.542 12.999 1.00 85.69 355 PRO A O 1
ATOM 2752 N N . LEU A 1 356 ? -14.128 -7.520 12.108 1.00 81.62 356 LEU A N 1
ATOM 2753 C CA . LEU A 1 356 ? -13.576 -6.169 12.149 1.00 81.62 356 LEU A CA 1
ATOM 2754 C C . LEU A 1 356 ? -13.367 -5.734 13.608 1.00 81.62 356 LEU A C 1
ATOM 2756 O O . LEU A 1 356 ? -14.313 -5.447 14.340 1.00 81.62 356 LEU A O 1
ATOM 2760 N N . TRP A 1 357 ? -12.104 -5.675 14.021 1.00 69.38 357 TRP A N 1
ATOM 2761 C CA . TRP A 1 357 ? -11.689 -5.507 15.417 1.00 69.38 357 TRP A CA 1
ATOM 2762 C C . TRP A 1 357 ? -12.285 -4.278 16.124 1.00 69.38 357 TRP A C 1
ATOM 2764 O O . TRP A 1 357 ? -12.670 -4.382 17.284 1.00 69.38 357 TRP A O 1
ATOM 2774 N N . TYR A 1 358 ? -12.447 -3.138 15.442 1.00 67.06 358 TYR A N 1
ATOM 2775 C CA . TYR A 1 358 ? -12.954 -1.898 16.058 1.00 67.06 358 TYR A CA 1
ATOM 2776 C C . TYR A 1 358 ? -14.478 -1.880 16.267 1.00 67.06 358 TYR A C 1
ATOM 2778 O O . TYR A 1 358 ? -15.007 -0.921 16.823 1.00 67.06 358 TYR A O 1
ATOM 2786 N N . ARG A 1 359 ? -15.204 -2.919 15.828 1.00 62.22 359 ARG A N 1
ATOM 2787 C CA . ARG A 1 359 ? -16.640 -3.076 16.111 1.00 62.22 359 ARG A CA 1
ATOM 2788 C C . ARG A 1 359 ? -16.939 -4.104 17.201 1.00 62.22 359 ARG A C 1
ATOM 2790 O O . ARG A 1 359 ? -18.107 -4.321 17.520 1.00 62.22 359 ARG A O 1
ATOM 2797 N N . ARG A 1 360 ? -15.913 -4.715 17.802 1.00 57.62 360 ARG A N 1
ATOM 2798 C CA . ARG A 1 360 ? -16.094 -5.518 19.012 1.00 57.62 360 ARG A CA 1
ATOM 2799 C C . ARG A 1 360 ? -16.236 -4.605 20.223 1.00 57.62 360 ARG A C 1
ATOM 2801 O O . ARG A 1 360 ? -15.456 -3.676 20.411 1.00 57.62 360 ARG A O 1
ATOM 2808 N N . SER A 1 361 ? -17.183 -4.929 21.094 1.00 44.59 361 SER A N 1
ATOM 2809 C CA . SER A 1 361 ? -17.163 -4.425 22.464 1.00 44.59 361 SER A CA 1
ATOM 2810 C C . SER A 1 361 ? -15.884 -4.921 23.139 1.00 44.59 361 SER A C 1
ATOM 2812 O O . SER A 1 361 ? -15.639 -6.130 23.170 1.00 44.59 361 SER A O 1
ATOM 2814 N N . LEU A 1 362 ? -15.067 -4.008 23.674 1.00 46.09 362 LEU A N 1
ATOM 2815 C CA . LEU A 1 362 ? -13.931 -4.396 24.509 1.00 46.09 362 LEU A CA 1
ATOM 2816 C C . LEU A 1 362 ? -14.437 -5.265 25.677 1.00 46.09 362 LEU A C 1
ATOM 2818 O O . LEU A 1 362 ? -15.518 -4.986 26.212 1.00 46.09 362 LEU A O 1
ATOM 2822 N N . PRO A 1 363 ? -13.695 -6.308 26.092 1.00 45.38 363 PRO A N 1
ATOM 2823 C CA . PRO A 1 363 ? -14.051 -7.078 27.274 1.00 45.38 363 PRO A CA 1
ATOM 2824 C C . PRO A 1 363 ? -14.205 -6.137 28.471 1.00 45.38 363 PRO A C 1
ATOM 2826 O O . PRO A 1 363 ? -13.304 -5.355 28.775 1.00 45.38 363 PRO A O 1
ATOM 2829 N N . VAL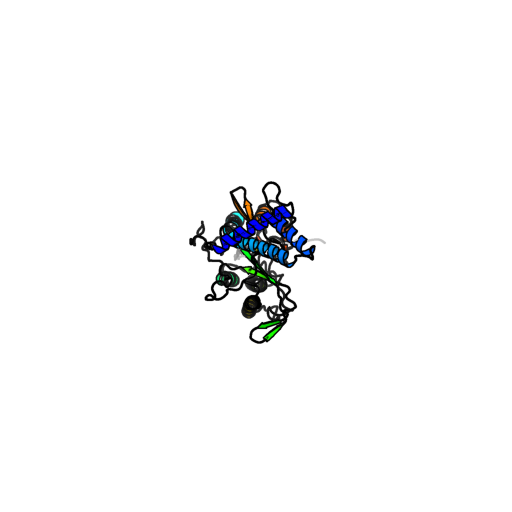 A 1 364 ? -15.353 -6.201 29.147 1.00 39.88 364 VAL A N 1
ATOM 2830 C CA . VAL A 1 364 ? -15.578 -5.439 30.378 1.00 39.88 364 VAL A CA 1
ATOM 2831 C C . VAL A 1 364 ? -14.540 -5.908 31.405 1.00 39.88 364 VAL A C 1
ATOM 2833 O O . VAL A 1 364 ? -14.463 -7.117 31.648 1.00 39.88 364 VAL A O 1
ATOM 2836 N N . PRO A 1 365 ? -13.743 -5.005 32.009 1.00 44.88 365 PRO A N 1
ATOM 2837 C CA . PRO A 1 365 ? -12.821 -5.391 33.066 1.00 44.88 365 PRO A CA 1
ATOM 2838 C C . PRO A 1 365 ? -13.587 -6.126 34.173 1.00 44.88 365 PRO A C 1
ATOM 2840 O O . PRO A 1 365 ? -14.699 -5.704 34.515 1.00 44.88 365 PRO A O 1
ATOM 2843 N N . PRO A 1 366 ? -13.037 -7.209 34.752 1.00 43.91 366 PRO A N 1
ATOM 2844 C CA . PRO A 1 366 ? -13.645 -7.813 35.926 1.00 43.91 366 PRO A CA 1
ATOM 2845 C C . PRO A 1 366 ? -13.800 -6.725 36.989 1.00 43.91 366 PRO A C 1
ATOM 2847 O O . PRO A 1 366 ? -12.858 -5.979 37.265 1.00 43.91 366 PRO A O 1
ATOM 2850 N N . ARG A 1 367 ? -15.016 -6.593 37.534 1.00 45.88 367 ARG A N 1
ATOM 2851 C CA . ARG A 1 367 ? -15.277 -5.630 38.608 1.00 45.88 367 ARG A CA 1
ATOM 2852 C C . ARG A 1 367 ? -14.258 -5.875 39.721 1.00 45.88 367 ARG A C 1
ATOM 2854 O O . ARG A 1 367 ? -13.979 -7.046 40.003 1.00 45.88 367 ARG A O 1
ATOM 2861 N N . PRO A 1 368 ? -13.721 -4.815 40.350 1.00 46.16 368 PRO A N 1
ATOM 2862 C CA . PRO A 1 368 ? -12.937 -4.977 41.561 1.00 46.16 368 PRO A CA 1
ATOM 2863 C C . PRO A 1 368 ? -13.730 -5.870 42.508 1.00 46.16 368 PRO A C 1
ATOM 2865 O O . PRO A 1 368 ? -14.925 -5.646 42.711 1.00 46.16 368 PRO A O 1
ATOM 2868 N N . ILE A 1 369 ? -13.085 -6.921 43.007 1.00 51.72 369 ILE A N 1
ATOM 2869 C CA . ILE A 1 369 ? -13.645 -7.729 44.080 1.00 51.72 369 ILE A CA 1
ATOM 2870 C C . ILE A 1 369 ? -13.818 -6.746 45.233 1.00 51.72 369 ILE A C 1
ATOM 2872 O O . ILE A 1 369 ? -12.827 -6.308 45.813 1.00 51.72 369 ILE A O 1
ATOM 2876 N N . GLU A 1 370 ? -15.056 -6.325 45.492 1.00 47.59 370 GLU A N 1
ATOM 2877 C CA . GLU A 1 370 ? -15.391 -5.640 46.731 1.00 47.59 370 GLU A CA 1
ATOM 2878 C C . GLU A 1 370 ? -14.920 -6.568 47.845 1.00 47.59 370 GLU A C 1
ATOM 2880 O O . GLU A 1 370 ? -15.401 -7.699 47.972 1.00 47.59 370 GLU A O 1
ATOM 2885 N N . GLU A 1 371 ? -13.899 -6.123 48.577 1.00 42.91 371 GLU A N 1
ATOM 2886 C CA . GLU A 1 371 ? -13.453 -6.763 49.800 1.00 42.91 371 GLU A CA 1
ATOM 2887 C C . GLU A 1 371 ? -14.692 -6.932 50.674 1.00 42.91 371 GLU A C 1
ATOM 2889 O O . GLU A 1 371 ? -15.242 -5.966 51.203 1.00 42.91 371 GLU A O 1
ATOM 2894 N N . GLN A 1 372 ? -15.178 -8.170 50.780 1.00 41.75 372 GLN A N 1
ATOM 2895 C CA . GLN A 1 372 ? -16.138 -8.512 51.809 1.00 41.75 372 GLN A CA 1
ATOM 2896 C C . GLN A 1 372 ? -15.459 -8.186 53.130 1.00 41.75 372 GLN A C 1
ATOM 2898 O O . GLN A 1 372 ? -14.507 -8.862 53.522 1.00 41.75 372 GLN A O 1
ATOM 2903 N N . GLU A 1 373 ? -15.931 -7.119 53.773 1.00 42.81 373 GLU A N 1
ATOM 2904 C CA . GLU A 1 373 ? -15.556 -6.739 55.123 1.00 42.81 373 GLU A CA 1
ATOM 2905 C C . GLU A 1 373 ? -15.635 -7.978 56.015 1.00 42.81 373 GLU A C 1
ATOM 2907 O O . GLU A 1 373 ? -16.705 -8.436 56.432 1.00 42.81 373 GLU A O 1
ATOM 2912 N N . HIS A 1 374 ? -14.463 -8.533 56.303 1.00 43.56 374 HIS A N 1
ATOM 2913 C CA . HIS A 1 374 ? -14.271 -9.534 57.325 1.00 43.56 374 HIS A CA 1
ATOM 2914 C C . HIS A 1 374 ? -14.559 -8.836 58.659 1.00 43.56 374 HIS A C 1
ATOM 2916 O O . HIS A 1 374 ? -13.675 -8.246 59.278 1.00 43.56 374 HIS A O 1
ATOM 2922 N N . LYS A 1 375 ? -15.821 -8.871 59.103 1.00 43.28 375 LYS A N 1
ATOM 2923 C CA . LYS A 1 375 ? -16.183 -8.544 60.485 1.00 43.28 375 LYS A CA 1
ATOM 2924 C C . LYS A 1 375 ? -15.506 -9.562 61.396 1.00 43.28 375 LYS A C 1
ATOM 2926 O O . LYS A 1 375 ? -16.005 -10.664 61.617 1.00 43.28 375 LYS A O 1
ATOM 2931 N N . THR A 1 376 ? -14.340 -9.187 61.901 1.00 39.62 376 THR A N 1
ATOM 2932 C CA . THR A 1 376 ? -13.636 -9.839 62.997 1.00 39.62 376 THR A CA 1
ATOM 2933 C C . THR A 1 376 ? -14.446 -9.643 64.276 1.00 39.62 376 THR A C 1
ATOM 2935 O O . THR A 1 376 ? -14.346 -8.636 64.969 1.00 39.62 376 THR A O 1
ATOM 2938 N N . GLY A 1 377 ? -15.307 -10.615 64.567 1.00 39.97 377 GLY A N 1
ATOM 2939 C CA . GLY A 1 377 ? -15.943 -10.749 65.869 1.00 39.97 377 GLY A CA 1
ATOM 2940 C C . GLY A 1 377 ? -14.975 -11.363 66.877 1.00 39.97 377 GLY A C 1
ATOM 2941 O O . GLY A 1 377 ? -14.445 -12.450 66.661 1.00 39.97 377 GLY A O 1
ATOM 2942 N N . GLY A 1 378 ? -14.789 -10.680 67.998 1.00 36.94 378 GLY A N 1
ATOM 2943 C CA . GLY A 1 378 ? -14.260 -11.243 69.235 1.00 36.94 378 GLY A CA 1
ATOM 2944 C C . GLY A 1 378 ? -14.379 -10.218 70.366 1.00 36.94 378 GLY A C 1
ATOM 2945 O O . GLY A 1 378 ? -14.501 -9.027 70.082 1.00 36.94 378 GLY A O 1
ATOM 2946 N N . PRO A 1 379 ? -14.228 -10.618 71.635 1.00 53.94 379 PRO A N 1
ATOM 2947 C CA . PRO A 1 379 ? -14.735 -11.832 72.275 1.00 53.94 379 PRO A CA 1
ATOM 2948 C C . PRO A 1 379 ? -15.561 -11.474 73.532 1.00 53.94 379 PRO A C 1
ATOM 2950 O O . PRO A 1 379 ? -15.194 -10.564 74.269 1.00 53.94 379 PRO A O 1
ATOM 2953 N N . GLU A 1 380 ? -16.617 -12.227 73.844 1.00 36.91 380 GLU A N 1
ATOM 2954 C CA . GLU A 1 380 ? -17.221 -12.183 75.184 1.00 36.91 380 GLU A CA 1
ATOM 2955 C C . GLU A 1 380 ? -17.472 -13.595 75.719 1.00 36.91 380 GLU A C 1
ATOM 2957 O O . GLU A 1 380 ? -18.316 -14.343 75.240 1.00 36.91 380 GLU A O 1
ATOM 2962 N N . ASP A 1 381 ? -16.697 -13.916 76.747 1.00 42.41 381 ASP A N 1
ATOM 2963 C CA . ASP A 1 381 ? -17.002 -14.815 77.860 1.00 42.41 381 ASP A CA 1
ATOM 2964 C C . ASP A 1 381 ? -16.727 -13.938 79.110 1.00 42.41 381 ASP A C 1
ATOM 2966 O O . ASP A 1 381 ? -15.820 -13.098 79.011 1.00 42.41 381 ASP A O 1
ATOM 2970 N N . PRO A 1 382 ? -17.381 -14.075 80.293 1.00 53.19 382 PRO A N 1
ATOM 2971 C CA . PRO A 1 382 ? -17.782 -15.362 80.874 1.00 53.19 382 PRO A CA 1
ATOM 2972 C C . PRO A 1 382 ? -19.046 -15.367 81.781 1.00 53.19 382 PRO A C 1
ATOM 2974 O O . PRO A 1 382 ? -19.414 -14.358 82.378 1.00 53.19 382 PRO A O 1
ATOM 2977 N N . LYS A 1 383 ? -19.600 -16.566 82.039 1.00 39.31 383 LYS A N 1
ATOM 2978 C CA . LYS A 1 383 ? -19.876 -17.160 83.384 1.00 39.31 383 LYS A CA 1
ATOM 2979 C C . LYS A 1 383 ? -21.157 -18.013 83.467 1.00 39.31 383 LYS A C 1
ATOM 2981 O O . LYS A 1 383 ? -22.262 -17.508 83.361 1.00 39.31 383 LYS A O 1
ATOM 2986 N N . LYS A 1 384 ? -20.917 -19.265 83.892 1.00 39.50 384 LYS A N 1
ATOM 2987 C CA . LYS A 1 384 ? -21.573 -20.056 84.962 1.00 39.50 384 LYS A CA 1
ATOM 2988 C C . LYS A 1 384 ? -23.109 -20.162 85.003 1.00 39.50 384 LYS A C 1
ATOM 2990 O O . LYS A 1 384 ? -23.779 -19.195 85.336 1.00 39.50 384 LYS A O 1
ATOM 2995 N N . GLY A 1 385 ? -23.588 -21.412 85.016 1.00 35.19 385 GLY A N 1
ATOM 2996 C CA . GLY A 1 385 ? -24.685 -21.813 85.906 1.00 35.19 385 GLY A CA 1
ATOM 2997 C C . GLY A 1 385 ? -25.575 -22.956 85.412 1.00 35.19 385 GLY A C 1
ATOM 2998 O O . GLY A 1 385 ? -26.430 -22.727 84.575 1.00 35.19 385 GLY A O 1
ATOM 2999 N N . GLU A 1 386 ? -25.402 -24.127 86.032 1.00 35.94 386 GLU A N 1
ATOM 3000 C CA . GLU A 1 386 ? -26.460 -25.091 86.404 1.00 35.94 386 GLU A CA 1
ATOM 3001 C C . GLU A 1 386 ? -27.144 -25.983 85.335 1.00 35.94 386 GLU A C 1
ATOM 3003 O O . GLU A 1 386 ? -28.055 -25.605 84.608 1.00 35.94 386 GLU A O 1
ATOM 3008 N N . GLU A 1 387 ? -26.737 -27.259 85.364 1.00 41.66 387 GLU A N 1
ATOM 3009 C CA . GLU A 1 387 ? -27.542 -28.479 85.145 1.00 41.66 387 GLU A CA 1
ATOM 3010 C C . GLU A 1 387 ? -28.690 -28.624 86.187 1.00 41.66 387 GLU A C 1
ATOM 3012 O O . GLU A 1 387 ? -28.684 -27.883 87.172 1.00 41.66 387 GLU A O 1
ATOM 3017 N N . PRO A 1 388 ? -29.566 -29.667 86.158 1.00 57.50 388 PRO A N 1
ATOM 3018 C CA . PRO A 1 388 ? -29.924 -30.632 85.095 1.00 57.50 388 PRO A CA 1
ATOM 3019 C C . PRO A 1 388 ? -31.461 -30.885 84.991 1.00 57.50 388 PRO A C 1
ATOM 3021 O O . PRO A 1 388 ? -32.221 -30.434 85.847 1.00 57.50 388 PRO A O 1
ATOM 3024 N N . LYS A 1 389 ? -31.919 -31.701 84.011 1.00 40.00 389 LYS A N 1
ATOM 3025 C CA . LYS A 1 389 ? -32.880 -32.833 84.203 1.00 40.00 389 LYS A CA 1
ATOM 3026 C C . LYS A 1 389 ? -33.381 -33.494 82.895 1.00 40.00 389 LYS A C 1
ATOM 3028 O O . LYS A 1 389 ? -34.128 -32.903 82.132 1.00 40.00 389 LYS A O 1
ATOM 3033 N N . THR A 1 390 ? -32.992 -34.764 82.732 1.00 40.78 390 THR A N 1
ATOM 3034 C CA . THR A 1 390 ? -33.806 -35.987 82.483 1.00 40.78 390 THR A CA 1
ATOM 3035 C C . THR A 1 390 ? -34.963 -36.038 81.458 1.00 40.78 390 THR A C 1
ATOM 3037 O O . THR A 1 390 ? -35.959 -35.341 81.617 1.00 40.78 390 THR A O 1
ATOM 3040 N N . GLY A 1 391 ? -34.920 -37.074 80.595 1.00 35.84 391 GLY A N 1
ATOM 3041 C CA . GLY A 1 391 ? -36.069 -37.767 79.958 1.00 35.84 391 GLY A CA 1
ATOM 3042 C C . GLY A 1 391 ? -35.829 -38.085 78.466 1.00 35.84 391 GLY A C 1
ATOM 3043 O O . GLY A 1 391 ? -35.842 -37.162 77.669 1.00 35.84 391 GLY A O 1
ATOM 3044 N N . SER A 1 392 ? -35.408 -39.296 78.047 1.00 38.09 392 SER A N 1
ATOM 3045 C CA . SER A 1 392 ? -36.235 -40.500 77.743 1.00 38.09 392 SER A CA 1
ATOM 3046 C C . SER A 1 392 ? -37.267 -40.223 76.620 1.00 38.09 392 SER A C 1
ATOM 3048 O O . SER A 1 392 ? -38.048 -39.299 76.776 1.00 38.09 392 SER A O 1
ATOM 3050 N N . THR A 1 393 ? -37.426 -40.941 75.492 1.00 43.94 393 THR A N 1
ATOM 3051 C CA . THR A 1 393 ? -37.167 -42.351 75.122 1.00 43.94 393 THR A CA 1
ATOM 3052 C C . THR A 1 393 ? -37.531 -42.592 73.629 1.00 43.94 393 THR A C 1
ATOM 3054 O O . THR A 1 393 ? -38.338 -41.829 73.106 1.00 43.94 393 THR A O 1
ATOM 3057 N N . LEU A 1 394 ? -37.094 -43.749 73.081 1.00 43.38 394 LEU A N 1
ATOM 3058 C CA . LEU A 1 394 ? -37.650 -44.565 71.960 1.00 43.38 394 LEU A CA 1
ATOM 3059 C C . LEU A 1 394 ? -37.314 -44.106 70.522 1.00 43.38 394 LEU A C 1
ATOM 3061 O O . LEU A 1 394 ? -37.489 -42.938 70.205 1.00 43.38 394 LEU A O 1
ATOM 3065 N N . SER A 1 395 ? -36.860 -44.945 69.579 1.00 46.34 395 SER A N 1
ATOM 3066 C CA . SER A 1 395 ? -36.606 -46.398 69.494 1.00 46.34 395 SER A CA 1
ATOM 3067 C C . SER A 1 395 ? -35.547 -46.672 68.428 1.00 46.34 395 SER A C 1
ATOM 3069 O O . SER A 1 395 ? -35.476 -45.869 67.471 1.00 46.34 395 SER A O 1
#

Sequence (395 aa):
MAMSTEEMEAMKRYEKLERELAIEFGLAGDGTIDETEVMAAAKLRLIQMEEDLQRFRAKVQNLHELQCLRSKFAALDKVEQIVMAILVYFNETLQIPPERMQLLLDPSDGNTTTTDGLEFQDPARKNTIDTLAKLAASPYVTKNEGIILYYSGHGAAYTVSANTYNINAVEVSVSHLDSVEAICPLDRSAGGDTSLPIVPDISSRELHILLRKISLDKGSDNNQAEAGSQTSASVRYTPPLIASPELLSKMLTAADALMKAYPDPDKHEKYSVWTEKWTADTASHVLLAACRSFQLATAIRLDSGDYCGLFTDALLRALKSNEVTADCTFSDLLRAMPSWTDRTPVVRGDRKHEPLWYRRSLPVPPRPIEEQEHKTGGPEDPKKGEEPKTGSTLS

Radius of gyration: 30.04 Å; chains: 1; bounding box: 68×71×128 Å

Organism: Armillaria tabescens (NCBI:txid1929756)

Foldseek 3Di:
DDQDPVLVVLLVVLVVLLCVQCVVQVNCPPNDHDLVVSLVVLVVVLVVDPPPNVVSVVNNVSSVVNLQSCCVVVFAPALVLQVVVVVCCCCVVLVPDLVNDAAAHAPPPVDQADPPRRGYHHQAPVCVLVVLLVLLVPPSQAALRADEAEDAHAKEKAADPDQWDQDPNDIFGQVLDRIWIFGAGPPQDLCPDVVDDGDATATPLLVLLSLVSSQVSRYDPVLRRSYYEHEHFFHAYHYHSPNDSVRVNVNQVVSQVSCVVRPDPVCNPQDGPRDSSDDRALSRYKYKHFFDPPAGWDWDQDPVRGIHTLSSVQLVCLVPDPQQAQQDFLVNSLVSGDDDPRGRIDMTGPRRNGGDVSRDDDPDPDPPPPPPPPPPDDDDDDDDDDDDDDDDDDD